Protein AF-0000000081438132 (afdb_homodimer)

Organism: NCBI:txid290746

Solvent-accessible surface area (backbone atoms only — not comparable to full-atom values): 30304 Å² total; per-residue (Å²): 130,84,80,76,72,75,78,73,73,72,75,65,71,69,59,65,66,59,30,49,50,18,50,51,43,27,51,49,12,50,48,44,31,40,52,32,46,49,62,35,36,68,54,31,53,71,97,54,74,48,61,52,33,47,63,65,74,76,46,72,78,36,83,68,32,45,56,58,23,51,53,52,38,52,54,40,43,52,53,23,47,50,46,36,65,19,24,73,56,24,61,62,48,42,24,55,52,31,40,42,50,14,52,47,33,40,50,30,24,50,37,35,55,27,41,36,54,46,52,53,34,92,82,61,68,57,48,78,68,70,92,79,46,69,67,62,36,51,53,50,33,58,44,43,57,72,17,73,79,38,68,88,61,18,75,75,32,75,39,54,78,34,51,39,22,60,67,39,31,52,38,50,47,19,38,50,49,39,52,72,52,46,39,77,90,48,49,66,57,34,53,50,47,45,51,49,45,52,54,27,52,51,21,33,50,29,38,26,66,37,52,60,49,17,43,51,49,11,46,52,51,37,52,50,46,49,24,49,52,47,31,47,52,50,28,45,67,70,74,38,38,85,72,31,44,55,51,73,44,92,63,36,67,55,54,54,64,69,44,68,55,50,70,45,72,92,73,55,70,50,43,78,38,67,50,77,89,50,71,75,81,70,66,72,75,122,130,84,80,77,72,76,78,74,71,74,74,62,70,68,60,62,64,60,30,48,50,18,50,50,42,26,51,48,12,50,48,44,31,40,52,32,46,47,61,35,34,67,54,31,52,71,96,54,75,47,62,51,33,47,63,64,74,76,44,72,78,37,84,69,32,45,55,57,24,51,52,51,38,52,53,41,43,51,53,23,48,49,47,35,64,19,24,72,57,24,62,60,48,42,26,55,53,31,39,43,50,13,51,46,33,40,50,30,23,52,36,34,54,26,40,35,53,44,55,53,35,91,81,61,69,57,49,80,68,70,93,79,46,71,67,62,37,50,54,50,32,58,44,42,58,72,17,74,80,39,71,88,60,18,72,77,32,76,39,54,76,35,51,39,23,60,67,39,31,51,36,49,48,19,38,51,48,39,52,72,52,45,38,77,88,49,48,66,57,32,53,50,47,46,51,49,45,52,52,27,52,52,22,33,50,28,38,25,65,38,53,60,48,18,43,51,48,11,46,51,50,38,50,49,48,49,24,48,51,46,32,47,52,50,27,46,68,70,73,38,39,87,72,29,45,55,51,73,44,92,64,36,66,54,52,55,64,69,44,68,56,50,71,45,73,94,73,55,70,50,43,77,37,65,50,79,88,49,72,74,81,68,64,75,75,122

Secondary structure (DSSP, 8-state):
---------------HHHHHHHHHHHHHHHHHHHHHHHHHTTTS--SSPPPPBHHHHHS---TTHHHHHHHHHHHHHHHHHHHHHHBTTHHHHHHHHHHHHHHHHHHHHHHHHHB----S-TT---PPPP-S-HHHHHHHHHHHHHTTT-TTTS-S------SS-HHHHHHHHHHHHHHHHS-GGGHHHHHHHHHHHHHHHHHHHHTTSS-HHHHHHHHHHHHHHHHHHHHHHHHHHTT-TTTSGGGGSTTHHHHHHHHTTSPPGGG----B---TTS-GGGSS--/---------------HHHHHHHHHHHHHHHHHHHHHHHHHTTTS--SSPPPPBHHHHHS---TTHHHHHHHHHHHHHHHHHHHHHHBTTHHHHHHHHHHHHHHHHHHHHHHHHHB----S-TT---PPPP-S-HHHHHHHHHHHHHTTT-TTTS-S------SS-HHHHHHHHHHHHHHHHS-GGGHHHHHHHHHHHHHHHHHHHHTTSS-HHHHHHHHHHHHHHHHHHHHHHHHHHTT-TTTSGGGGSTTHHHHHHHHTTSPPGGG----B---TTS-GGGSS--

Structure (mmCIF, N/CA/C/O backbone):
data_AF-0000000081438132-model_v1
#
loop_
_entity.id
_entity.type
_entity.pdbx_description
1 polymer 'Sphingomyelin synthase-like domain-containing protein'
#
loop_
_atom_site.group_PDB
_atom_site.id
_atom_site.type_symbol
_atom_site.label_atom_id
_atom_site.label_alt_id
_atom_site.label_comp_id
_atom_site.label_asym_id
_atom_site.label_entity_id
_atom_site.label_seq_id
_atom_site.pdbx_PDB_ins_code
_atom_site.Cartn_x
_atom_site.Cartn_y
_atom_site.Cartn_z
_atom_site.occupancy
_atom_site.B_iso_or_equiv
_atom_site.auth_seq_id
_atom_site.auth_comp_id
_atom_site.auth_asym_id
_atom_site.auth_atom_id
_atom_site.pdbx_PDB_model_num
ATOM 1 N N . MET A 1 1 ? -24.547 56 14.133 1 30.19 1 MET A N 1
ATOM 2 C CA . MET A 1 1 ? -24.703 54.562 14.383 1 30.19 1 MET A CA 1
ATOM 3 C C . MET A 1 1 ? -24.016 53.75 13.297 1 30.19 1 MET A C 1
ATOM 5 O O . MET A 1 1 ? -24.375 53.844 12.125 1 30.19 1 MET A O 1
ATOM 9 N N . PRO A 1 2 ? -22.734 53.438 13.422 1 38.28 2 PRO A N 1
ATOM 10 C CA . PRO A 1 2 ? -21.969 52.812 12.328 1 38.28 2 PRO A CA 1
ATOM 11 C C . PRO A 1 2 ? -22.578 51.5 11.883 1 38.28 2 PRO A C 1
ATOM 13 O O . PRO A 1 2 ? -23.078 50.719 12.703 1 38.28 2 PRO A O 1
ATOM 16 N N . GLU A 1 3 ? -23.172 51.344 10.656 1 36.22 3 GLU A N 1
ATOM 17 C CA . GLU A 1 3 ? -23.781 50.188 10.039 1 36.22 3 GLU A CA 1
ATOM 18 C C . GLU A 1 3 ? -22.875 48.969 10.133 1 36.22 3 GLU A C 1
ATOM 20 O O . GLU A 1 3 ? -21.719 49 9.703 1 36.22 3 GLU A O 1
ATOM 25 N N . ILE A 1 4 ? -22.969 48.094 11.188 1 37.28 4 ILE A N 1
ATOM 26 C CA . ILE A 1 4 ? -22.344 46.781 11.344 1 37.28 4 ILE A CA 1
ATOM 27 C C . ILE A 1 4 ? -22.422 46.031 10.031 1 37.28 4 ILE A C 1
ATOM 29 O O . ILE A 1 4 ? -23.516 45.75 9.516 1 37.28 4 ILE A O 1
ATOM 33 N N . LEU A 1 5 ? -21.469 46.125 9.109 1 37.5 5 LEU A N 1
ATOM 34 C CA . LEU A 1 5 ? -21.375 45.312 7.914 1 37.5 5 LEU A CA 1
ATOM 35 C C . LEU A 1 5 ? -21.688 43.844 8.242 1 37.5 5 LEU A C 1
ATOM 37 O O . LEU A 1 5 ? -21.125 43.281 9.18 1 37.5 5 LEU A O 1
ATOM 41 N N . PRO A 1 6 ? -22.875 43.312 7.938 1 38.25 6 PRO A N 1
ATOM 42 C CA . PRO A 1 6 ? -23.141 41.875 8.18 1 38.25 6 PRO A CA 1
ATOM 43 C C . PRO A 1 6 ? -21.953 41 7.812 1 38.25 6 PRO A C 1
ATOM 45 O O . PRO A 1 6 ? -21.297 41.219 6.801 1 38.25 6 PRO A O 1
ATOM 48 N N . LEU A 1 7 ? -21.125 40.594 8.719 1 37.69 7 LEU A N 1
ATOM 49 C CA . LEU A 1 7 ? -20.234 39.469 8.477 1 37.69 7 LEU A CA 1
ATOM 50 C C . LEU A 1 7 ? -20.906 38.438 7.582 1 37.69 7 LEU A C 1
ATOM 52 O O . LEU A 1 7 ? -21.859 37.781 8 1 37.69 7 LEU A O 1
ATOM 56 N N . VAL A 1 8 ? -21.141 38.656 6.305 1 35.72 8 VAL A N 1
ATOM 57 C CA . VAL A 1 8 ? -21.562 37.656 5.32 1 35.72 8 VAL A CA 1
ATOM 58 C C . VAL A 1 8 ? -20.875 36.344 5.59 1 35.72 8 VAL A C 1
ATOM 60 O O . VAL A 1 8 ? -19.656 36.219 5.457 1 35.72 8 VAL A O 1
ATOM 63 N N . THR A 1 9 ? -21.078 35.594 6.621 1 41 9 THR A N 1
ATOM 64 C CA . THR A 1 9 ? -20.812 34.156 6.656 1 41 9 THR A CA 1
ATOM 65 C C . THR A 1 9 ? -21.078 33.531 5.293 1 41 9 THR A C 1
ATOM 67 O O . THR A 1 9 ? -22.234 33.312 4.922 1 41 9 THR A O 1
ATOM 70 N N . SER A 1 10 ? -20.641 33.906 4.203 1 39.84 10 SER A N 1
ATOM 71 C CA . SER A 1 10 ? -20.797 33.219 2.926 1 39.84 10 SER A CA 1
ATOM 72 C C . SER A 1 10 ? -20.844 31.719 3.113 1 39.84 10 SER A C 1
ATOM 74 O O . SER A 1 10 ? -19.859 31.109 3.549 1 39.84 10 SER A O 1
ATOM 76 N N . LYS A 1 11 ? -21.844 31.062 3.717 1 47.03 11 LYS A N 1
ATOM 77 C CA . LYS A 1 11 ? -22.156 29.641 3.605 1 47.03 11 LYS A CA 1
ATOM 78 C C . LYS A 1 11 ? -21.703 29.094 2.256 1 47.03 11 LYS A C 1
ATOM 80 O O . LYS A 1 11 ? -22.359 29.312 1.237 1 47.03 11 LYS A O 1
ATOM 85 N N . ASN A 1 12 ? -20.516 29.016 1.808 1 56.31 12 ASN A N 1
ATOM 86 C CA . ASN A 1 12 ? -20.062 28.422 0.554 1 56.31 12 ASN A CA 1
ATOM 87 C C . ASN A 1 12 ? -20.859 27.172 0.203 1 56.31 12 ASN A C 1
ATOM 89 O O . ASN A 1 12 ? -20.875 26.203 0.972 1 56.31 12 ASN A O 1
ATOM 93 N N . GLU A 1 13 ? -21.938 27.297 -0.495 1 74.81 13 GLU A N 1
ATOM 94 C CA . GLU A 1 13 ? -22.812 26.25 -0.985 1 74.81 13 GLU A CA 1
ATOM 95 C C . GLU A 1 13 ? -22.016 25.062 -1.52 1 74.81 13 GLU A C 1
ATOM 97 O O . GLU A 1 13 ? -21.094 25.234 -2.305 1 74.81 13 GLU A O 1
ATOM 102 N N . VAL A 1 14 ? -22.125 23.938 -0.848 1 83.25 14 VAL A N 1
ATOM 103 C CA . VAL A 1 14 ? -21.5 22.672 -1.243 1 83.25 14 VAL A CA 1
ATOM 104 C C . VAL A 1 14 ? -21.891 22.328 -2.678 1 83.25 14 VAL A C 1
ATOM 106 O O . VAL A 1 14 ? -23.078 22.359 -3.025 1 83.25 14 VAL A O 1
ATOM 109 N N . SER A 1 15 ? -20.922 22.281 -3.537 1 86.12 15 SER A N 1
ATOM 110 C CA . SER A 1 15 ? -21.141 21.953 -4.941 1 86.12 15 SER A CA 1
ATOM 111 C C . SER A 1 15 ? -21.594 20.5 -5.105 1 86.12 15 SER A C 1
ATOM 113 O O . SER A 1 15 ? -20.812 19.578 -4.844 1 86.12 15 SER A O 1
ATOM 115 N N . LYS A 1 16 ? -22.734 20.312 -5.617 1 88.75 16 LYS A N 1
ATOM 116 C CA . LYS A 1 16 ? -23.234 18.969 -5.914 1 88.75 16 LYS A CA 1
ATOM 117 C C . LYS A 1 16 ? -22.531 18.375 -7.137 1 88.75 16 LYS A C 1
ATOM 119 O O . LYS A 1 16 ? -22.438 17.156 -7.277 1 88.75 16 LYS A O 1
ATOM 124 N N . LEU A 1 17 ? -21.984 19.25 -7.945 1 89.69 17 LEU A N 1
ATOM 125 C CA . LEU A 1 17 ? -21.266 18.797 -9.133 1 89.69 17 LEU A CA 1
ATOM 126 C C . LEU A 1 17 ? -20 18.047 -8.758 1 89.69 17 LEU A C 1
ATOM 128 O O . LEU A 1 17 ? -19.656 17.031 -9.375 1 89.69 17 LEU A O 1
ATOM 132 N N . THR A 1 18 ? -19.359 18.5 -7.758 1 91.94 18 THR A N 1
ATOM 133 C CA . THR A 1 18 ? -18.141 17.828 -7.301 1 91.94 18 THR A CA 1
ATOM 134 C C . THR A 1 18 ? -18.469 16.438 -6.754 1 91.94 18 THR A C 1
ATOM 136 O O . THR A 1 18 ? -17.703 15.492 -6.957 1 91.94 18 THR A O 1
ATOM 139 N N . THR A 1 19 ? -19.547 16.344 -6.129 1 92.38 19 THR A N 1
ATOM 140 C CA . THR A 1 19 ? -19.984 15.047 -5.633 1 92.38 19 THR A CA 1
ATOM 141 C C . THR A 1 19 ? -20.359 14.117 -6.785 1 92.38 19 THR A C 1
ATOM 143 O O . THR A 1 19 ? -20.062 12.922 -6.746 1 92.38 19 THR A O 1
ATOM 146 N N . MET A 1 20 ? -20.953 14.641 -7.801 1 93.69 20 MET A N 1
ATOM 147 C CA . MET A 1 20 ? -21.281 13.852 -8.977 1 93.69 20 MET A CA 1
ATOM 148 C C . MET A 1 20 ? -20.031 13.281 -9.633 1 93.69 20 MET A C 1
ATOM 150 O O . MET A 1 20 ? -20.047 12.148 -10.117 1 93.69 20 MET A O 1
ATOM 154 N N . TRP A 1 21 ? -19 14.062 -9.617 1 94.38 21 TRP A N 1
ATOM 155 C CA . TRP A 1 21 ? -17.734 13.562 -10.141 1 94.38 21 TRP A CA 1
ATOM 156 C C . TRP A 1 21 ? -17.25 12.367 -9.336 1 94.38 21 TRP A C 1
ATOM 158 O O . TRP A 1 21 ? -16.703 11.414 -9.898 1 94.38 21 TRP A O 1
ATOM 168 N N . ALA A 1 22 ? -17.391 12.422 -8.031 1 95.12 22 ALA A N 1
ATOM 169 C CA . ALA A 1 22 ? -17 11.289 -7.195 1 95.12 22 ALA A CA 1
ATOM 170 C C . ALA A 1 22 ? -17.844 10.055 -7.531 1 95.12 22 ALA A C 1
ATOM 172 O O . ALA A 1 22 ? -17.328 8.938 -7.547 1 95.12 22 ALA A O 1
ATOM 173 N N . PHE A 1 23 ? -19.094 10.305 -7.855 1 94.31 23 PHE A N 1
ATOM 174 C CA . PHE A 1 23 ? -19.969 9.219 -8.258 1 94.31 23 PHE A CA 1
ATOM 175 C C . PHE A 1 23 ? -19.516 8.609 -9.578 1 94.31 23 PHE A C 1
ATOM 177 O O . PHE A 1 23 ? -19.5 7.383 -9.727 1 94.31 23 PHE A O 1
ATOM 184 N N . VAL A 1 24 ? -19.141 9.398 -10.469 1 95.75 24 VAL A N 1
ATOM 185 C CA . VAL A 1 24 ? -18.641 8.93 -11.758 1 95.75 24 VAL A CA 1
ATOM 186 C C . VAL A 1 24 ? -17.344 8.141 -11.562 1 95.75 24 VAL A C 1
ATOM 188 O O . VAL A 1 24 ? -17.156 7.086 -12.18 1 95.75 24 VAL A O 1
ATOM 191 N N . LEU A 1 25 ? -16.531 8.602 -10.68 1 96.19 25 LEU A N 1
ATOM 192 C CA . LEU A 1 25 ? -15.25 7.938 -10.438 1 96.19 25 LEU A CA 1
ATOM 193 C C . LEU A 1 25 ? -15.469 6.562 -9.812 1 96.19 25 LEU A C 1
ATOM 195 O O . LEU A 1 25 ? -14.805 5.594 -10.188 1 96.19 25 LEU A O 1
ATOM 199 N N . VAL A 1 26 ? -16.328 6.508 -8.867 1 94.94 26 VAL A N 1
ATOM 200 C CA . VAL A 1 26 ? -16.562 5.211 -8.242 1 94.94 26 VAL A CA 1
ATOM 201 C C . VAL A 1 26 ? -17.219 4.266 -9.25 1 94.94 26 VAL A C 1
ATOM 203 O O . VAL A 1 26 ? -16.875 3.08 -9.305 1 94.94 26 VAL A O 1
ATOM 206 N N . ALA A 1 27 ? -18.172 4.77 -10.062 1 92.44 27 ALA A N 1
ATOM 207 C CA . ALA A 1 27 ? -18.781 3.965 -11.125 1 92.44 27 ALA A CA 1
ATOM 208 C C . ALA A 1 27 ? -17.734 3.484 -12.117 1 92.44 27 ALA A C 1
ATOM 210 O O . ALA A 1 27 ? -17.734 2.322 -12.531 1 92.44 27 ALA A O 1
ATOM 211 N N . ALA A 1 28 ? -16.844 4.332 -12.461 1 94.12 28 ALA A N 1
ATOM 212 C CA . ALA A 1 28 ? -15.75 3.975 -13.375 1 94.12 28 ALA A CA 1
ATOM 213 C C . ALA A 1 28 ? -14.844 2.918 -12.75 1 94.12 28 ALA A C 1
ATOM 215 O O . ALA A 1 28 ? -14.406 1.984 -13.43 1 94.12 28 ALA A O 1
ATOM 216 N N . GLY A 1 29 ? -14.516 3.133 -11.438 1 93.12 29 GLY A N 1
ATOM 217 C CA . GLY A 1 29 ? -13.727 2.131 -10.742 1 93.12 29 GLY A CA 1
ATOM 218 C C . GLY A 1 29 ? -14.391 0.768 -10.695 1 93.12 29 GLY A C 1
ATOM 219 O O . GLY A 1 29 ? -13.742 -0.252 -10.945 1 93.12 29 GLY A O 1
ATOM 220 N N . TRP A 1 30 ? -15.641 0.794 -10.422 1 88.06 30 TRP A N 1
ATOM 221 C CA . TRP A 1 30 ? -16.406 -0.447 -10.391 1 88.06 30 TRP A CA 1
ATOM 222 C C . TRP A 1 30 ? -16.469 -1.082 -11.773 1 88.06 30 TRP A C 1
ATOM 224 O O . TRP A 1 30 ? -16.344 -2.301 -11.914 1 88.06 30 TRP A O 1
ATOM 234 N N . PHE A 1 31 ? -16.703 -0.271 -12.75 1 87.62 31 PHE A N 1
ATOM 235 C CA . PHE A 1 31 ? -16.766 -0.756 -14.125 1 87.62 31 PHE A CA 1
ATOM 236 C C . PHE A 1 31 ? -15.422 -1.352 -14.539 1 87.62 31 PHE A C 1
ATOM 238 O O . PHE A 1 31 ? -15.375 -2.418 -15.156 1 87.62 31 PHE A O 1
ATOM 245 N N . ALA A 1 32 ? -14.398 -0.69 -14.234 1 91.25 32 ALA A N 1
ATOM 246 C CA . ALA A 1 32 ? -13.062 -1.192 -14.539 1 91.25 32 ALA A CA 1
ATOM 247 C C . ALA A 1 32 ? -12.82 -2.543 -13.867 1 91.25 32 ALA A C 1
ATOM 249 O O . ALA A 1 32 ? -12.219 -3.439 -14.469 1 91.25 32 ALA A O 1
ATOM 250 N N . ASN A 1 33 ? -13.266 -2.66 -12.68 1 89.88 33 ASN A N 1
ATOM 251 C CA . ASN A 1 33 ? -13.117 -3.92 -11.961 1 89.88 33 ASN A CA 1
ATOM 252 C C . ASN A 1 33 ? -13.883 -5.047 -12.633 1 89.88 33 ASN A C 1
ATOM 254 O O . ASN A 1 33 ? -13.367 -6.16 -12.781 1 89.88 33 ASN A O 1
ATOM 258 N N . GLU A 1 34 ? -15.062 -4.746 -13.078 1 84.69 34 GLU A N 1
ATOM 259 C CA . GLU A 1 34 ? -15.875 -5.754 -13.758 1 84.69 34 GLU A CA 1
ATOM 260 C C . GLU A 1 34 ? -15.266 -6.141 -15.102 1 84.69 34 GLU A C 1
ATOM 262 O O . GLU A 1 34 ? -15.258 -7.312 -15.477 1 84.69 34 GLU A O 1
ATOM 267 N N . LEU A 1 35 ? -14.812 -5.168 -15.781 1 85.94 35 LEU A N 1
ATOM 268 C CA . LEU A 1 35 ? -14.141 -5.418 -17.062 1 85.94 35 LEU A CA 1
ATOM 269 C C . LEU A 1 35 ? -12.906 -6.293 -16.859 1 85.94 35 LEU A C 1
ATOM 271 O O . LEU A 1 35 ? -12.68 -7.234 -17.625 1 85.94 35 LEU A O 1
ATOM 275 N N . ALA A 1 36 ? -12.18 -5.965 -15.852 1 89.5 36 ALA A N 1
ATOM 276 C CA . ALA A 1 36 ? -10.984 -6.75 -15.547 1 89.5 36 ALA A CA 1
ATOM 277 C C . ALA A 1 36 ? -11.344 -8.195 -15.211 1 89.5 36 ALA A C 1
ATOM 279 O O . ALA A 1 36 ? -10.719 -9.133 -15.703 1 89.5 36 ALA A O 1
ATOM 280 N N . LEU A 1 37 ? -12.312 -8.375 -14.43 1 86.5 37 LEU A N 1
ATOM 281 C CA . LEU A 1 37 ? -12.727 -9.711 -14.016 1 86.5 37 LEU A CA 1
ATOM 282 C C . LEU A 1 37 ? -13.188 -10.531 -15.211 1 86.5 37 LEU A C 1
ATOM 284 O O . LEU A 1 37 ? -12.867 -11.719 -15.32 1 86.5 37 LEU A O 1
ATOM 288 N N . ALA A 1 38 ? -13.93 -9.93 -16.047 1 82.69 38 ALA A N 1
ATOM 289 C CA . ALA A 1 38 ? -14.398 -10.609 -17.25 1 82.69 38 ALA A CA 1
ATOM 290 C C . ALA A 1 38 ? -13.234 -11 -18.156 1 82.69 38 ALA A C 1
ATOM 292 O O . ALA A 1 38 ? -13.227 -12.086 -18.75 1 82.69 38 ALA A O 1
ATOM 293 N N . TRP A 1 39 ? -12.312 -10.156 -18.219 1 84.56 39 TRP A N 1
ATOM 294 C CA . TRP A 1 39 ? -11.164 -10.367 -19.094 1 84.56 39 TRP A CA 1
ATOM 295 C C . TRP A 1 39 ? -10.266 -11.469 -18.547 1 84.56 39 TRP A C 1
ATOM 297 O O . TRP A 1 39 ? -9.781 -12.32 -19.281 1 84.56 39 TRP A O 1
ATOM 307 N N . ILE A 1 40 ? -10.102 -11.523 -17.25 1 87.25 40 ILE A N 1
ATOM 308 C CA . ILE A 1 40 ? -9.117 -12.438 -16.688 1 87.25 40 ILE A CA 1
ATOM 309 C C . ILE A 1 40 ? -9.742 -13.828 -16.516 1 87.25 40 ILE A C 1
ATOM 311 O O . ILE A 1 40 ? -9.031 -14.812 -16.312 1 87.25 40 ILE A O 1
ATOM 315 N N . HIS A 1 41 ? -11.008 -13.93 -16.547 1 83.19 41 HIS A N 1
ATOM 316 C CA . HIS A 1 41 ? -11.703 -15.195 -16.359 1 83.19 41 HIS A CA 1
ATOM 317 C C . HIS A 1 41 ? -11.102 -16.281 -17.25 1 83.19 41 HIS A C 1
ATOM 319 O O . HIS A 1 41 ? -10.945 -17.422 -16.812 1 83.19 41 HIS A O 1
ATOM 325 N N . ASP A 1 42 ? -10.703 -15.914 -18.422 1 83.31 42 ASP A N 1
ATOM 326 C CA . ASP A 1 42 ? -10.195 -16.891 -19.391 1 83.31 42 ASP A CA 1
ATOM 327 C C . ASP A 1 42 ? -8.688 -17.078 -19.25 1 83.31 42 ASP A C 1
ATOM 329 O O . ASP A 1 42 ? -8.102 -17.953 -19.875 1 83.31 42 ASP A O 1
ATOM 333 N N . ARG A 1 43 ? -8.133 -16.375 -18.375 1 86.88 43 ARG A N 1
ATOM 334 C CA . ARG A 1 43 ? -6.676 -16.406 -18.281 1 86.88 43 ARG A CA 1
ATOM 335 C C . ARG A 1 43 ? -6.227 -17.031 -16.969 1 86.88 43 ARG A C 1
ATOM 337 O O . ARG A 1 43 ? -5.051 -17.344 -16.797 1 86.88 43 ARG A O 1
ATOM 344 N N . VAL A 1 44 ? -7.117 -17.234 -16.109 1 88.56 44 VAL A N 1
ATOM 345 C CA . VAL A 1 44 ? -6.816 -17.828 -14.805 1 88.56 44 VAL A CA 1
ATOM 346 C C . VAL A 1 44 ? -6.383 -19.281 -15 1 88.56 44 VAL A C 1
ATOM 348 O O . VAL A 1 44 ? -7.031 -20.031 -15.727 1 88.56 44 VAL A O 1
ATOM 351 N N . PRO A 1 45 ? -5.191 -19.609 -14.453 1 87.62 45 PRO A N 1
ATOM 352 C CA . PRO A 1 45 ? -4.793 -21.016 -14.539 1 87.62 45 PRO A CA 1
ATOM 353 C C . PRO A 1 45 ? -5.801 -21.953 -13.875 1 87.62 45 PRO A C 1
ATOM 355 O O . PRO A 1 45 ? -6.164 -21.75 -12.719 1 87.62 45 PRO A O 1
ATOM 358 N N . ARG A 1 46 ? -6.086 -22.938 -14.828 1 81.12 46 ARG A N 1
ATOM 359 C CA . ARG A 1 46 ? -7.047 -23.922 -14.352 1 81.12 46 ARG A CA 1
ATOM 360 C C . ARG A 1 46 ? -6.402 -25.297 -14.211 1 81.12 46 ARG A C 1
ATOM 362 O O . ARG A 1 46 ? -5.414 -25.594 -14.891 1 81.12 46 ARG A O 1
ATOM 369 N N . GLN A 1 47 ? -6.824 -26.109 -13.281 1 77.75 47 GLN A N 1
ATOM 370 C CA . GLN A 1 47 ? -6.363 -27.484 -13.102 1 77.75 47 GLN A CA 1
ATOM 371 C C . GLN A 1 47 ? -4.965 -27.531 -12.492 1 77.75 47 GLN A C 1
ATOM 373 O O . GLN A 1 47 ? -4.141 -28.359 -12.867 1 77.75 47 GLN A O 1
ATOM 378 N N . VAL A 1 48 ? -4.586 -26.438 -12.008 1 84.38 48 VAL A N 1
ATOM 379 C CA . VAL A 1 48 ? -3.348 -26.406 -11.234 1 84.38 48 VAL A CA 1
ATOM 380 C C . VAL A 1 48 ? -3.668 -26.328 -9.742 1 84.38 48 VAL A C 1
ATOM 382 O O . VAL A 1 48 ? -4.734 -25.828 -9.359 1 84.38 48 VAL A O 1
ATOM 385 N N . GLU A 1 49 ? -2.824 -26.859 -9.039 1 88.94 49 GLU A N 1
ATOM 386 C CA . GLU A 1 49 ? -3.002 -26.812 -7.59 1 88.94 49 GLU A CA 1
ATOM 387 C C . GLU A 1 49 ? -2.91 -25.375 -7.078 1 88.94 49 GLU A C 1
ATOM 389 O O . GLU A 1 49 ? -2.217 -24.547 -7.664 1 88.94 49 GLU A O 1
ATOM 394 N N . PRO A 1 50 ? -3.658 -25.156 -5.996 1 91.81 50 PRO A N 1
ATOM 395 C CA . PRO A 1 50 ? -3.502 -23.828 -5.379 1 91.81 50 PRO A CA 1
ATOM 396 C C . PRO A 1 50 ? -2.061 -23.547 -4.969 1 91.81 50 PRO A C 1
ATOM 398 O O . PRO A 1 50 ? -1.301 -24.469 -4.664 1 91.81 50 PRO A O 1
ATOM 401 N N . LEU A 1 51 ? -1.727 -22.312 -5.004 1 93.69 51 LEU A N 1
ATOM 402 C CA . LEU A 1 51 ? -0.385 -21.906 -4.605 1 93.69 51 LEU A CA 1
ATOM 403 C C . LEU A 1 51 ? -0.161 -22.141 -3.117 1 93.69 51 LEU A C 1
ATOM 405 O O . LEU A 1 51 ? -1.109 -22.109 -2.33 1 93.69 51 LEU A O 1
ATOM 409 N N . PRO A 1 52 ? 1.097 -22.422 -2.805 1 94.12 52 PRO A N 1
ATOM 410 C CA . PRO A 1 52 ? 1.388 -22.578 -1.377 1 94.12 52 PRO A CA 1
ATOM 411 C C . PRO A 1 52 ? 1.093 -21.312 -0.575 1 94.12 52 PRO A C 1
ATOM 413 O O . PRO A 1 52 ? 1.609 -20.234 -0.896 1 94.12 52 PRO A O 1
ATOM 416 N N . ASP A 1 53 ? 0.259 -21.469 0.411 1 95.81 53 ASP A N 1
ATOM 417 C CA . ASP A 1 53 ? -0.185 -20.391 1.292 1 95.81 53 ASP A CA 1
ATOM 418 C C . ASP A 1 53 ? 0.005 -20.766 2.76 1 95.81 53 ASP A C 1
ATOM 420 O O . ASP A 1 53 ? -0.302 -21.891 3.16 1 95.81 53 ASP A O 1
ATOM 424 N N . LEU A 1 54 ? 0.502 -19.812 3.502 1 96.31 54 LEU A N 1
ATOM 425 C CA . LEU A 1 54 ? 0.812 -20.094 4.902 1 96.31 54 LEU A CA 1
ATOM 426 C C . LEU A 1 54 ? -0.448 -20.469 5.668 1 96.31 54 LEU A C 1
ATOM 428 O O .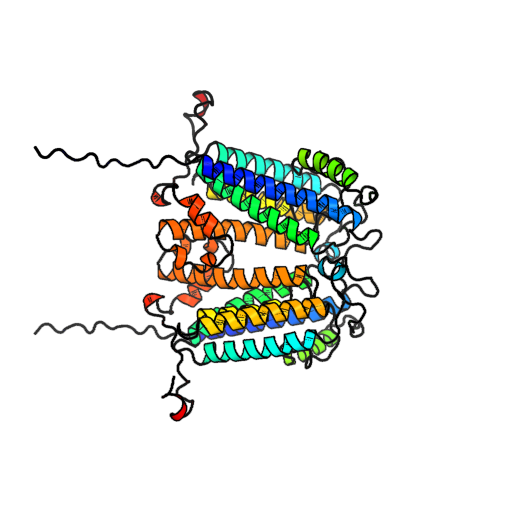 LEU A 1 54 ? -0.448 -21.453 6.422 1 96.31 54 LEU A O 1
ATOM 432 N N . TRP A 1 55 ? -1.524 -19.734 5.496 1 96.81 55 TRP A N 1
ATOM 433 C CA . TRP A 1 55 ? -2.785 -20.016 6.18 1 96.81 55 TRP A CA 1
ATOM 434 C C . TRP A 1 55 ? -3.328 -21.391 5.801 1 96.81 55 TRP A C 1
ATOM 436 O O . TRP A 1 55 ? -3.801 -22.125 6.66 1 96.81 55 TRP A O 1
ATOM 446 N N . PHE A 1 56 ? -3.166 -21.688 4.527 1 95.06 56 PHE A N 1
ATOM 447 C CA . PHE A 1 56 ? -3.676 -22.969 4.031 1 95.06 56 PHE A CA 1
ATOM 448 C C . PHE A 1 56 ? -2.9 -24.125 4.633 1 95.06 56 PHE A C 1
ATOM 450 O O . PHE A 1 56 ? -3.432 -25.234 4.766 1 95.06 56 PHE A O 1
ATOM 457 N N . SER A 1 57 ? -1.669 -23.922 4.977 1 94.56 57 SER A N 1
ATOM 458 C CA . SER A 1 57 ? -0.829 -24.969 5.539 1 94.56 57 SER A CA 1
ATOM 459 C C . SER A 1 57 ? -1.163 -25.219 7.004 1 94.56 57 SER A C 1
ATOM 461 O O . SER A 1 57 ? -0.84 -26.281 7.551 1 94.56 57 SER A O 1
ATOM 463 N N . ILE A 1 58 ? -1.813 -24.312 7.652 1 96.62 58 ILE A N 1
ATOM 464 C CA . ILE A 1 58 ? -2.049 -24.391 9.086 1 96.62 58 ILE A CA 1
ATOM 465 C C . ILE A 1 58 ? -3.508 -24.766 9.352 1 96.62 58 ILE A C 1
ATOM 467 O O . ILE A 1 58 ? -3.805 -25.547 10.258 1 96.62 58 ILE A O 1
ATOM 471 N N . PHE A 1 59 ? -4.465 -24.25 8.531 1 96.81 59 PHE A N 1
ATOM 472 C CA . PHE A 1 59 ? -5.887 -24.391 8.812 1 96.81 59 PHE A CA 1
ATOM 473 C C . PHE A 1 59 ? -6.598 -25.125 7.684 1 96.81 59 PHE A C 1
ATOM 475 O O . PHE A 1 59 ? -6.262 -24.938 6.512 1 96.81 59 PHE A O 1
ATOM 482 N N . PRO A 1 60 ? -7.613 -25.859 8.008 1 95.75 60 PRO A N 1
ATOM 483 C CA . PRO A 1 60 ? -8.406 -26.547 6.992 1 95.75 60 PRO A CA 1
ATOM 484 C C . PRO A 1 60 ? -9.406 -25.625 6.297 1 95.75 60 PRO A C 1
ATOM 486 O O . PRO A 1 60 ? -9.68 -24.531 6.777 1 95.75 60 PRO A O 1
ATOM 489 N N . GLU A 1 61 ? -9.844 -26.047 5.184 1 95.88 61 GLU A N 1
ATOM 490 C CA . GLU A 1 61 ? -10.891 -25.328 4.469 1 95.88 61 GLU A CA 1
ATOM 491 C C . GLU A 1 61 ? -12.258 -25.578 5.102 1 95.88 61 GLU A C 1
ATOM 493 O O . GLU A 1 61 ? -12.609 -26.719 5.41 1 95.88 61 GLU A O 1
ATOM 498 N N . VAL A 1 62 ? -12.969 -24.594 5.383 1 95.19 62 VAL A N 1
ATOM 499 C CA . VAL A 1 62 ? -14.336 -24.656 5.906 1 95.19 62 VAL A CA 1
ATOM 500 C C . VAL A 1 62 ? -15.312 -24.109 4.871 1 95.19 62 VAL A C 1
ATOM 502 O O . VAL A 1 62 ? -15.453 -22.891 4.727 1 95.19 62 VAL A O 1
ATOM 505 N N . ARG A 1 63 ? -16.016 -25.078 4.391 1 88 63 ARG A N 1
ATOM 506 C CA . ARG A 1 63 ? -16.969 -24.688 3.35 1 88 63 ARG A CA 1
ATOM 507 C C . ARG A 1 63 ? -18.109 -23.859 3.93 1 88 63 ARG A C 1
ATOM 509 O O . ARG A 1 63 ? -18.578 -24.141 5.031 1 88 63 ARG A O 1
ATOM 516 N N . GLY A 1 64 ? -18.594 -22.875 3.342 1 88.88 64 GLY A N 1
ATOM 517 C CA . GLY A 1 64 ? -19.734 -22.062 3.77 1 88.88 64 GLY A CA 1
ATOM 518 C C . GLY A 1 64 ? -19.344 -20.891 4.637 1 88.88 64 GLY A C 1
ATOM 519 O O . GLY A 1 64 ? -20.172 -20.031 4.941 1 88.88 64 GLY A O 1
ATOM 520 N N . ALA A 1 65 ? -18.078 -20.891 5.098 1 94.06 65 ALA A N 1
ATOM 521 C CA . ALA A 1 65 ? -17.609 -19.797 5.938 1 94.06 65 ALA A CA 1
ATOM 522 C C . ALA A 1 65 ? -17.766 -18.453 5.219 1 94.06 65 ALA A C 1
ATOM 524 O O . ALA A 1 65 ? -17.922 -17.406 5.859 1 94.06 65 ALA A O 1
ATOM 525 N N . ILE A 1 66 ? -17.812 -18.5 3.924 1 91.19 66 ILE A N 1
ATOM 526 C CA . ILE A 1 66 ? -17.891 -17.281 3.127 1 91.19 66 ILE A CA 1
ATOM 527 C C . ILE A 1 66 ? -19.25 -16.594 3.35 1 91.19 66 ILE A C 1
ATOM 529 O O . ILE A 1 66 ? -19.359 -15.375 3.244 1 91.19 66 ILE A O 1
ATOM 533 N N . HIS A 1 67 ? -20.266 -17.359 3.721 1 90.75 67 HIS A N 1
ATOM 534 C CA . HIS A 1 67 ? -21.578 -16.781 3.969 1 90.75 67 HIS A CA 1
ATOM 535 C C . HIS A 1 67 ? -21.547 -15.836 5.168 1 90.75 67 HIS A C 1
ATOM 537 O O . HIS A 1 67 ? -22.234 -14.812 5.172 1 90.75 67 HIS A O 1
ATOM 543 N N . VAL A 1 68 ? -20.828 -16.156 6.16 1 94.75 68 VAL A N 1
ATOM 544 C CA . VAL A 1 68 ? -20.672 -15.305 7.328 1 94.75 68 VAL A CA 1
ATOM 545 C C . VAL A 1 68 ? -20.047 -13.969 6.914 1 94.75 68 VAL A C 1
ATOM 547 O O . VAL A 1 68 ? -20.516 -12.906 7.328 1 94.75 68 VAL A O 1
ATOM 550 N N . THR A 1 69 ? -19.031 -14.031 6.055 1 94.5 69 THR A N 1
ATOM 551 C CA . THR A 1 69 ? -18.375 -12.828 5.547 1 94.5 69 THR A CA 1
ATOM 552 C C . THR A 1 69 ? -19.375 -11.945 4.809 1 94.5 69 THR A C 1
ATOM 554 O O . THR A 1 69 ? -19.438 -10.734 5.035 1 94.5 69 THR A O 1
ATOM 557 N N . GLU A 1 70 ? -20.188 -12.516 4.008 1 91 70 GLU A N 1
ATOM 558 C CA . GLU A 1 70 ? -21.125 -11.758 3.189 1 91 70 GLU A CA 1
ATOM 559 C C . GLU A 1 70 ? -22.188 -11.078 4.051 1 91 70 GLU A C 1
ATOM 561 O O . GLU A 1 70 ? -22.531 -9.922 3.805 1 91 70 GLU A O 1
ATOM 566 N N . TYR A 1 71 ? -22.656 -11.797 5.055 1 93.88 71 TYR A N 1
ATOM 567 C CA . TYR A 1 71 ? -23.641 -11.203 5.953 1 93.88 71 TYR A CA 1
ATOM 568 C C . TYR A 1 71 ? -23.031 -10.039 6.734 1 93.88 71 TYR A C 1
ATOM 570 O O . TYR A 1 71 ? -23.656 -8.984 6.867 1 93.88 71 TYR A O 1
ATOM 578 N N . ILE A 1 72 ? -21.844 -10.234 7.223 1 97.25 72 ILE A N 1
ATOM 579 C CA . ILE A 1 72 ? -21.172 -9.172 7.969 1 97.25 72 ILE A CA 1
ATOM 580 C C . ILE A 1 72 ? -20.922 -7.98 7.051 1 97.25 72 ILE A C 1
ATOM 582 O O . ILE A 1 72 ? -21.141 -6.832 7.438 1 97.25 72 ILE A O 1
ATOM 586 N N . MET A 1 73 ? -20.438 -8.273 5.867 1 96.12 73 MET A N 1
ATOM 587 C CA . MET A 1 73 ? -20.125 -7.219 4.902 1 96.12 73 MET A CA 1
ATOM 588 C C . MET A 1 73 ? -21.375 -6.41 4.566 1 96.12 73 MET A C 1
ATOM 590 O O . MET A 1 73 ? -21.344 -5.176 4.562 1 96.12 73 MET A O 1
ATOM 594 N N . LEU A 1 74 ? -22.516 -7.125 4.301 1 93.56 74 LEU A N 1
ATOM 595 C CA . LEU A 1 74 ? -23.766 -6.434 3.994 1 93.56 74 LEU A CA 1
ATOM 596 C C . LEU A 1 74 ? -24.203 -5.555 5.164 1 93.56 74 LEU A C 1
ATOM 598 O O . LEU A 1 74 ? -24.594 -4.402 4.965 1 93.56 74 LEU A O 1
ATOM 602 N N . PHE A 1 75 ? -24.109 -6.121 6.32 1 96.69 75 PHE A N 1
ATOM 603 C CA . PHE A 1 75 ? -24.469 -5.387 7.531 1 96.69 75 PHE A CA 1
ATOM 604 C C . PHE A 1 75 ? -23.625 -4.125 7.668 1 96.69 75 PHE A C 1
ATOM 606 O O . PHE A 1 75 ? -24.172 -3.039 7.902 1 96.69 75 PHE A O 1
ATOM 613 N N . LEU A 1 76 ? -22.328 -4.215 7.488 1 97.81 76 LEU A N 1
ATOM 614 C CA . LEU A 1 76 ? -21.422 -3.094 7.664 1 97.81 76 LEU A CA 1
ATOM 615 C C . LEU A 1 76 ? -21.609 -2.057 6.562 1 97.81 76 LEU A C 1
ATOM 617 O O . LEU A 1 76 ? -21.578 -0.852 6.824 1 97.81 76 LEU A O 1
ATOM 621 N N . VAL A 1 77 ? -21.797 -2.518 5.316 1 96.69 77 VAL A N 1
ATOM 622 C CA . VAL A 1 77 ? -21.984 -1.605 4.191 1 96.69 77 VAL A CA 1
ATOM 623 C C . VAL A 1 77 ? -23.266 -0.803 4.375 1 96.69 77 VAL A C 1
ATOM 625 O O . VAL A 1 77 ? -23.281 0.412 4.164 1 96.69 77 VAL A O 1
ATOM 628 N N . VAL A 1 78 ? -24.328 -1.479 4.797 1 95.56 78 VAL A N 1
ATOM 629 C CA . VAL A 1 78 ? -25.594 -0.802 5.016 1 95.56 78 VAL A CA 1
ATOM 630 C C . VAL A 1 78 ? -25.438 0.261 6.098 1 95.56 78 VAL A C 1
ATOM 632 O O . VAL A 1 78 ? -25.891 1.398 5.934 1 95.56 78 VAL A O 1
ATOM 635 N N . ASN A 1 79 ? -24.828 -0.085 7.172 1 96.75 79 ASN A N 1
ATOM 636 C CA . ASN A 1 79 ? -24.609 0.873 8.25 1 96.75 79 ASN A CA 1
ATOM 637 C C . ASN A 1 79 ? -23.766 2.053 7.789 1 96.75 79 ASN A C 1
ATOM 639 O O . ASN A 1 79 ? -24.031 3.199 8.156 1 96.75 79 ASN A O 1
ATOM 643 N N . ALA A 1 80 ? -22.719 1.796 7.02 1 97.31 80 ALA A N 1
ATOM 644 C CA . ALA A 1 80 ? -21.891 2.869 6.484 1 97.31 80 ALA A CA 1
ATOM 645 C C . ALA A 1 80 ? -22.703 3.799 5.586 1 97.31 80 ALA A C 1
ATOM 647 O O . ALA A 1 80 ? -22.547 5.02 5.66 1 97.31 80 ALA A O 1
ATOM 648 N N . LEU A 1 81 ? -23.547 3.217 4.805 1 95.94 81 LEU A N 1
ATOM 649 C CA . LEU A 1 81 ? -24.375 4.012 3.904 1 95.94 81 LEU A CA 1
ATOM 650 C C . LEU A 1 81 ? -25.359 4.879 4.688 1 95.94 81 LEU A C 1
ATOM 652 O O . LEU A 1 81 ? -25.609 6.027 4.324 1 95.94 81 LEU A O 1
ATOM 656 N N . ILE A 1 82 ? -25.922 4.332 5.703 1 95.81 82 ILE A N 1
ATOM 657 C CA . ILE A 1 82 ? -26.812 5.098 6.559 1 95.81 82 ILE A CA 1
ATOM 658 C C . ILE A 1 82 ? -26.078 6.312 7.121 1 95.81 82 ILE A C 1
ATOM 660 O O . ILE A 1 82 ? -26.594 7.43 7.094 1 95.81 82 ILE A O 1
ATOM 664 N N . VAL A 1 83 ? -24.875 6.117 7.582 1 96.75 83 VAL A N 1
ATOM 665 C CA . VAL A 1 83 ? -24.078 7.203 8.148 1 96.75 83 VAL A CA 1
ATOM 666 C C . VAL A 1 83 ? -23.812 8.258 7.082 1 96.75 83 VAL A C 1
ATOM 668 O O . VAL A 1 83 ? -23.938 9.461 7.332 1 96.75 83 VAL A O 1
ATOM 671 N N . VAL A 1 84 ? -23.453 7.828 5.891 1 96.62 84 VAL A N 1
ATOM 672 C CA . VAL A 1 84 ? -23.125 8.742 4.801 1 96.62 84 VAL A CA 1
ATOM 673 C C . VAL A 1 84 ? -24.359 9.555 4.418 1 96.62 84 VAL A C 1
ATOM 675 O O . VAL A 1 84 ? -24.297 10.781 4.301 1 96.62 84 VAL A O 1
ATOM 678 N N . ILE A 1 85 ? -25.516 8.906 4.309 1 94.62 85 ILE A N 1
ATOM 679 C CA . ILE A 1 85 ? -26.75 9.531 3.816 1 94.62 85 ILE A CA 1
ATOM 680 C C . ILE A 1 85 ? -27.328 10.453 4.891 1 94.62 85 ILE A C 1
ATOM 682 O O . ILE A 1 85 ? -27.844 11.523 4.586 1 94.62 85 ILE A O 1
ATOM 686 N N . CYS A 1 86 ? -27.188 10.133 6.105 1 95.12 86 CYS A N 1
ATOM 687 C CA . CYS A 1 86 ? -27.828 10.867 7.191 1 95.12 86 CYS A CA 1
ATOM 688 C C . CYS A 1 86 ? -26.875 11.914 7.77 1 95.12 86 CYS A C 1
ATOM 690 O O . CYS A 1 86 ? -27.266 12.695 8.641 1 95.12 86 CYS A O 1
ATOM 692 N N . HIS A 1 87 ? -25.703 11.961 7.348 1 95.19 87 HIS A N 1
ATOM 693 C CA . HIS A 1 87 ? -24.75 12.938 7.879 1 95.19 87 HIS A CA 1
ATOM 694 C C . HIS A 1 87 ? -25.172 14.359 7.523 1 95.19 87 HIS A C 1
ATOM 696 O O . HIS A 1 87 ? -25.656 14.609 6.418 1 95.19 87 HIS A O 1
ATOM 702 N N . GLN A 1 88 ? -24.969 15.336 8.328 1 93.56 88 GLN A N 1
ATOM 703 C CA . GLN A 1 88 ? -25.328 16.734 8.086 1 93.56 88 GLN A CA 1
ATOM 704 C C . GLN A 1 88 ? -24.625 17.281 6.848 1 93.56 88 GLN A C 1
ATOM 706 O O . GLN A 1 88 ? -25.188 18.094 6.121 1 93.56 88 GLN A O 1
ATOM 711 N N . HIS A 1 89 ? -23.438 16.797 6.633 1 94.5 89 HIS A N 1
ATOM 712 C CA . HIS A 1 89 ? -22.656 17.141 5.445 1 94.5 89 HIS A CA 1
ATOM 713 C C . HIS A 1 89 ? -22.578 15.977 4.469 1 94.5 89 HIS A C 1
ATOM 715 O O . HIS A 1 89 ? -21.5 15.641 3.984 1 94.5 89 HIS A O 1
ATOM 721 N N . ARG A 1 90 ? -23.656 15.414 4.133 1 94.5 90 ARG A N 1
ATOM 722 C CA . ARG A 1 90 ? -23.734 14.141 3.412 1 94.5 90 ARG A CA 1
ATOM 723 C C . ARG A 1 90 ? -23.047 14.25 2.051 1 94.5 90 ARG A C 1
ATOM 725 O O . ARG A 1 90 ? -22.391 13.305 1.603 1 94.5 90 ARG A O 1
ATOM 732 N N . TRP A 1 91 ? -23.109 15.328 1.366 1 94.69 91 TRP A N 1
ATOM 733 C CA . TRP A 1 91 ? -22.531 15.445 0.033 1 94.69 91 TRP A CA 1
ATOM 734 C C . TRP A 1 91 ? -21 15.438 0.098 1 94.69 91 TRP A C 1
ATOM 736 O O . TRP A 1 91 ? -20.344 14.867 -0.771 1 94.69 91 TRP A O 1
ATOM 746 N N . ILE A 1 92 ? -20.438 16.031 1.128 1 96.75 92 ILE A N 1
ATOM 747 C CA . ILE A 1 92 ? -18.984 16.047 1.322 1 96.75 92 ILE A CA 1
ATOM 748 C C . ILE A 1 92 ? -18.5 14.656 1.735 1 96.75 92 ILE A C 1
ATOM 750 O O . ILE A 1 92 ? -17.516 14.156 1.204 1 96.75 92 ILE A O 1
ATOM 754 N N . VAL A 1 93 ? -19.266 14.062 2.639 1 97.25 93 VAL A N 1
ATOM 755 C CA . VAL A 1 93 ? -18.891 12.727 3.105 1 97.25 93 VAL A CA 1
ATOM 756 C C . VAL A 1 93 ? -18.953 11.742 1.943 1 97.25 93 VAL A C 1
ATOM 758 O O . VAL A 1 93 ? -18.062 10.906 1.776 1 97.25 93 VAL A O 1
ATOM 761 N N . MET A 1 94 ? -19.969 11.875 1.127 1 96.62 94 MET A N 1
ATOM 762 C CA . MET A 1 94 ? -20.125 11 -0.029 1 96.62 94 MET A CA 1
ATOM 763 C C . MET A 1 94 ? -18.953 11.141 -0.986 1 96.62 94 MET A C 1
ATOM 765 O O . MET A 1 94 ? -18.406 10.133 -1.45 1 96.62 94 MET A O 1
ATOM 769 N N . ARG A 1 95 ? -18.594 12.32 -1.274 1 96.81 95 ARG A N 1
ATOM 770 C CA . ARG A 1 95 ? -17.516 12.5 -2.227 1 96.81 95 ARG A CA 1
ATOM 771 C C . ARG A 1 95 ? -16.203 11.938 -1.677 1 96.81 95 ARG A C 1
ATOM 773 O O . ARG A 1 95 ? -15.438 11.305 -2.406 1 96.81 95 ARG A O 1
ATOM 780 N N . ARG A 1 96 ? -15.953 12.117 -0.343 1 98.25 96 ARG A N 1
ATOM 781 C CA . ARG A 1 96 ? -14.75 11.586 0.282 1 98.25 96 ARG A CA 1
ATOM 782 C C . ARG A 1 96 ? -14.719 10.062 0.206 1 98.25 96 ARG A C 1
ATOM 784 O O . ARG A 1 96 ? -13.734 9.477 -0.247 1 98.25 96 ARG A O 1
ATOM 791 N N . VAL A 1 97 ? -15.789 9.469 0.571 1 98.44 97 VAL A N 1
ATOM 792 C CA . VAL A 1 97 ? -15.867 8.016 0.691 1 98.44 97 VAL A CA 1
ATOM 793 C C . VAL A 1 97 ? -15.898 7.383 -0.698 1 98.44 97 VAL A C 1
ATOM 795 O O . VAL A 1 97 ? -15.219 6.383 -0.947 1 98.44 97 VAL A O 1
ATOM 798 N N . PHE A 1 98 ? -16.609 7.977 -1.605 1 97.75 98 PHE A N 1
ATOM 799 C CA . PHE A 1 98 ? -16.703 7.438 -2.957 1 97.75 98 PHE A CA 1
ATOM 800 C C . PHE A 1 98 ? -15.367 7.543 -3.676 1 97.75 98 PHE A C 1
ATOM 802 O O . PHE A 1 98 ? -15 6.652 -4.449 1 97.75 98 PHE A O 1
ATOM 809 N N . PHE A 1 99 ? -14.695 8.586 -3.473 1 98.44 99 PHE A N 1
ATOM 810 C CA . PHE A 1 99 ? -13.383 8.711 -4.094 1 98.44 99 PHE A CA 1
ATOM 811 C C . PHE A 1 99 ? -12.43 7.645 -3.564 1 98.44 99 PHE A C 1
ATOM 813 O O . PHE A 1 99 ? -11.672 7.043 -4.332 1 98.44 99 PHE A O 1
ATOM 820 N N . CYS A 1 100 ? -12.461 7.414 -2.236 1 98.62 100 CYS A N 1
ATOM 821 C CA . CYS A 1 100 ? -11.641 6.352 -1.661 1 98.62 100 CYS A CA 1
ATOM 822 C C . CYS A 1 100 ? -12.008 5 -2.262 1 98.62 100 CYS A C 1
ATOM 824 O O . CYS A 1 100 ? -11.125 4.203 -2.59 1 98.62 100 CYS A O 1
ATOM 826 N N . ALA A 1 101 ? -13.266 4.77 -2.418 1 98.06 101 ALA A N 1
ATOM 827 C CA . ALA A 1 101 ? -13.727 3.529 -3.041 1 98.06 101 ALA A CA 1
ATOM 828 C C . ALA A 1 101 ? -13.242 3.43 -4.484 1 98.06 101 ALA A C 1
ATOM 830 O O . ALA A 1 101 ? -12.781 2.373 -4.922 1 98.06 101 ALA A O 1
ATOM 831 N N . ALA A 1 102 ? -13.367 4.535 -5.16 1 98 102 ALA A N 1
ATOM 832 C CA . ALA A 1 102 ? -12.938 4.578 -6.555 1 98 102 ALA A CA 1
ATOM 833 C C . ALA A 1 102 ? -11.461 4.227 -6.684 1 98 102 ALA A C 1
ATOM 835 O O . ALA A 1 102 ? -11.078 3.424 -7.539 1 98 102 ALA A O 1
ATOM 836 N N . LEU A 1 103 ? -10.672 4.793 -5.867 1 98.19 103 LEU A N 1
ATOM 837 C CA . LEU A 1 103 ? -9.234 4.535 -5.902 1 98.19 103 LEU A CA 1
ATOM 838 C C . LEU A 1 103 ? -8.938 3.078 -5.566 1 98.19 103 LEU A C 1
ATOM 840 O O . LEU A 1 103 ? -8.109 2.445 -6.223 1 98.19 103 LEU A O 1
ATOM 844 N N . ALA A 1 104 ? -9.602 2.568 -4.551 1 97.69 104 ALA A N 1
ATOM 845 C CA . ALA A 1 104 ? -9.375 1.192 -4.117 1 97.69 104 ALA A CA 1
ATOM 846 C C . ALA A 1 104 ? -9.727 0.204 -5.227 1 97.69 104 ALA A C 1
ATOM 848 O O . ALA A 1 104 ? -8.945 -0.701 -5.527 1 97.69 104 ALA A O 1
ATOM 849 N N . TYR A 1 105 ? -10.812 0.415 -5.875 1 95.62 105 TYR A N 1
ATOM 850 C CA . TYR A 1 105 ? -11.266 -0.538 -6.883 1 95.62 105 TYR A CA 1
ATOM 851 C C . TYR A 1 105 ? -10.508 -0.347 -8.188 1 95.62 105 TYR A C 1
ATOM 853 O O . TYR A 1 105 ? -10.281 -1.308 -8.93 1 95.62 105 TYR A O 1
ATOM 861 N N . ALA A 1 106 ? -10.125 0.869 -8.484 1 96.44 106 ALA A N 1
ATOM 862 C CA . ALA A 1 106 ? -9.242 1.075 -9.633 1 96.44 106 ALA A CA 1
ATOM 863 C C . ALA A 1 106 ? -7.91 0.356 -9.43 1 96.44 106 ALA A C 1
ATOM 865 O O . ALA A 1 106 ? -7.395 -0.277 -10.359 1 96.44 106 ALA A O 1
ATOM 866 N N . PHE A 1 107 ? -7.43 0.517 -8.234 1 97.31 107 PHE A N 1
ATOM 867 C CA . PHE A 1 107 ? -6.18 -0.17 -7.922 1 97.31 107 PHE A CA 1
ATOM 868 C C . PHE A 1 107 ? -6.352 -1.681 -8.031 1 97.31 107 PHE A C 1
ATOM 870 O O . PHE A 1 107 ? -5.484 -2.371 -8.57 1 97.31 107 PHE A O 1
ATOM 877 N N . ARG A 1 108 ? -7.402 -2.201 -7.508 1 96.62 108 ARG A N 1
ATOM 878 C CA . ARG A 1 108 ? -7.711 -3.623 -7.609 1 96.62 108 ARG A CA 1
ATOM 879 C C . ARG A 1 108 ? -7.781 -4.066 -9.07 1 96.62 108 ARG A C 1
ATOM 881 O O . ARG A 1 108 ? -7.215 -5.098 -9.438 1 96.62 108 ARG A O 1
ATOM 888 N N . ALA A 1 109 ? -8.477 -3.309 -9.867 1 95.19 109 ALA A N 1
ATOM 889 C CA . ALA A 1 109 ? -8.609 -3.629 -11.289 1 95.19 109 ALA A CA 1
ATOM 890 C C . ALA A 1 109 ? -7.242 -3.719 -11.961 1 95.19 109 ALA A C 1
ATOM 892 O O . ALA A 1 109 ? -7 -4.617 -12.766 1 95.19 109 ALA A O 1
ATOM 893 N N . ILE A 1 110 ? -6.398 -2.859 -11.602 1 96.75 110 ILE A N 1
ATOM 894 C CA . ILE A 1 110 ? -5.047 -2.877 -12.156 1 96.75 110 ILE A CA 1
ATOM 895 C C . ILE A 1 110 ? -4.328 -4.148 -11.711 1 96.75 110 ILE A C 1
ATOM 897 O O . ILE A 1 110 ? -3.746 -4.859 -12.531 1 96.75 110 ILE A O 1
ATOM 901 N N . CYS A 1 111 ? -4.391 -4.504 -10.484 1 96.19 111 CYS A N 1
ATOM 902 C CA . CYS A 1 111 ? -3.676 -5.648 -9.938 1 96.19 111 CYS A CA 1
ATOM 903 C C . CYS A 1 111 ? -4.16 -6.949 -10.562 1 96.19 111 CYS A C 1
ATOM 905 O O . CYS A 1 111 ? -3.354 -7.785 -10.969 1 96.19 111 CYS A O 1
ATOM 907 N N . ILE A 1 112 ? -5.461 -7.082 -10.664 1 93.81 112 ILE A N 1
ATOM 908 C CA . ILE A 1 112 ? -6.004 -8.344 -11.164 1 93.81 112 ILE A CA 1
ATOM 909 C C . ILE A 1 112 ? -5.66 -8.5 -12.641 1 93.81 112 ILE A C 1
ATOM 911 O O . ILE A 1 112 ? -5.496 -9.617 -13.133 1 93.81 112 ILE A O 1
ATOM 915 N N . THR A 1 113 ? -5.516 -7.383 -13.352 1 94.44 113 THR A N 1
ATOM 916 C CA . THR A 1 113 ? -5.164 -7.422 -14.766 1 94.44 113 THR A CA 1
ATOM 917 C C . THR A 1 113 ? -3.688 -7.762 -14.953 1 94.44 113 THR A C 1
ATOM 919 O O . THR A 1 113 ? -3.309 -8.414 -15.922 1 94.44 113 THR A O 1
ATOM 922 N N . LEU A 1 114 ? -2.908 -7.461 -13.984 1 96.06 114 LEU A N 1
ATOM 923 C CA . LEU A 1 114 ? -1.462 -7.602 -14.117 1 96.06 114 LEU A CA 1
ATOM 924 C C . LEU A 1 114 ? -1.037 -9.055 -13.945 1 96.06 114 LEU A C 1
ATOM 926 O O . LEU A 1 114 ? -0.146 -9.539 -14.648 1 96.06 114 LEU A O 1
ATOM 930 N N . LEU A 1 115 ? -1.66 -9.742 -13.031 1 95.62 115 LEU A N 1
ATOM 931 C CA . LEU A 1 115 ? -1.245 -11.102 -12.727 1 95.62 115 LEU A CA 1
ATOM 932 C C . LEU A 1 115 ? -2.449 -11.977 -12.375 1 95.62 115 LEU A C 1
ATOM 934 O O . LEU A 1 115 ? -3.305 -11.57 -11.586 1 95.62 115 LEU A O 1
ATOM 938 N N . GLN A 1 116 ? -2.512 -13.109 -12.961 1 93.56 116 GLN A N 1
ATOM 939 C CA . GLN A 1 116 ? -3.568 -14.07 -12.656 1 93.56 116 GLN A CA 1
ATOM 940 C C . GLN A 1 116 ? -3.018 -15.281 -11.906 1 93.56 116 GLN A C 1
ATOM 942 O O . GLN A 1 116 ? -2.092 -15.945 -12.383 1 93.56 116 GLN A O 1
ATOM 947 N N . VAL A 1 117 ? -3.572 -15.539 -10.789 1 92.75 117 VAL A N 1
ATOM 948 C CA . VAL A 1 117 ? -3.158 -16.656 -9.953 1 92.75 117 VAL A CA 1
ATOM 949 C C . VAL A 1 117 ? -4.25 -17.719 -9.938 1 92.75 117 VAL A C 1
ATOM 951 O O . VAL A 1 117 ? -5.426 -17.422 -10.164 1 92.75 117 VAL A O 1
ATOM 954 N N . PRO A 1 118 ? -3.809 -19 -9.703 1 92.38 118 PRO A N 1
ATOM 955 C CA . PRO A 1 118 ? -4.828 -20.031 -9.609 1 92.38 118 PRO A CA 1
ATOM 956 C C . PRO A 1 118 ? -5.789 -19.812 -8.445 1 92.38 118 PRO A C 1
ATOM 958 O O . PRO A 1 118 ? -5.449 -19.141 -7.477 1 92.38 118 PRO A O 1
ATOM 961 N N . VAL A 1 119 ? -6.918 -20.391 -8.562 1 90.25 119 VAL A N 1
ATOM 962 C CA . VAL A 1 119 ? -7.926 -20.25 -7.516 1 90.25 119 VAL A CA 1
ATOM 963 C C . VAL A 1 119 ? -7.441 -20.938 -6.238 1 90.25 119 VAL A C 1
ATOM 965 O O . VAL A 1 119 ? -6.781 -21.969 -6.301 1 90.25 119 VAL A O 1
ATOM 968 N N . PRO A 1 120 ? -7.781 -20.391 -5.137 1 92.06 120 PRO A N 1
ATOM 969 C CA . PRO A 1 120 ? -7.246 -20.875 -3.859 1 92.06 120 PRO A CA 1
ATOM 970 C C . PRO A 1 120 ? -7.906 -22.172 -3.398 1 92.06 120 PRO A C 1
ATOM 972 O O . PRO A 1 120 ? -7.398 -22.844 -2.492 1 92.06 120 PRO A O 1
ATOM 975 N N . SER A 1 121 ? -9.008 -22.484 -3.984 1 88.5 121 SER A N 1
ATOM 976 C CA . SER A 1 121 ? -9.68 -23.719 -3.602 1 88.5 121 SER A CA 1
ATOM 977 C C . SER A 1 121 ? -9.938 -24.609 -4.812 1 88.5 121 SER A C 1
ATOM 979 O O . SER A 1 121 ? -10.352 -24.125 -5.867 1 88.5 121 SER A O 1
ATOM 981 N N . LYS A 1 122 ? -9.789 -25.875 -4.566 1 81.38 122 LYS A N 1
ATOM 982 C CA . LYS A 1 122 ? -10.109 -26.844 -5.602 1 81.38 122 LYS A CA 1
ATOM 983 C C . LYS A 1 122 ? -11.617 -26.984 -5.789 1 81.38 122 LYS A C 1
ATOM 985 O O . LYS A 1 122 ? -12.078 -27.5 -6.809 1 81.38 122 LYS A O 1
ATOM 990 N N . ASN A 1 123 ? -12.297 -26.516 -4.805 1 77.69 123 ASN A N 1
ATOM 991 C CA . ASN A 1 123 ? -13.75 -26.656 -4.82 1 77.69 123 ASN A CA 1
ATOM 992 C C . ASN A 1 123 ? -14.43 -25.438 -5.449 1 77.69 123 ASN A C 1
ATOM 994 O O . ASN A 1 123 ? -15.656 -25.375 -5.52 1 77.69 123 ASN A O 1
ATOM 998 N N . THR A 1 124 ? -13.562 -24.547 -5.879 1 73.06 124 THR A N 1
ATOM 999 C CA . THR A 1 124 ? -14.141 -23.344 -6.48 1 73.06 124 THR A CA 1
ATOM 1000 C C . THR A 1 124 ? -14.719 -23.656 -7.855 1 73.06 124 THR A C 1
ATOM 1002 O O . THR A 1 124 ? -14.055 -24.266 -8.695 1 73.06 124 THR A O 1
ATOM 1005 N N . TYR A 1 125 ? -16.016 -23.344 -7.973 1 68.25 125 TYR A N 1
ATOM 1006 C CA . TYR A 1 125 ? -16.641 -23.531 -9.281 1 68.25 125 TYR A CA 1
ATOM 1007 C C . TYR A 1 125 ? -16.297 -22.359 -10.203 1 68.25 125 TYR A C 1
ATOM 1009 O O . TYR A 1 125 ? -16.422 -21.203 -9.82 1 68.25 125 TYR A O 1
ATOM 1017 N N . CYS A 1 126 ? -15.758 -22.641 -11.328 1 70.38 126 CYS A N 1
ATOM 1018 C CA . CYS A 1 126 ? -15.484 -21.656 -12.367 1 70.38 126 CYS A CA 1
ATOM 1019 C C . CYS A 1 126 ? -16.297 -21.953 -13.625 1 70.38 126 CYS A C 1
ATOM 1021 O O . CYS A 1 126 ? -16.312 -23.078 -14.109 1 70.38 126 CYS A O 1
ATOM 1023 N N . ALA A 1 127 ? -17.047 -20.891 -14.078 1 70.81 127 ALA A N 1
ATOM 1024 C CA . ALA A 1 127 ? -17.781 -21.047 -15.328 1 70.81 127 ALA A CA 1
ATOM 1025 C C . ALA A 1 127 ? -16.844 -21.375 -16.484 1 70.81 127 ALA A C 1
ATOM 1027 O O . ALA A 1 127 ? -15.68 -20.984 -16.469 1 70.81 127 ALA A O 1
ATOM 1028 N N . PRO A 1 128 ? -17.438 -22.109 -17.391 1 72.5 128 PRO A N 1
ATOM 1029 C CA . PRO A 1 128 ? -16.578 -22.469 -18.531 1 72.5 128 PRO A CA 1
ATOM 1030 C C . PRO A 1 128 ? -15.984 -21.234 -19.219 1 72.5 128 PRO A C 1
ATOM 1032 O O . PRO A 1 128 ? -16.594 -20.172 -19.234 1 72.5 128 PRO A O 1
ATOM 1035 N N . LYS A 1 129 ? -14.773 -21.375 -19.734 1 70.31 129 LYS A N 1
ATOM 1036 C CA . LYS A 1 129 ? -14.086 -20.297 -20.438 1 70.31 129 LYS A CA 1
ATOM 1037 C C . LYS A 1 129 ? -1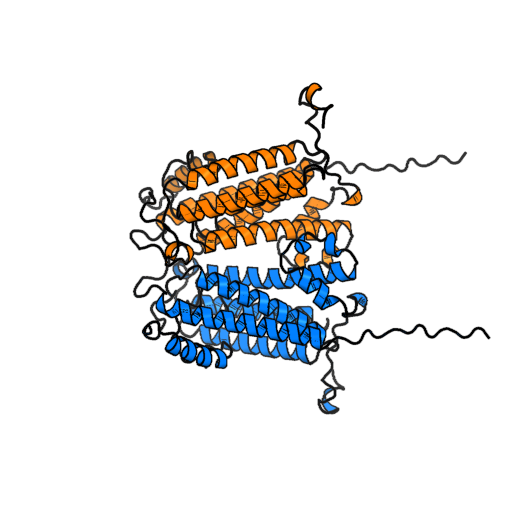4.812 -19.938 -21.734 1 70.31 129 LYS A C 1
ATOM 1039 O O . LYS A 1 129 ? -15.43 -20.797 -22.359 1 70.31 129 LYS A O 1
ATOM 1044 N N . GLY A 1 130 ? -15.062 -18.672 -21.906 1 63.66 130 GLY A N 1
ATOM 1045 C CA . GLY A 1 130 ? -15.703 -18.219 -23.125 1 63.66 130 GLY A CA 1
ATOM 1046 C C . GLY A 1 130 ? -14.789 -18.281 -24.328 1 63.66 130 GLY A C 1
ATOM 1047 O O . GLY A 1 130 ? -13.648 -18.734 -24.234 1 63.66 130 GLY A O 1
ATOM 1048 N N . ASP A 1 131 ? -15.508 -18.047 -25.484 1 61.28 131 ASP A N 1
ATOM 1049 C CA . ASP A 1 131 ? -14.773 -18.047 -26.75 1 61.28 131 ASP A CA 1
ATOM 1050 C C . ASP A 1 131 ? -13.875 -16.812 -26.859 1 61.28 131 ASP A C 1
ATOM 1052 O O . ASP A 1 131 ? -13.305 -16.562 -27.922 1 61.28 131 ASP A O 1
ATOM 1056 N N . GLY A 1 132 ? -13.68 -16.094 -25.797 1 59.78 132 GLY A N 1
ATOM 1057 C CA . GLY A 1 132 ? -12.805 -14.938 -25.797 1 59.78 132 GLY A CA 1
ATOM 1058 C C . GLY A 1 132 ? -13.398 -13.742 -26.516 1 59.78 132 GLY A C 1
ATOM 1059 O O . GLY A 1 132 ? -12.727 -12.734 -26.703 1 59.78 132 GLY A O 1
ATOM 1060 N N . SER A 1 133 ? -14.828 -13.844 -26.859 1 60.66 133 SER A N 1
ATOM 1061 C CA . SER A 1 133 ? -15.445 -12.781 -27.656 1 60.66 133 SER A CA 1
ATOM 1062 C C . SER A 1 133 ? -15.914 -11.633 -26.766 1 60.66 133 SER A C 1
ATOM 1064 O O . SER A 1 133 ? -16.234 -11.836 -25.594 1 60.66 133 SER A O 1
ATOM 1066 N N . LEU A 1 134 ? -15.859 -10.422 -27.328 1 63.66 134 LEU A N 1
ATOM 1067 C CA . LEU A 1 134 ? -16.281 -9.195 -26.672 1 63.66 134 LEU A CA 1
ATOM 1068 C C . LEU A 1 134 ? -17.734 -9.305 -26.203 1 63.66 134 LEU A C 1
ATOM 1070 O O . LEU A 1 134 ? -18.109 -8.781 -25.156 1 63.66 134 LEU A O 1
ATOM 1074 N N . ALA A 1 135 ? -18.562 -9.953 -27 1 58.62 135 ALA A N 1
ATOM 1075 C CA . ALA A 1 135 ? -19.984 -10.078 -26.656 1 58.62 135 ALA A CA 1
ATOM 1076 C C . ALA A 1 135 ? -20.172 -10.906 -25.391 1 58.62 135 ALA A C 1
ATOM 1078 O O . ALA A 1 135 ? -20.969 -10.531 -24.516 1 58.62 135 ALA A O 1
ATOM 1079 N N . THR A 1 136 ? -19.547 -11.945 -25.312 1 60.47 136 THR A N 1
ATOM 1080 C CA . THR A 1 136 ? -19.656 -12.805 -24.125 1 60.47 136 THR A CA 1
ATOM 1081 C C . THR A 1 136 ? -19.125 -12.086 -22.891 1 60.47 136 THR A C 1
ATOM 1083 O O . THR A 1 136 ? -19.688 -12.203 -21.812 1 60.47 136 THR A O 1
ATOM 1086 N N . THR A 1 137 ? -18.125 -11.359 -23.141 1 60.5 137 THR A N 1
ATOM 1087 C CA . THR A 1 137 ? -17.547 -10.586 -22.047 1 60.5 137 THR A CA 1
ATOM 1088 C C . THR A 1 137 ? -18.516 -9.516 -21.578 1 60.5 137 THR A C 1
ATOM 1090 O O . THR A 1 137 ? -18.672 -9.305 -20.359 1 60.5 137 THR A O 1
ATOM 1093 N N . ALA A 1 138 ? -19.125 -8.875 -22.484 1 61.94 138 ALA A N 1
ATOM 1094 C CA . ALA A 1 138 ? -20.078 -7.82 -22.156 1 61.94 138 ALA A CA 1
ATOM 1095 C C . ALA A 1 138 ? -21.25 -8.375 -21.375 1 61.94 138 ALA A C 1
ATOM 1097 O O . ALA A 1 138 ? -21.719 -7.742 -20.422 1 61.94 138 ALA A O 1
ATOM 1098 N N . GLU A 1 139 ? -21.75 -9.461 -21.75 1 60.59 139 GLU A N 1
ATOM 1099 C CA . GLU A 1 139 ? -22.859 -10.094 -21.031 1 60.59 139 GLU A CA 1
ATOM 1100 C C . GLU A 1 139 ? -22.469 -10.422 -19.594 1 60.59 139 GLU A C 1
ATOM 1102 O O . GLU A 1 139 ? -23.25 -10.211 -18.656 1 60.59 139 GLU A O 1
ATOM 1107 N N . ARG A 1 140 ? -21.344 -10.844 -19.406 1 61.38 140 ARG A N 1
ATOM 1108 C CA . ARG A 1 140 ? -20.828 -11.18 -18.078 1 61.38 140 ARG A CA 1
ATOM 1109 C C . ARG A 1 140 ? -20.719 -9.938 -17.203 1 61.38 140 ARG A C 1
ATOM 1111 O O . ARG A 1 140 ? -21.031 -9.977 -16.016 1 61.38 140 ARG A O 1
ATOM 1118 N N . ILE A 1 141 ? -20.297 -8.93 -17.875 1 59.19 141 ILE A N 1
ATOM 1119 C CA . ILE A 1 141 ? -20.141 -7.66 -17.188 1 59.19 141 ILE A CA 1
ATOM 1120 C C . ILE A 1 141 ? -21.484 -7.195 -16.641 1 59.19 141 ILE A C 1
ATOM 1122 O O . ILE A 1 141 ? -21.594 -6.785 -15.484 1 59.19 141 ILE A O 1
ATOM 1126 N N . VAL A 1 142 ? -22.438 -7.211 -17.453 1 55.56 142 VAL A N 1
ATOM 1127 C CA . VAL A 1 142 ? -23.75 -6.715 -17.078 1 55.56 142 VAL A CA 1
ATOM 1128 C C . VAL A 1 142 ? -24.312 -7.559 -15.938 1 55.56 142 VAL A C 1
ATOM 1130 O O . VAL A 1 142 ? -24.875 -7.02 -14.969 1 55.56 142 VAL A O 1
ATOM 1133 N N . ARG A 1 143 ? -24.094 -8.758 -15.953 1 54.91 143 ARG A N 1
ATOM 1134 C CA . ARG A 1 143 ? -24.641 -9.641 -14.93 1 54.91 143 ARG A CA 1
ATOM 1135 C C . ARG A 1 143 ? -23.922 -9.453 -13.602 1 54.91 143 ARG A C 1
ATOM 1137 O O . ARG A 1 143 ? -24.562 -9.43 -12.547 1 54.91 143 ARG A O 1
ATOM 1144 N N . THR A 1 144 ? -22.656 -9.344 -13.672 1 53.38 144 THR A N 1
ATOM 1145 C CA . THR A 1 144 ? -21.859 -9.164 -12.469 1 53.38 144 THR A CA 1
ATOM 1146 C C . THR A 1 144 ? -22.125 -7.805 -11.828 1 53.38 144 THR A C 1
ATOM 1148 O O . THR A 1 144 ? -22.188 -7.684 -10.609 1 53.38 144 THR A O 1
ATOM 1151 N N . PHE A 1 145 ? -22.297 -6.848 -12.68 1 52.25 145 PHE A N 1
ATOM 1152 C CA . PHE A 1 145 ? -22.578 -5.5 -12.195 1 52.25 145 PHE A CA 1
ATOM 1153 C C . PHE A 1 145 ? -23.828 -5.48 -11.344 1 52.25 145 PHE A C 1
ATOM 1155 O O . PHE A 1 145 ? -23.859 -4.848 -10.281 1 52.25 145 PHE A O 1
ATOM 1162 N N . TRP A 1 146 ? -24.719 -6.137 -11.742 1 47.12 146 TRP A N 1
ATOM 1163 C CA . TRP A 1 146 ? -26.016 -6.105 -11.062 1 47.12 146 TRP A CA 1
ATOM 1164 C C . TRP A 1 146 ? -25.953 -6.875 -9.75 1 47.12 146 TRP A C 1
ATOM 1166 O O . TRP A 1 146 ? -26.75 -6.629 -8.836 1 47.12 146 TRP A O 1
ATOM 1176 N N . SER A 1 147 ? -24.953 -7.625 -9.609 1 47.78 147 SER A N 1
ATOM 1177 C CA . SER A 1 147 ? -24.875 -8.43 -8.391 1 47.78 147 SER A CA 1
ATOM 1178 C C . SER A 1 147 ? -24.25 -7.641 -7.25 1 47.78 147 SER A C 1
ATOM 1180 O O . SER A 1 147 ? -24.297 -8.062 -6.094 1 47.78 147 SER A O 1
ATOM 1182 N N . ALA A 1 148 ? -24.094 -6.422 -7.391 1 48.5 148 ALA A N 1
ATOM 1183 C CA . ALA A 1 148 ? -23.547 -5.492 -6.398 1 48.5 148 ALA A CA 1
ATOM 1184 C C . ALA A 1 148 ? -22.453 -6.156 -5.566 1 48.5 148 ALA A C 1
ATOM 1186 O O . ALA A 1 148 ? -22.359 -5.922 -4.359 1 48.5 148 ALA A O 1
ATOM 1187 N N . GLY A 1 149 ? -21.688 -7.059 -6.145 1 49.28 149 GLY A N 1
ATOM 1188 C CA . GLY A 1 149 ? -20.578 -7.688 -5.441 1 49.28 149 GLY A CA 1
ATOM 1189 C C . GLY A 1 149 ? -21.016 -8.844 -4.555 1 49.28 149 GLY A C 1
ATOM 1190 O O . GLY A 1 149 ? -20.188 -9.453 -3.879 1 49.28 149 GLY A O 1
ATOM 1191 N N . ILE A 1 150 ? -22.391 -8.969 -4.363 1 46.72 150 ILE A N 1
ATOM 1192 C CA . ILE A 1 150 ? -22.891 -10.07 -3.545 1 46.72 150 ILE A CA 1
ATOM 1193 C C . ILE A 1 150 ? -22.734 -11.391 -4.301 1 46.72 150 ILE A C 1
ATOM 1195 O O . ILE A 1 150 ? -23.281 -11.555 -5.391 1 46.72 150 ILE A O 1
ATOM 1199 N N . GLU A 1 151 ? -21.812 -12.172 -3.875 1 52.03 151 GLU A N 1
ATOM 1200 C CA . GLU A 1 151 ? -21.484 -13.445 -4.512 1 52.03 151 GLU A CA 1
ATOM 1201 C C . GLU A 1 151 ? -22.75 -14.266 -4.785 1 52.03 151 GLU A C 1
ATOM 1203 O O . GLU A 1 151 ? -22.844 -14.945 -5.809 1 52.03 151 GLU A O 1
ATOM 1208 N N . GLN A 1 152 ? -23.766 -14.148 -3.863 1 48.03 152 GLN A N 1
ATOM 1209 C CA . GLN A 1 152 ? -24.953 -14.984 -4.004 1 48.03 152 GLN A CA 1
ATOM 1210 C C . GLN A 1 152 ? -25.797 -14.562 -5.211 1 48.03 152 GLN A C 1
ATOM 1212 O O . GLN A 1 152 ? -26.531 -15.367 -5.773 1 48.03 152 GLN A O 1
ATOM 1217 N N . LEU A 1 153 ? -25.766 -13.281 -5.496 1 46.41 153 LEU A N 1
ATOM 1218 C CA . LEU A 1 153 ? -26.594 -12.797 -6.59 1 46.41 153 LEU A CA 1
ATOM 1219 C C . LEU A 1 153 ? -25.828 -12.82 -7.91 1 46.41 153 LEU A C 1
ATOM 1221 O O . LEU A 1 153 ? -26.406 -12.562 -8.969 1 46.41 153 LEU A O 1
ATOM 1225 N N . ARG A 1 154 ? -24.578 -12.641 -7.816 1 50.84 154 ARG A N 1
ATOM 1226 C CA . ARG A 1 154 ? -23.781 -12.711 -9.031 1 50.84 154 ARG A CA 1
ATOM 1227 C C . ARG A 1 154 ? -24.031 -14.023 -9.773 1 50.84 154 ARG A C 1
ATOM 1229 O O . ARG A 1 154 ? -24.078 -15.094 -9.148 1 50.84 154 ARG A O 1
ATOM 1236 N N . PRO A 1 155 ? -24.609 -13.961 -10.969 1 46.31 155 PRO A N 1
ATOM 1237 C CA . PRO A 1 155 ? -24.484 -15.258 -11.633 1 46.31 155 PRO A CA 1
ATOM 1238 C C . PRO A 1 155 ? -23.141 -15.93 -11.352 1 46.31 155 PRO A C 1
ATOM 1240 O O . PRO A 1 155 ? -22.125 -15.25 -11.219 1 46.31 155 PRO A O 1
ATOM 1243 N N . ARG A 1 156 ? -23 -17.016 -10.82 1 49.03 156 ARG A N 1
ATOM 1244 C CA . ARG A 1 156 ? -22.016 -17.875 -10.156 1 49.03 156 ARG A CA 1
ATOM 1245 C C . ARG A 1 156 ? -20.609 -17.609 -10.688 1 49.03 156 ARG A C 1
ATOM 1247 O O . ARG A 1 156 ? -19.641 -17.578 -9.922 1 49.03 156 ARG A O 1
ATOM 1254 N N . GLU A 1 157 ? -19.75 -17.953 -12.094 1 54.94 157 GLU A N 1
ATOM 1255 C CA . GLU A 1 157 ? -18.516 -18.719 -11.938 1 54.94 157 GLU A CA 1
ATOM 1256 C C . GLU A 1 157 ? -17.328 -17.969 -12.5 1 54.94 157 GLU A C 1
ATOM 1258 O O . GLU A 1 157 ? -16.688 -18.422 -13.445 1 54.94 157 GLU A O 1
ATOM 1263 N N . LEU A 1 158 ? -17.312 -16.422 -12.195 1 63.16 158 LEU A N 1
ATOM 1264 C CA . LEU A 1 158 ? -16.016 -15.93 -12.664 1 63.16 158 LEU A CA 1
ATOM 1265 C C . LEU A 1 158 ? -14.914 -16.281 -11.68 1 63.16 158 LEU A C 1
ATOM 1267 O O . LEU A 1 158 ? -15.109 -16.234 -10.461 1 63.16 158 LEU A O 1
ATOM 1271 N N . CYS A 1 159 ? -13.922 -16.703 -12.273 1 72.44 159 CYS A N 1
ATOM 1272 C CA . CYS A 1 159 ? -12.742 -17.109 -11.516 1 72.44 159 CYS A CA 1
ATOM 1273 C C . CYS A 1 159 ? -11.633 -16.062 -11.641 1 72.44 159 CYS A C 1
ATOM 1275 O O . CYS A 1 159 ? -11.578 -15.328 -12.625 1 72.44 159 CYS A O 1
ATOM 1277 N N . GLY A 1 160 ? -10.984 -15.727 -10.609 1 77.12 160 GLY A N 1
ATOM 1278 C CA . GLY A 1 160 ? -9.797 -14.891 -10.711 1 77.12 160 GLY A CA 1
ATOM 1279 C C . GLY A 1 160 ? -9.906 -13.609 -9.906 1 77.12 160 GLY A C 1
ATOM 1280 O O . GLY A 1 160 ? -9.078 -12.703 -10.055 1 77.12 160 GLY A O 1
ATOM 1281 N N . ASP A 1 161 ? -10.898 -13.477 -9.109 1 73.94 161 ASP A N 1
ATOM 1282 C CA . ASP A 1 161 ? -11.102 -12.305 -8.266 1 73.94 161 ASP A CA 1
ATOM 1283 C C . ASP A 1 161 ? -10.172 -12.336 -7.055 1 73.94 161 ASP A C 1
ATOM 1285 O O . ASP A 1 161 ? -10.633 -12.453 -5.914 1 73.94 161 ASP A O 1
ATOM 1289 N N . LEU A 1 162 ? -8.844 -12.133 -7.32 1 82.38 162 LEU A N 1
ATOM 1290 C CA . LEU A 1 162 ? -7.941 -12.453 -6.223 1 82.38 162 LEU A CA 1
ATOM 1291 C C . LEU A 1 162 ? -7.094 -11.234 -5.848 1 82.38 162 LEU A C 1
ATOM 1293 O O . LEU A 1 162 ? -7.547 -10.367 -5.098 1 82.38 162 LEU A O 1
ATOM 1297 N N . ILE A 1 163 ? -5.949 -10.969 -6.309 1 85 163 ILE A N 1
ATOM 1298 C CA . ILE A 1 163 ? -5.051 -9.922 -5.816 1 85 163 ILE A CA 1
ATOM 1299 C C . ILE A 1 163 ? -5.441 -8.578 -6.426 1 85 163 ILE A C 1
ATOM 1301 O O . ILE A 1 163 ? -5.16 -8.32 -7.598 1 85 163 ILE A O 1
ATOM 1305 N N . VAL A 1 164 ? -6.16 -7.777 -5.586 1 93.38 164 VAL A N 1
ATOM 1306 C CA . VAL A 1 164 ? -6.41 -7.652 -4.156 1 93.38 164 VAL A CA 1
ATOM 1307 C C . VAL A 1 164 ? -7.852 -8.047 -3.842 1 93.38 164 VAL A C 1
ATOM 1309 O O . VAL A 1 164 ? -8.734 -7.914 -4.691 1 93.38 164 VAL A O 1
ATOM 1312 N N . SER A 1 165 ? -8.117 -8.445 -2.646 1 94.25 165 SER A N 1
ATOM 1313 C CA . SER A 1 165 ? -9.43 -8.93 -2.229 1 94.25 165 SER A CA 1
ATOM 1314 C C . SER A 1 165 ? -10.461 -7.805 -2.223 1 94.25 165 SER A C 1
ATOM 1316 O O . SER A 1 165 ? -10.359 -6.863 -1.432 1 94.25 165 SER A O 1
ATOM 1318 N N . GLY A 1 166 ? -11.461 -7.949 -3.004 1 93.19 166 GLY A N 1
ATOM 1319 C CA . GLY A 1 166 ? -12.547 -6.98 -3.023 1 93.19 166 GLY A CA 1
ATOM 1320 C C . GLY A 1 166 ? -13.375 -6.984 -1.752 1 93.19 166 GLY A C 1
ATOM 1321 O O . GLY A 1 166 ? -13.836 -5.93 -1.301 1 93.19 166 GLY A O 1
ATOM 1322 N N . HIS A 1 167 ? -13.617 -8.18 -1.192 1 93.31 167 HIS A N 1
ATOM 1323 C CA . HIS A 1 167 ? -14.328 -8.281 0.078 1 93.31 167 HIS A CA 1
ATOM 1324 C C . HIS A 1 167 ? -13.625 -7.473 1.167 1 93.31 167 HIS A C 1
ATOM 1326 O O . HIS A 1 167 ? -14.273 -6.738 1.917 1 93.31 167 HIS A O 1
ATOM 1332 N N . THR A 1 168 ? -12.32 -7.598 1.196 1 96.69 168 THR A N 1
ATOM 1333 C CA . THR A 1 168 ? -11.555 -6.887 2.213 1 96.69 168 THR A CA 1
ATOM 1334 C C . THR A 1 168 ? -11.648 -5.375 2.008 1 96.69 168 THR A C 1
ATOM 1336 O O . THR A 1 168 ? -11.828 -4.625 2.967 1 96.69 168 THR A O 1
ATOM 1339 N N . LEU A 1 169 ? -11.508 -4.961 0.742 1 97.06 169 LEU A N 1
ATOM 1340 C CA . LEU A 1 169 ? -11.641 -3.539 0.438 1 97.06 169 LEU A CA 1
ATOM 1341 C C . LEU A 1 169 ? -12.969 -2.992 0.948 1 97.06 169 LEU A C 1
ATOM 1343 O O . LEU A 1 169 ? -13.008 -1.962 1.624 1 97.06 169 LEU A O 1
ATOM 1347 N N . THR A 1 170 ? -14.023 -3.717 0.661 1 96.12 170 THR A N 1
ATOM 1348 C CA . THR A 1 170 ? -15.367 -3.26 1.004 1 96.12 170 THR A CA 1
ATOM 1349 C C . THR A 1 170 ? -15.57 -3.271 2.516 1 96.12 170 THR A C 1
ATOM 1351 O O . THR A 1 170 ? -16.078 -2.307 3.086 1 96.12 170 THR A O 1
ATOM 1354 N N . LEU A 1 171 ? -15.164 -4.32 3.162 1 97.56 171 LEU A N 1
ATOM 1355 C CA . LEU A 1 171 ? -15.312 -4.477 4.605 1 97.56 171 LEU A CA 1
ATOM 1356 C C . LEU A 1 171 ? -14.664 -3.312 5.348 1 97.56 171 LEU A C 1
ATOM 1358 O O . LEU A 1 171 ? -15.32 -2.639 6.145 1 97.56 171 LEU A O 1
ATOM 1362 N N . PHE A 1 172 ? -13.469 -3.033 5 1 98.38 172 PHE A N 1
ATOM 1363 C CA . PHE A 1 172 ? -12.727 -2.064 5.801 1 98.38 172 PHE A CA 1
ATOM 1364 C C . PHE A 1 172 ? -13.031 -0.642 5.352 1 98.38 172 PHE A C 1
ATOM 1366 O O . PHE A 1 172 ? -12.961 0.297 6.145 1 98.38 172 PHE A O 1
ATOM 1373 N N . LEU A 1 173 ? -13.406 -0.454 4.098 1 98.5 173 LEU A N 1
ATOM 1374 C CA . LEU A 1 173 ? -13.906 0.863 3.719 1 98.5 173 LEU A CA 1
ATOM 1375 C C . LEU A 1 173 ? -15.156 1.222 4.516 1 98.5 173 LEU A C 1
ATOM 1377 O O . LEU A 1 173 ? -15.297 2.359 4.973 1 98.5 173 LEU A O 1
ATOM 1381 N N . ALA A 1 174 ? -16.031 0.239 4.691 1 98.31 174 ALA A N 1
ATOM 1382 C CA . ALA A 1 174 ? -17.266 0.454 5.441 1 98.31 174 ALA A CA 1
ATOM 1383 C C . ALA A 1 174 ? -16.969 0.781 6.902 1 98.31 174 ALA A C 1
ATOM 1385 O O . ALA A 1 174 ? -17.531 1.729 7.457 1 98.31 174 ALA A O 1
ATOM 1386 N N . VAL A 1 175 ? -16.078 0.07 7.477 1 98.5 175 VAL A N 1
ATOM 1387 C CA . VAL A 1 175 ? -15.75 0.261 8.891 1 98.5 175 VAL A CA 1
ATOM 1388 C C . VAL A 1 175 ? -15.094 1.623 9.086 1 98.5 175 VAL A C 1
ATOM 1390 O O . VAL A 1 175 ? -15.414 2.348 10.031 1 98.5 175 VAL A O 1
ATOM 1393 N N . LEU A 1 176 ? -14.148 1.963 8.219 1 98.62 176 LEU A N 1
ATOM 1394 C CA . LEU A 1 176 ? -13.453 3.24 8.336 1 98.62 176 LEU A CA 1
ATOM 1395 C C . LEU A 1 176 ? -14.422 4.402 8.148 1 98.62 176 LEU A C 1
ATOM 1397 O O . LEU A 1 176 ? -14.32 5.422 8.836 1 98.62 176 LEU A O 1
ATOM 1401 N N . THR A 1 177 ? -15.32 4.238 7.199 1 98.62 177 THR A N 1
ATOM 1402 C CA . THR A 1 177 ? -16.344 5.254 6.98 1 98.62 177 THR A CA 1
ATOM 1403 C C . THR A 1 177 ? -17.188 5.449 8.234 1 98.62 177 THR A C 1
ATOM 1405 O O . THR A 1 177 ? -17.422 6.582 8.672 1 98.62 177 THR A O 1
ATOM 1408 N N . PHE A 1 178 ? -17.594 4.355 8.805 1 98.38 178 PHE A N 1
ATOM 1409 C CA . PHE A 1 178 ? -18.406 4.402 10.016 1 98.38 178 PHE A CA 1
ATOM 1410 C C . PHE A 1 178 ? -17.656 5.086 11.148 1 98.38 178 PHE A C 1
ATOM 1412 O O . PHE A 1 178 ? -18.172 6.004 11.781 1 98.38 178 PHE A O 1
ATOM 1419 N N . ARG A 1 179 ? -16.453 4.73 11.328 1 97.56 179 ARG A N 1
ATOM 1420 C CA . ARG A 1 179 ? -15.672 5.242 12.445 1 97.56 179 ARG A CA 1
ATOM 1421 C C . ARG A 1 179 ? -15.32 6.715 12.234 1 97.56 179 ARG A C 1
ATOM 1423 O O . ARG A 1 179 ? -15.258 7.484 13.195 1 97.56 179 ARG A O 1
ATOM 1430 N N . GLN A 1 180 ? -15.133 7.133 11.047 1 97.44 180 GLN A N 1
ATOM 1431 C CA . GLN A 1 180 ? -14.688 8.484 10.727 1 97.44 180 GLN A CA 1
ATOM 1432 C C . GLN A 1 180 ? -15.836 9.484 10.828 1 97.44 180 GLN A C 1
ATOM 1434 O O . GLN A 1 180 ? -15.633 10.633 11.219 1 97.44 180 GLN A O 1
ATOM 1439 N N . TYR A 1 181 ? -17.125 9.039 10.539 1 97.44 181 TYR A N 1
ATOM 1440 C CA . TYR A 1 181 ? -18.156 10.039 10.289 1 97.44 181 TYR A CA 1
ATOM 1441 C C . TYR A 1 181 ? -19.328 9.867 11.242 1 97.44 181 TYR A C 1
ATOM 1443 O O . TYR A 1 181 ? -20.359 10.539 11.109 1 97.44 181 TYR A O 1
ATOM 1451 N N . THR A 1 182 ? -19.172 8.977 12.188 1 96.62 182 THR A N 1
ATOM 1452 C CA . THR A 1 182 ? -20.203 8.852 13.211 1 96.62 182 THR A CA 1
ATOM 1453 C C . THR A 1 182 ? -19.891 9.734 14.414 1 96.62 182 THR A C 1
ATOM 1455 O O . THR A 1 182 ? -18.719 10.062 14.648 1 96.62 182 THR A O 1
ATOM 1458 N N . PRO A 1 183 ? -20.938 10.133 15.156 1 95.06 183 PRO A N 1
ATOM 1459 C CA . PRO A 1 183 ? -20.703 10.922 16.359 1 95.06 183 PRO A CA 1
ATOM 1460 C C . PRO A 1 183 ? -19.859 10.172 17.406 1 95.06 183 PRO A C 1
ATOM 1462 O O . PRO A 1 183 ? -19.797 8.945 17.375 1 95.06 183 PRO A O 1
ATOM 1465 N N . ARG A 1 184 ? -19.281 10.891 18.297 1 92.94 184 ARG A N 1
ATOM 1466 C CA . ARG A 1 184 ? -18.359 10.359 19.297 1 92.94 184 ARG A CA 1
ATOM 1467 C C . ARG A 1 184 ? -19.047 9.312 20.172 1 92.94 184 ARG A C 1
ATOM 1469 O O . ARG A 1 184 ? -18.406 8.359 20.609 1 92.94 184 ARG A O 1
ATOM 1476 N N . ARG A 1 185 ? -20.281 9.367 20.391 1 92.94 185 ARG A N 1
ATOM 1477 C CA . ARG A 1 185 ? -21.031 8.445 21.234 1 92.94 185 ARG A CA 1
ATOM 1478 C C . ARG A 1 185 ? -21.047 7.043 20.656 1 92.94 185 ARG A C 1
ATOM 1480 O O . ARG A 1 185 ? -21.234 6.062 21.375 1 92.94 185 ARG A O 1
ATOM 1487 N N . LEU A 1 186 ? -20.828 6.965 19.391 1 94.69 186 LEU A N 1
ATOM 1488 C CA . LEU A 1 186 ? -20.906 5.672 18.719 1 94.69 186 LEU A CA 1
ATOM 1489 C C . LEU A 1 186 ? -19.5 5.125 18.453 1 94.69 186 LEU A C 1
ATOM 1491 O O . LEU A 1 186 ? -19.344 4.184 17.672 1 94.69 186 LEU A O 1
ATOM 1495 N N . THR A 1 187 ? -18.516 5.648 19.094 1 92.81 187 THR A N 1
ATOM 1496 C CA . THR A 1 187 ? -17.125 5.258 18.891 1 92.81 187 THR A CA 1
ATOM 1497 C C . THR A 1 187 ? -16.938 3.781 19.219 1 92.81 187 THR A C 1
ATOM 1499 O O . THR A 1 187 ? -16.266 3.062 18.469 1 92.81 187 THR A O 1
ATOM 1502 N N . TYR A 1 188 ? -17.547 3.314 20.312 1 95.62 188 TYR A N 1
ATOM 1503 C CA . TYR A 1 188 ? -17.375 1.927 20.734 1 95.62 188 TYR A CA 1
ATOM 1504 C C . TYR A 1 188 ? -18.016 0.973 19.734 1 95.62 188 TYR A C 1
ATOM 1506 O O . TYR A 1 188 ? -17.5 -0.125 19.5 1 95.62 188 TYR A O 1
ATOM 1514 N N . LEU A 1 189 ? -19.125 1.426 19.172 1 96.69 189 LEU A N 1
ATOM 1515 C CA . LEU A 1 189 ? -19.75 0.617 18.141 1 96.69 189 LEU A CA 1
ATOM 1516 C C . LEU A 1 189 ? -18.828 0.473 16.938 1 96.69 189 LEU A C 1
ATOM 1518 O O . LEU A 1 189 ? -18.781 -0.589 16.312 1 96.69 189 LEU A O 1
ATOM 1522 N N . GLY A 1 190 ? -18.109 1.493 16.672 1 97.25 190 GLY A N 1
ATOM 1523 C CA . GLY A 1 190 ? -17.109 1.427 15.602 1 97.25 190 GLY A CA 1
ATOM 1524 C C . GLY A 1 190 ? -16.062 0.353 15.828 1 97.25 190 GLY A C 1
ATOM 1525 O O . GLY A 1 190 ? -15.68 -0.35 14.891 1 97.25 190 GLY A O 1
ATOM 1526 N N . TYR A 1 191 ? -15.664 0.205 17.062 1 96.62 191 TYR A N 1
ATOM 1527 C CA . TYR A 1 191 ? -14.672 -0.816 17.391 1 96.62 191 TYR A CA 1
ATOM 1528 C C . TYR A 1 191 ? -15.281 -2.211 17.297 1 96.62 191 TYR A C 1
ATOM 1530 O O . TYR A 1 191 ? -14.594 -3.168 16.922 1 96.62 191 TYR A O 1
ATOM 1538 N N .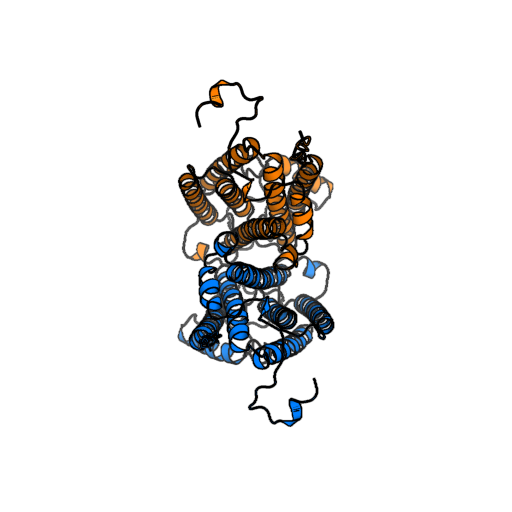 VAL A 1 192 ? -16.516 -2.32 17.625 1 98.19 192 VAL A N 1
ATOM 1539 C CA . VAL A 1 192 ? -17.203 -3.592 17.453 1 98.19 192 VAL A CA 1
ATOM 1540 C C . VAL A 1 192 ? -17.266 -3.963 15.977 1 98.19 192 VAL A C 1
ATOM 1542 O O . VAL A 1 192 ? -17 -5.109 15.602 1 98.19 192 VAL A O 1
ATOM 1545 N N . TYR A 1 193 ? -17.594 -2.949 15.125 1 98.38 193 TYR A N 1
ATOM 1546 C CA . TYR A 1 193 ? -17.641 -3.195 13.688 1 98.38 193 TYR A CA 1
ATOM 1547 C C . TYR A 1 193 ? -16.266 -3.602 13.156 1 98.38 193 TYR A C 1
ATOM 1549 O O . TYR A 1 193 ? -16.156 -4.441 12.266 1 98.38 193 TYR A O 1
ATOM 1557 N N . GLN A 1 194 ? -15.25 -2.99 13.688 1 97.88 194 GLN A N 1
ATOM 1558 C CA . GLN A 1 194 ? -13.891 -3.389 13.328 1 97.88 194 GLN A CA 1
ATOM 1559 C C . GLN A 1 194 ? -13.625 -4.844 13.711 1 97.88 194 GLN A C 1
ATOM 1561 O O . GLN A 1 194 ? -13.023 -5.59 12.938 1 97.88 194 GLN A O 1
ATOM 1566 N N . GLY A 1 195 ? -14.062 -5.234 14.914 1 98.25 195 GLY A N 1
ATOM 1567 C CA . GLY A 1 195 ? -13.961 -6.629 15.32 1 98.25 195 GLY A CA 1
ATOM 1568 C C . GLY A 1 195 ? -14.695 -7.574 14.391 1 98.25 195 GLY A C 1
ATOM 1569 O O . GLY A 1 195 ? -14.18 -8.633 14.039 1 98.25 195 GLY A O 1
ATOM 1570 N N . LEU A 1 196 ? -15.875 -7.184 13.977 1 98.5 196 LEU A N 1
ATOM 1571 C CA . LEU A 1 196 ? -16.656 -7.977 13.039 1 98.5 196 LEU A CA 1
ATOM 1572 C C . LEU A 1 196 ? -15.922 -8.141 11.711 1 98.5 196 LEU A C 1
ATOM 1574 O O . LEU A 1 196 ? -15.969 -9.211 11.102 1 98.5 196 LEU A O 1
ATOM 1578 N N . SER A 1 197 ? -15.258 -7.078 11.281 1 98.19 197 SER A N 1
ATOM 1579 C CA . SER A 1 197 ? -14.516 -7.148 10.031 1 98.19 197 SER A CA 1
ATOM 1580 C C . SER A 1 197 ? -13.359 -8.148 10.125 1 98.19 197 SER A C 1
ATOM 1582 O O . SER A 1 197 ? -13.062 -8.852 9.164 1 98.19 197 SER A O 1
ATOM 1584 N N . TYR A 1 198 ? -12.75 -8.25 11.305 1 98.25 198 TYR A N 1
ATOM 1585 C CA . TYR A 1 198 ? -11.688 -9.227 11.484 1 98.25 198 TYR A CA 1
ATOM 1586 C C . TYR A 1 198 ? -12.242 -10.648 11.469 1 98.25 198 TYR A C 1
ATOM 1588 O O . TYR A 1 198 ? -11.609 -11.562 10.93 1 98.25 198 TYR A O 1
ATOM 1596 N N . ILE A 1 199 ? -13.383 -10.836 12.016 1 98.38 199 ILE A N 1
ATOM 1597 C CA . ILE A 1 199 ? -14.039 -12.133 11.938 1 98.38 199 ILE A CA 1
ATOM 1598 C C . ILE A 1 199 ? -14.336 -12.484 10.484 1 98.38 199 ILE A C 1
ATOM 1600 O O . ILE A 1 199 ? -14.109 -13.617 10.055 1 98.38 199 ILE A O 1
ATOM 1604 N N . ALA A 1 200 ? -14.781 -11.508 9.734 1 98.12 200 ALA A N 1
ATOM 1605 C CA . ALA A 1 200 ? -15.094 -11.719 8.32 1 98.12 200 ALA A CA 1
ATOM 1606 C C . ALA A 1 200 ? -13.852 -12.133 7.543 1 98.12 200 ALA A C 1
ATOM 1608 O O . ALA A 1 200 ? -13.906 -13.016 6.684 1 98.12 200 ALA A O 1
ATOM 1609 N N . ILE A 1 201 ? -12.742 -11.492 7.832 1 97.62 201 ILE A N 1
ATOM 1610 C CA . ILE A 1 201 ? -11.492 -11.805 7.145 1 97.62 201 ILE A CA 1
ATOM 1611 C C . ILE A 1 201 ? -11.07 -13.234 7.461 1 97.62 201 ILE A C 1
ATOM 1613 O O . ILE A 1 201 ? -10.602 -13.961 6.578 1 97.62 201 ILE A O 1
ATOM 1617 N N . ILE A 1 202 ? -11.234 -13.641 8.711 1 98.06 202 ILE A N 1
ATOM 1618 C CA . ILE A 1 202 ? -10.914 -15.008 9.109 1 98.06 202 ILE A CA 1
ATOM 1619 C C . ILE A 1 202 ? -11.789 -15.992 8.336 1 98.06 202 ILE A C 1
ATOM 1621 O O . ILE A 1 202 ? -11.305 -17.016 7.848 1 98.06 202 ILE A O 1
ATOM 1625 N N . CYS A 1 203 ? -13.016 -15.656 8.125 1 97.69 203 CYS A N 1
ATOM 1626 C CA . CYS A 1 203 ? -13.938 -16.516 7.406 1 97.69 203 CYS A CA 1
ATOM 1627 C C . CYS A 1 203 ? -13.609 -16.562 5.918 1 97.69 203 CYS A C 1
ATOM 1629 O O . CYS A 1 203 ? -13.789 -17.594 5.266 1 97.69 203 CYS A O 1
ATOM 1631 N N . ILE A 1 204 ? -13.117 -15.43 5.355 1 96 204 ILE A N 1
ATOM 1632 C CA . ILE A 1 204 ? -12.656 -15.406 3.971 1 96 204 ILE A CA 1
ATOM 1633 C C . ILE A 1 204 ? -11.531 -16.406 3.785 1 96 204 ILE A C 1
ATOM 1635 O O . ILE A 1 204 ? -11.531 -17.188 2.824 1 96 204 ILE A O 1
ATOM 1639 N N . LEU A 1 205 ? -10.633 -16.453 4.766 1 97.25 205 LEU A N 1
ATOM 1640 C CA . LEU A 1 205 ? -9.461 -17.312 4.676 1 97.25 205 LEU A CA 1
ATOM 1641 C C . LEU A 1 205 ? -9.844 -18.766 4.938 1 97.25 205 LEU A C 1
ATOM 1643 O O . LEU A 1 205 ? -9.336 -19.672 4.266 1 97.25 205 LEU A O 1
ATOM 1647 N N . LEU A 1 206 ? -10.773 -18.969 5.812 1 97.31 206 LEU A N 1
ATOM 1648 C CA . LEU A 1 206 ? -11.219 -20.328 6.102 1 97.31 206 LEU A CA 1
ATOM 1649 C C . LEU A 1 206 ? -11.961 -20.922 4.906 1 97.31 206 LEU A C 1
ATOM 1651 O O . LEU A 1 206 ? -11.898 -22.125 4.668 1 97.31 206 LEU A O 1
ATOM 1655 N N . SER A 1 207 ? -12.617 -20.125 4.148 1 94.12 207 SER A N 1
ATOM 1656 C CA . SER A 1 207 ? -13.344 -20.594 2.977 1 94.12 207 SER A CA 1
ATOM 1657 C C . SER A 1 207 ? -12.422 -20.734 1.77 1 94.12 207 SER A C 1
ATOM 1659 O O . SER A 1 207 ? -12.836 -21.234 0.721 1 94.12 207 SER A O 1
ATOM 1661 N N . ARG A 1 208 ? -11.18 -20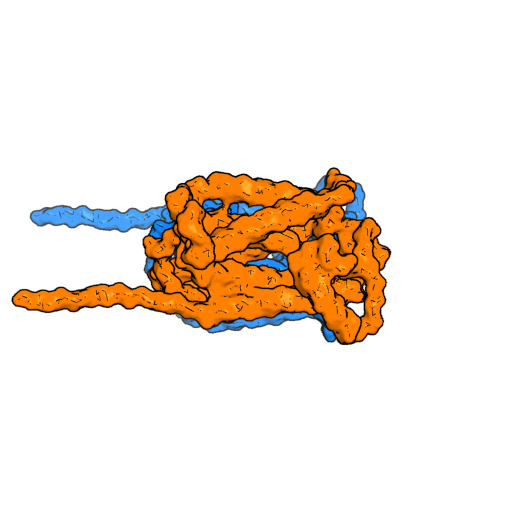.266 1.875 1 94.12 208 ARG A N 1
ATOM 1662 C CA . ARG A 1 208 ? -10.188 -20.25 0.809 1 94.12 208 ARG A CA 1
ATOM 1663 C C . ARG A 1 208 ? -10.719 -19.531 -0.429 1 94.12 208 ARG A C 1
ATOM 1665 O O . ARG A 1 208 ? -10.539 -20 -1.553 1 94.12 208 ARG A O 1
ATOM 1672 N N . LYS A 1 209 ? -11.453 -18.484 -0.123 1 90.94 209 LYS A N 1
ATOM 1673 C CA . LYS A 1 209 ? -11.883 -17.625 -1.222 1 90.94 209 LYS A CA 1
ATOM 1674 C C . LYS A 1 209 ? -10.727 -16.781 -1.742 1 90.94 209 LYS A C 1
ATOM 1676 O O . LYS A 1 209 ? -10.672 -16.453 -2.932 1 90.94 209 LYS A O 1
ATOM 1681 N N . HIS A 1 210 ? -9.875 -16.406 -0.866 1 94.25 210 HIS A N 1
ATOM 1682 C CA . HIS A 1 210 ? -8.695 -15.602 -1.18 1 94.25 210 HIS A CA 1
ATOM 1683 C C . HIS A 1 210 ? -7.449 -16.188 -0.522 1 94.25 210 HIS A C 1
ATOM 1685 O O . HIS A 1 210 ? -7.535 -16.844 0.511 1 94.25 210 HIS A O 1
ATOM 1691 N N . TYR A 1 211 ? -6.293 -15.961 -1.188 1 95.88 211 TYR A N 1
ATOM 1692 C CA . TYR A 1 211 ? -5.016 -16.203 -0.53 1 95.88 211 TYR A CA 1
ATOM 1693 C C . TYR A 1 211 ? -4.773 -15.195 0.584 1 95.88 211 TYR A C 1
ATOM 1695 O O . TYR A 1 211 ? -5.352 -14.109 0.584 1 95.88 211 TYR A O 1
ATOM 1703 N N . CYS A 1 212 ? -3.904 -15.516 1.524 1 96.38 212 CYS A N 1
ATOM 1704 C CA . CYS A 1 212 ? -3.57 -14.641 2.643 1 96.38 212 CYS A CA 1
ATOM 1705 C C . CYS A 1 212 ? -3.07 -13.289 2.148 1 96.38 212 CYS A C 1
ATOM 1707 O O . CYS A 1 212 ? -3.441 -12.242 2.693 1 96.38 212 CYS A O 1
ATOM 1709 N N . ILE A 1 213 ? -2.318 -13.328 1.123 1 96.56 213 ILE A N 1
ATOM 1710 C CA . ILE A 1 213 ? -1.685 -12.102 0.651 1 96.56 213 ILE A CA 1
ATOM 1711 C C . ILE A 1 213 ? -2.742 -11.164 0.07 1 96.56 213 ILE A C 1
ATOM 1713 O O . ILE A 1 213 ? -2.615 -9.945 0.162 1 96.56 213 ILE A O 1
ATOM 1717 N N . ASP A 1 214 ? -3.816 -11.695 -0.56 1 96.5 214 ASP A N 1
ATOM 1718 C CA . ASP A 1 214 ? -4.906 -10.891 -1.1 1 96.5 214 ASP A CA 1
ATOM 1719 C C . ASP A 1 214 ? -5.574 -10.062 -0.002 1 96.5 214 ASP A C 1
ATOM 1721 O O . ASP A 1 214 ? -5.852 -8.883 -0.19 1 96.5 214 ASP A O 1
ATOM 1725 N N . VAL A 1 215 ? -5.746 -10.766 1.047 1 97.5 215 VAL A N 1
ATOM 1726 C CA . VAL A 1 215 ? -6.441 -10.156 2.178 1 97.5 215 VAL A CA 1
ATOM 1727 C C . VAL A 1 215 ? -5.551 -9.102 2.824 1 97.5 215 VAL A C 1
ATOM 1729 O O . VAL A 1 215 ? -6.004 -7.992 3.117 1 97.5 215 VAL A O 1
ATOM 1732 N N . LEU A 1 216 ? -4.305 -9.422 3.012 1 97.44 216 LEU A N 1
ATOM 1733 C CA . LEU A 1 216 ? -3.367 -8.469 3.594 1 97.44 216 LEU A CA 1
ATOM 1734 C C . LEU A 1 216 ? -3.266 -7.211 2.734 1 97.44 216 LEU A C 1
ATOM 1736 O O . LEU A 1 216 ? -3.373 -6.094 3.244 1 97.44 216 LEU A O 1
ATOM 1740 N N . LEU A 1 217 ? -3.08 -7.402 1.469 1 97.19 217 LEU A N 1
ATOM 1741 C CA . LEU A 1 217 ? -2.928 -6.27 0.563 1 97.19 217 LEU A CA 1
ATOM 1742 C C . LEU A 1 217 ? -4.223 -5.465 0.478 1 97.19 217 LEU A C 1
ATOM 1744 O O . LEU A 1 217 ? -4.188 -4.238 0.356 1 97.19 217 LEU A O 1
ATOM 1748 N N . GLY A 1 218 ? -5.359 -6.176 0.515 1 97.31 218 GLY A N 1
ATOM 1749 C CA . GLY A 1 218 ? -6.625 -5.461 0.563 1 97.31 218 GLY A CA 1
ATOM 1750 C C . GLY A 1 218 ? -6.738 -4.523 1.751 1 97.31 218 GLY A C 1
ATOM 1751 O O . GLY A 1 218 ? -7.145 -3.369 1.603 1 97.31 218 GLY A O 1
ATOM 1752 N N . TYR A 1 219 ? -6.352 -5.066 2.896 1 97.94 219 TYR A N 1
ATOM 1753 C CA . TYR A 1 219 ? -6.387 -4.27 4.117 1 97.94 219 TYR A CA 1
ATOM 1754 C C . TYR A 1 219 ? -5.453 -3.07 4.012 1 97.94 219 TYR A C 1
ATOM 1756 O O . TYR A 1 219 ? -5.848 -1.942 4.324 1 97.94 219 TYR A O 1
ATOM 1764 N N . VAL A 1 220 ? -4.266 -3.301 3.559 1 97.38 220 VAL A N 1
ATOM 1765 C CA . VAL A 1 220 ? -3.252 -2.252 3.488 1 97.38 220 VAL A CA 1
ATOM 1766 C C . VAL A 1 220 ? -3.684 -1.184 2.486 1 97.38 220 VAL A C 1
ATOM 1768 O O . VAL A 1 220 ? -3.602 0.013 2.771 1 97.38 220 VAL A O 1
ATOM 1771 N N . VAL A 1 221 ? -4.18 -1.556 1.378 1 97.5 221 VAL A N 1
ATOM 1772 C CA . VAL A 1 221 ? -4.551 -0.629 0.313 1 97.5 221 VAL A CA 1
ATOM 1773 C C . VAL A 1 221 ? -5.688 0.273 0.787 1 97.5 221 VAL A C 1
ATOM 1775 O O . VAL A 1 221 ? -5.586 1.5 0.718 1 97.5 221 VAL A O 1
ATOM 1778 N N . VAL A 1 222 ? -6.707 -0.299 1.353 1 98.12 222 VAL A N 1
ATOM 1779 C CA . VAL A 1 222 ? -7.895 0.493 1.659 1 98.12 222 VAL A CA 1
ATOM 1780 C C . VAL A 1 222 ? -7.617 1.402 2.854 1 98.12 222 VAL A C 1
ATOM 1782 O O . VAL A 1 222 ? -8.039 2.561 2.873 1 98.12 222 VAL A O 1
ATOM 1785 N N . THR A 1 223 ? -6.895 0.962 3.855 1 98.19 223 THR A N 1
ATOM 1786 C CA . THR A 1 223 ? -6.594 1.801 5.012 1 98.19 223 THR A CA 1
ATOM 1787 C C . THR A 1 223 ? -5.664 2.947 4.621 1 98.19 223 THR A C 1
ATOM 1789 O O . THR A 1 223 ? -5.871 4.09 5.035 1 98.19 223 THR A O 1
ATOM 1792 N N . ARG A 1 224 ? -4.703 2.611 3.773 1 98.06 224 ARG A N 1
ATOM 1793 C CA . ARG A 1 224 ? -3.752 3.645 3.381 1 98.06 224 ARG A CA 1
ATOM 1794 C C . ARG A 1 224 ? -4.41 4.684 2.48 1 98.06 224 ARG A C 1
ATOM 1796 O O . ARG A 1 224 ? -4.113 5.875 2.578 1 98.06 224 ARG A O 1
ATOM 1803 N N . ILE A 1 225 ? -5.242 4.203 1.637 1 98.5 225 ILE A N 1
ATOM 1804 C CA . ILE A 1 225 ? -5.965 5.148 0.795 1 98.5 225 ILE A CA 1
ATOM 1805 C C . ILE A 1 225 ? -6.812 6.07 1.668 1 98.5 225 ILE A C 1
ATOM 1807 O O . ILE A 1 225 ? -6.754 7.293 1.528 1 98.5 225 ILE A O 1
ATOM 1811 N N . PHE A 1 226 ? -7.574 5.512 2.586 1 98.81 226 PHE A N 1
ATOM 1812 C CA . PHE A 1 226 ? -8.5 6.258 3.428 1 98.81 226 PHE A CA 1
ATOM 1813 C C . PHE A 1 226 ? -7.754 7.238 4.324 1 98.81 226 PHE A C 1
ATOM 1815 O O . PHE A 1 226 ? -8.109 8.414 4.402 1 98.81 226 PHE A O 1
ATOM 1822 N N . TRP A 1 227 ? -6.711 6.781 4.926 1 98.75 227 TRP A N 1
ATOM 1823 C CA . TRP A 1 227 ? -5.953 7.625 5.844 1 98.75 227 TRP A CA 1
ATOM 1824 C C . TRP A 1 227 ? -5.168 8.688 5.082 1 98.75 227 TRP A C 1
ATOM 1826 O O . TRP A 1 227 ? -5.008 9.812 5.566 1 98.75 227 TRP A O 1
ATOM 1836 N N . THR A 1 228 ? -4.656 8.336 3.875 1 98.62 228 THR A N 1
ATOM 1837 C CA . THR A 1 228 ? -3.963 9.32 3.049 1 98.62 228 THR A CA 1
ATOM 1838 C C . THR A 1 228 ? -4.91 10.445 2.639 1 98.62 228 THR A C 1
ATOM 1840 O O . THR A 1 228 ? -4.559 11.617 2.734 1 98.62 228 THR A O 1
ATOM 1843 N N . TYR A 1 229 ? -6.094 10.055 2.25 1 98.69 229 TYR A N 1
ATOM 1844 C CA . TYR A 1 229 ? -7.07 11.078 1.883 1 98.69 229 TYR A CA 1
ATOM 1845 C C . TYR A 1 229 ? -7.32 12.039 3.039 1 98.69 229 TYR A C 1
ATOM 1847 O O . TYR A 1 229 ? -7.273 13.258 2.861 1 98.69 229 TYR A O 1
ATOM 1855 N N . HIS A 1 230 ? -7.543 11.562 4.176 1 98.56 230 HIS A N 1
ATOM 1856 C CA . HIS A 1 230 ? -7.945 12.383 5.312 1 98.56 230 HIS A CA 1
ATOM 1857 C C . HIS A 1 230 ? -6.762 13.156 5.879 1 98.56 230 HIS A C 1
ATOM 1859 O O . HIS A 1 230 ? -6.938 14.227 6.469 1 98.56 230 HIS A O 1
ATOM 1865 N N . SER A 1 231 ? -5.547 12.562 5.684 1 98.44 231 SER A N 1
ATOM 1866 C CA . SER A 1 231 ? -4.355 13.336 6.008 1 98.44 231 SER A CA 1
ATOM 1867 C C . SER A 1 231 ? -4.223 14.555 5.102 1 98.44 231 SER A C 1
ATOM 1869 O O . SER A 1 231 ? -3.992 15.664 5.582 1 98.44 231 SER A O 1
ATOM 1871 N N . LEU A 1 232 ? -4.387 14.352 3.867 1 98.5 232 LEU A N 1
ATOM 1872 C CA . LEU A 1 232 ? -4.297 15.43 2.889 1 98.5 232 LEU A CA 1
ATOM 1873 C C . LEU A 1 232 ? -5.418 16.453 3.098 1 98.5 232 LEU A C 1
ATOM 1875 O O . LEU A 1 232 ? -5.195 17.656 2.984 1 98.5 232 LEU A O 1
ATOM 1879 N N . GLN A 1 233 ? -6.641 15.906 3.375 1 98.06 233 GLN A N 1
ATOM 1880 C CA . GLN A 1 233 ? -7.785 16.766 3.67 1 98.06 233 GLN A CA 1
ATOM 1881 C C . GLN A 1 233 ? -7.473 17.719 4.82 1 98.06 233 GLN A C 1
ATOM 1883 O O . GLN A 1 233 ? -7.758 18.922 4.734 1 98.06 233 GLN A O 1
ATOM 1888 N N . TYR A 1 234 ? -6.93 17.188 5.863 1 97.56 234 TYR A N 1
ATOM 1889 C CA . TYR A 1 234 ? -6.59 18 7.023 1 97.56 234 TYR A CA 1
ATOM 1890 C C . TYR A 1 234 ? -5.539 19.047 6.668 1 97.56 234 TYR A C 1
ATOM 1892 O O . TYR A 1 234 ? -5.691 20.234 6.992 1 97.56 234 TYR A O 1
ATOM 1900 N N . SER A 1 235 ? -4.492 18.609 5.984 1 97.44 235 SER A N 1
ATOM 1901 C CA . SER A 1 235 ? -3.426 19.531 5.59 1 97.44 235 SER A CA 1
ATOM 1902 C C . SER A 1 235 ? -3.949 20.625 4.668 1 97.44 235 SER A C 1
ATOM 1904 O O . SER A 1 235 ? -3.49 21.766 4.734 1 97.44 235 SER A O 1
ATOM 1906 N N . PHE A 1 236 ? -4.848 20.25 3.828 1 97.88 236 PHE A N 1
ATOM 1907 C CA . PHE A 1 236 ? -5.449 21.234 2.924 1 97.88 236 PHE A CA 1
ATOM 1908 C C . PHE A 1 236 ? -6.125 22.344 3.703 1 97.88 236 PHE A C 1
ATOM 1910 O O . PHE A 1 236 ? -5.902 23.531 3.426 1 97.88 236 PHE A O 1
ATOM 1917 N N . HIS A 1 237 ? -6.875 22.047 4.68 1 97 237 HIS A N 1
ATOM 1918 C CA . HIS A 1 237 ? -7.641 23.016 5.445 1 97 237 HIS A CA 1
ATOM 1919 C C . HIS A 1 237 ? -6.738 23.828 6.371 1 97 237 HIS A C 1
ATOM 1921 O O . HIS A 1 237 ? -7.102 24.922 6.801 1 97 237 HIS A O 1
ATOM 1927 N N . GLN A 1 238 ? -5.539 23.297 6.648 1 95.69 238 GLN A N 1
ATOM 1928 C CA . GLN A 1 238 ? -4.562 24.031 7.449 1 95.69 238 GLN A CA 1
ATOM 1929 C C . GLN A 1 238 ? -3.695 24.922 6.574 1 95.69 238 GLN A C 1
ATOM 1931 O O . GLN A 1 238 ? -2.826 25.641 7.082 1 95.69 238 GLN A O 1
ATOM 1936 N N . GLY A 1 239 ? -3.854 24.812 5.25 1 95.62 239 GLY A N 1
ATOM 1937 C CA . GLY A 1 239 ? -3.035 25.594 4.332 1 95.62 239 GLY A CA 1
ATOM 1938 C C . GLY A 1 239 ? -1.645 25.016 4.141 1 95.62 239 GLY A C 1
ATOM 1939 O O . GLY A 1 239 ? -0.707 25.75 3.807 1 95.62 239 GLY A O 1
ATOM 1940 N N . GLU A 1 240 ? -1.481 23.703 4.445 1 96.19 240 GLU A N 1
ATOM 1941 C CA . GLU A 1 240 ? -0.173 23.062 4.395 1 96.19 240 GLU A CA 1
ATOM 1942 C C . GLU A 1 240 ? -0.188 21.844 3.459 1 96.19 240 GLU A C 1
ATOM 1944 O O . GLU A 1 240 ? 0.461 20.844 3.734 1 96.19 240 GLU A O 1
ATOM 1949 N N . PHE A 1 241 ? -0.986 21.922 2.416 1 97.06 241 PHE A N 1
ATOM 1950 C CA . PHE A 1 241 ? -1.161 20.812 1.483 1 97.06 241 PHE A CA 1
ATOM 1951 C C . PHE A 1 241 ? 0.167 20.422 0.841 1 97.06 241 PHE A C 1
ATOM 1953 O O . PHE A 1 241 ? 0.532 19.25 0.81 1 97.06 241 PHE A O 1
ATOM 1960 N N . ASP A 1 242 ? 0.979 21.422 0.44 1 95.25 242 ASP A N 1
ATOM 1961 C CA . ASP A 1 242 ? 2.213 21.172 -0.302 1 95.25 242 ASP A CA 1
ATOM 1962 C C . ASP A 1 242 ? 3.326 20.688 0.625 1 95.25 242 ASP A C 1
ATOM 1964 O O . ASP A 1 242 ? 4.324 20.141 0.165 1 95.25 242 ASP A O 1
ATOM 1968 N N . ARG A 1 243 ? 3.135 20.906 1.934 1 95.06 243 ARG A N 1
ATOM 1969 C CA . ARG A 1 243 ? 4.145 20.5 2.902 1 95.06 243 ARG A CA 1
ATOM 1970 C C . ARG A 1 243 ? 3.957 19.047 3.312 1 95.06 243 ARG A C 1
ATOM 1972 O O . ARG A 1 243 ? 4.855 18.438 3.895 1 95.06 243 ARG A O 1
ATOM 1979 N N . ASN A 1 244 ? 2.752 18.562 3.033 1 97.19 244 ASN A N 1
ATOM 1980 C CA . ASN A 1 244 ? 2.486 17.156 3.27 1 97.19 244 ASN A CA 1
ATOM 1981 C C . ASN A 1 244 ? 3.133 16.281 2.201 1 97.19 244 ASN A C 1
ATOM 1983 O O . ASN A 1 244 ? 2.811 16.391 1.019 1 97.19 244 ASN A O 1
ATOM 1987 N N . ALA A 1 245 ? 4.016 15.406 2.637 1 97.44 245 ALA A N 1
ATOM 1988 C CA . ALA A 1 245 ? 4.762 14.562 1.705 1 97.44 245 ALA A CA 1
ATOM 1989 C C . ALA A 1 245 ? 3.812 13.758 0.823 1 97.44 245 ALA A C 1
ATOM 1991 O O . ALA A 1 245 ? 4.16 13.398 -0.305 1 97.44 245 ALA A O 1
ATOM 1992 N N . LEU A 1 246 ? 2.607 13.5 1.227 1 98.06 246 LEU A N 1
ATOM 1993 C CA . LEU A 1 246 ? 1.629 12.703 0.496 1 98.06 246 LEU A CA 1
ATOM 1994 C C . LEU A 1 246 ? 1.086 13.477 -0.703 1 98.06 246 LEU A C 1
ATOM 1996 O O . LEU A 1 246 ? 0.449 12.891 -1.583 1 98.06 246 LEU A O 1
ATOM 2000 N N . SER A 1 247 ? 1.363 14.789 -0.738 1 97.75 247 SER A N 1
ATOM 2001 C CA . SER A 1 247 ? 0.914 15.586 -1.872 1 97.75 247 SER A CA 1
ATOM 2002 C C . SER A 1 247 ? 1.608 15.164 -3.16 1 97.75 247 SER A C 1
ATOM 2004 O O . SER A 1 247 ? 1.182 15.531 -4.254 1 97.75 247 SER A O 1
ATOM 2006 N N . GLN A 1 248 ? 2.639 14.32 -3.025 1 95.56 248 GLN A N 1
ATOM 2007 C CA . GLN A 1 248 ? 3.383 13.82 -4.176 1 95.56 248 GLN A CA 1
ATOM 2008 C C . GLN A 1 248 ? 2.629 12.688 -4.871 1 95.56 248 GLN A C 1
ATOM 2010 O O . GLN A 1 248 ? 2.986 12.289 -5.98 1 95.56 248 GLN A O 1
ATOM 2015 N N . THR A 1 249 ? 1.588 12.156 -4.215 1 96.19 249 THR A N 1
ATOM 2016 C CA . THR A 1 249 ? 0.795 11.117 -4.863 1 96.19 249 THR A CA 1
ATOM 2017 C C . THR A 1 249 ? 0.081 11.672 -6.094 1 96.19 249 THR A C 1
ATOM 2019 O O . THR A 1 249 ? -0.365 12.82 -6.094 1 96.19 249 THR A O 1
ATOM 2022 N N . CYS A 1 250 ? -0.131 10.859 -7.047 1 94.69 250 CYS A N 1
ATOM 2023 C CA . CYS A 1 250 ? -0.6 11.32 -8.352 1 94.69 250 CYS A CA 1
ATOM 2024 C C . CYS A 1 250 ? -2.053 11.773 -8.281 1 94.69 250 CYS A C 1
ATOM 2026 O O . CYS A 1 250 ? -2.52 12.516 -9.141 1 94.69 250 CYS A O 1
ATOM 2028 N N . TRP A 1 251 ? -2.793 11.406 -7.246 1 96.94 251 TRP A N 1
ATOM 2029 C CA . TRP A 1 251 ? -4.207 11.758 -7.168 1 96.94 251 TRP A CA 1
ATOM 2030 C C . TRP A 1 251 ? -4.453 12.797 -6.078 1 96.94 251 TRP A C 1
ATOM 2032 O O . TRP A 1 251 ? -5.602 13.117 -5.77 1 96.94 251 TRP A O 1
ATOM 2042 N N . ALA A 1 252 ? -3.416 13.383 -5.473 1 97.75 252 ALA A N 1
ATOM 2043 C CA . ALA A 1 252 ? -3.539 14.336 -4.375 1 97.75 252 ALA A CA 1
ATOM 2044 C C . ALA A 1 252 ? -4.301 15.586 -4.82 1 97.75 252 ALA A C 1
ATOM 2046 O O . ALA A 1 252 ? -5.059 16.172 -4.039 1 97.75 252 ALA A O 1
ATOM 2047 N N . TRP A 1 253 ? -4.098 15.961 -6.094 1 97 253 TRP A N 1
ATOM 2048 C CA . TRP A 1 253 ? -4.73 17.172 -6.598 1 97 253 TRP A CA 1
ATOM 2049 C C . TRP A 1 253 ? -6.25 17.047 -6.574 1 97 253 TRP A C 1
ATOM 2051 O O . TRP A 1 253 ? -6.961 18.047 -6.422 1 97 253 TRP A O 1
ATOM 2061 N N . ILE A 1 254 ? -6.785 15.883 -6.656 1 97.62 254 ILE A N 1
ATOM 2062 C CA . ILE A 1 254 ? -8.227 15.664 -6.625 1 97.62 254 ILE A CA 1
ATOM 2063 C C . ILE A 1 254 ? -8.758 15.945 -5.223 1 97.62 254 ILE A C 1
ATOM 2065 O O . ILE A 1 254 ? -9.859 16.484 -5.07 1 97.62 254 ILE A O 1
ATOM 2069 N N . VAL A 1 255 ? -7.969 15.617 -4.219 1 97.88 255 VAL A N 1
ATOM 2070 C CA . VAL A 1 255 ? -8.359 15.906 -2.842 1 97.88 255 VAL A CA 1
ATOM 2071 C C . VAL A 1 255 ? -8.531 17.406 -2.656 1 97.88 255 VAL A C 1
ATOM 2073 O O . VAL A 1 255 ? -9.508 17.859 -2.047 1 97.88 255 VAL A O 1
ATOM 2076 N N . ALA A 1 256 ? -7.598 18.125 -3.219 1 96.88 256 ALA A N 1
ATOM 2077 C CA . ALA A 1 256 ? -7.676 19.578 -3.109 1 96.88 256 ALA A CA 1
ATOM 2078 C C . ALA A 1 256 ? -8.945 20.109 -3.762 1 96.88 256 ALA A C 1
ATOM 2080 O O . ALA A 1 256 ? -9.633 20.969 -3.195 1 96.88 256 ALA A O 1
ATOM 2081 N N . VAL A 1 257 ? -9.312 19.578 -4.887 1 96.25 257 VAL A N 1
ATOM 2082 C CA . VAL A 1 257 ? -10.508 20 -5.609 1 96.25 257 VAL A CA 1
ATOM 2083 C C . VAL A 1 257 ? -11.758 19.609 -4.82 1 96.25 257 VAL A C 1
ATOM 2085 O O . VAL A 1 257 ? -12.695 20.391 -4.699 1 96.25 257 VAL A O 1
ATOM 2088 N N . PHE A 1 258 ? -11.75 18.422 -4.215 1 97.06 258 PHE A N 1
ATOM 2089 C CA . PHE A 1 258 ? -12.906 17.906 -3.502 1 97.06 258 PHE A CA 1
ATOM 2090 C C . PHE A 1 258 ? -13.125 18.656 -2.191 1 97.06 258 PHE A C 1
ATOM 2092 O O . PHE A 1 258 ? -14.25 18.719 -1.688 1 97.06 258 PHE A O 1
ATOM 2099 N N . GLU A 1 259 ? -12.055 19.297 -1.711 1 96.69 259 GLU A N 1
ATOM 2100 C CA . GLU A 1 259 ? -12.141 19.906 -0.383 1 96.69 259 GLU A CA 1
ATOM 2101 C C . GLU A 1 259 ? -12.312 21.422 -0.474 1 96.69 259 GLU A C 1
ATOM 2103 O O . GLU A 1 259 ? -12.508 22.078 0.542 1 96.69 259 GLU A O 1
ATOM 2108 N N . MET A 1 260 ? -12.367 21.969 -1.643 1 95 260 MET A N 1
ATOM 2109 C CA . MET A 1 260 ? -12.375 23.422 -1.857 1 95 260 MET A CA 1
ATOM 2110 C C . MET A 1 260 ? -13.57 24.062 -1.17 1 95 260 MET A C 1
ATOM 2112 O O . MET A 1 260 ? -13.445 25.141 -0.577 1 95 260 MET A O 1
ATOM 2116 N N . ASP A 1 261 ? -14.711 23.391 -1.232 1 94.5 261 ASP A N 1
ATOM 2117 C CA . ASP A 1 261 ? -15.922 24 -0.684 1 94.5 261 ASP A CA 1
ATOM 2118 C C . ASP A 1 261 ? -16.328 23.328 0.625 1 94.5 261 ASP A C 1
ATOM 2120 O O . ASP A 1 261 ? -17.438 23.531 1.119 1 94.5 261 ASP A O 1
ATOM 2124 N N . ALA A 1 262 ? -15.508 22.484 1.133 1 95.19 262 ALA A N 1
ATOM 2125 C CA . ALA A 1 262 ? -15.797 21.812 2.398 1 95.19 262 ALA A CA 1
ATOM 2126 C C . ALA A 1 262 ? -15.383 22.672 3.584 1 95.19 262 ALA A C 1
ATOM 2128 O O . ALA A 1 262 ? -14.359 23.375 3.529 1 95.19 262 ALA A O 1
ATOM 2129 N N . PRO A 1 263 ? -16.156 22.672 4.617 1 93.69 263 PRO A N 1
ATOM 2130 C CA . PRO A 1 263 ? -15.758 23.422 5.812 1 93.69 263 PRO A CA 1
ATOM 2131 C C . PRO A 1 263 ? -14.508 22.859 6.473 1 93.69 263 PRO A C 1
ATOM 2133 O O . PRO A 1 263 ? -14.211 21.672 6.324 1 93.69 263 PRO A O 1
ATOM 2136 N N . PRO A 1 264 ? -13.781 23.672 7.137 1 93.62 264 PRO A N 1
ATOM 2137 C CA . PRO A 1 264 ? -12.617 23.172 7.875 1 93.62 264 PRO A CA 1
ATOM 2138 C C . PRO A 1 264 ? -13 22.203 8.984 1 93.62 264 PRO A C 1
ATOM 2140 O O . PRO A 1 264 ? -14.164 22.141 9.391 1 93.62 264 PRO A O 1
ATOM 2143 N N . PRO A 1 265 ? -12 21.469 9.414 1 90.75 265 PRO A N 1
ATOM 2144 C CA . PRO A 1 265 ? -12.273 20.406 10.375 1 90.75 265 PRO A CA 1
ATOM 2145 C C . PRO A 1 265 ? -12.922 20.922 11.656 1 90.75 265 PRO A C 1
ATOM 2147 O O . PRO A 1 265 ? -13.742 20.219 12.258 1 90.75 265 PRO A O 1
ATOM 2150 N N . ASN A 1 266 ? -12.609 22.047 12.078 1 89.38 266 ASN A N 1
ATOM 2151 C CA . ASN A 1 266 ? -13.164 22.578 13.32 1 89.38 266 ASN A CA 1
ATOM 2152 C C . ASN A 1 266 ? -14.656 22.891 13.18 1 89.38 266 ASN A C 1
ATOM 2154 O O . ASN A 1 266 ? -15.375 22.953 14.18 1 89.38 266 ASN A O 1
ATOM 2158 N N . LEU A 1 267 ? -15.148 23.031 11.953 1 89.81 267 LEU A N 1
ATOM 2159 C CA . LEU A 1 267 ? -16.547 23.344 11.695 1 89.81 267 LEU A CA 1
ATOM 2160 C C . LEU A 1 267 ? -17.266 22.141 11.109 1 89.81 267 LEU A C 1
ATOM 2162 O O . LEU A 1 267 ? -18.453 22.219 10.773 1 89.81 267 LEU A O 1
ATOM 2166 N N . PHE A 1 268 ? -16.562 21.078 10.938 1 92.25 268 PHE A N 1
ATOM 2167 C CA . PHE A 1 268 ? -17.125 19.844 10.406 1 92.25 268 PHE A CA 1
ATOM 2168 C C . PHE A 1 268 ? -17.438 18.859 11.523 1 92.25 268 PHE A C 1
ATOM 2170 O O . PHE A 1 268 ? -16.609 18 11.852 1 92.25 268 PHE A O 1
ATOM 2177 N N . LEU A 1 269 ? -18.641 18.906 12.039 1 91.06 269 LEU A N 1
ATOM 2178 C CA . LEU A 1 269 ? -19.062 18.031 13.133 1 91.06 269 LEU A CA 1
ATOM 2179 C C . LEU A 1 269 ? -19.797 16.812 12.602 1 91.06 269 LEU A C 1
ATOM 2181 O O . LEU A 1 269 ? -20.578 16.922 11.648 1 91.06 269 LEU A O 1
ATOM 2185 N N . ASN A 1 270 ? -19.5 15.734 13.227 1 94.62 270 ASN A N 1
ATOM 2186 C CA . ASN A 1 270 ? -20.219 14.516 12.875 1 94.62 270 ASN A CA 1
ATOM 2187 C C . ASN A 1 270 ? -21.578 14.453 13.539 1 94.62 270 ASN A C 1
ATOM 2189 O O . ASN A 1 270 ? -21.719 13.93 14.648 1 94.62 270 ASN A O 1
ATOM 2193 N N . VAL A 1 271 ? -22.562 15.023 12.883 1 93.75 271 VAL A N 1
ATOM 2194 C CA . VAL A 1 271 ? -23.953 14.992 13.328 1 93.75 271 VAL A CA 1
ATOM 2195 C C . VAL A 1 271 ? -24.812 14.273 12.289 1 93.75 271 VAL A C 1
ATOM 2197 O O . VAL A 1 271 ? -24.703 14.531 11.094 1 93.75 271 VAL A O 1
ATOM 2200 N N . LEU A 1 272 ? -25.547 13.352 12.766 1 91.88 272 LEU A N 1
ATOM 2201 C CA . LEU A 1 272 ? -26.453 12.617 11.883 1 91.88 272 LEU A CA 1
ATOM 2202 C C . LEU A 1 272 ? -27.859 13.203 11.93 1 91.88 272 LEU A C 1
ATOM 2204 O O . LEU A 1 272 ? -28.391 13.477 13.016 1 91.88 272 LEU A O 1
ATOM 2208 N N . GLU A 1 273 ? -28.25 13.68 10.766 1 86.12 273 GLU A N 1
ATOM 2209 C CA . GLU A 1 273 ? -29.578 14.242 10.641 1 86.12 273 GLU A CA 1
ATOM 2210 C C . GLU A 1 273 ? -30.438 13.43 9.672 1 86.12 273 GLU A C 1
ATOM 2212 O O . GLU A 1 273 ? -29.938 12.938 8.664 1 86.12 273 GLU A O 1
ATOM 2217 N N . TRP A 1 274 ? -31.469 12.953 10.227 1 69.06 274 TRP A N 1
ATOM 2218 C CA . TRP A 1 274 ? -32.344 12.273 9.297 1 69.06 274 TRP A CA 1
ATOM 2219 C C . TRP A 1 274 ? -32.75 13.188 8.141 1 69.06 274 TRP A C 1
ATOM 2221 O O . TRP A 1 274 ? -33.031 14.375 8.344 1 69.06 274 TRP A O 1
ATOM 2231 N N . PRO A 1 275 ? -32.531 12.75 6.957 1 61.81 275 PRO A N 1
ATOM 2232 C CA . PRO A 1 275 ? -32.906 13.609 5.832 1 61.81 275 PRO A CA 1
ATOM 2233 C C . PRO A 1 275 ? -34.344 14.141 5.953 1 61.81 275 PRO A C 1
ATOM 2235 O O . PRO A 1 275 ? -35.219 13.469 6.516 1 61.81 275 PRO A O 1
ATOM 2238 N N . SER A 1 276 ? -34.438 15.5 6.082 1 55.09 276 SER A N 1
ATOM 2239 C CA . SER A 1 276 ? -35.719 16.172 6.258 1 55.09 276 SER A CA 1
ATOM 2240 C C . SER A 1 276 ? -36.812 15.414 5.547 1 55.09 276 SER A C 1
ATOM 2242 O O . SER A 1 276 ? -38 15.516 5.934 1 55.09 276 SER A O 1
ATOM 2244 N N . SER A 1 277 ? -36.531 14.891 4.371 1 48.28 277 SER A N 1
ATOM 2245 C CA . SER A 1 277 ? -37.656 14.266 3.707 1 48.28 277 SER A CA 1
ATOM 2246 C C . SER A 1 277 ? -38.125 13.023 4.453 1 48.28 277 SER A C 1
ATOM 2248 O O . SER A 1 277 ? -39.062 12.344 4.023 1 48.28 277 SER A O 1
ATOM 2250 N N . CYS A 1 278 ? -37.25 12.586 5.43 1 46.94 278 CYS A N 1
ATOM 2251 C CA . CYS A 1 278 ? -37.75 11.5 6.27 1 46.94 278 CYS A CA 1
ATOM 2252 C C . CYS A 1 278 ? -38.75 12.031 7.312 1 46.94 278 CYS A C 1
ATOM 2254 O O . CYS A 1 278 ? -38.562 13.125 7.848 1 46.94 278 CYS A O 1
ATOM 2256 N N . PRO A 1 279 ? -40 11.492 7.527 1 45.09 279 PRO A N 1
ATOM 2257 C CA . PRO A 1 279 ? -41.031 12.008 8.398 1 45.09 279 PRO A CA 1
ATOM 2258 C C . PRO A 1 279 ? -40.531 12.367 9.797 1 45.09 279 PRO A C 1
ATOM 2260 O O . PRO A 1 279 ? -39.562 11.781 10.266 1 45.09 279 PRO A O 1
ATOM 2263 N N . SER A 1 280 ? -41.031 13.492 10.477 1 43.91 280 SER A N 1
ATOM 2264 C CA . SER A 1 280 ? -40.781 14.219 11.727 1 43.91 280 SER A CA 1
ATOM 2265 C C . SER A 1 280 ? -40.531 13.258 12.883 1 43.91 280 SER A C 1
ATOM 2267 O O . SER A 1 280 ? -39.906 13.633 13.883 1 43.91 280 SER A O 1
ATOM 2269 N N . LYS A 1 281 ? -41.125 12.148 12.922 1 42.66 281 LYS A N 1
ATOM 2270 C CA . LYS A 1 281 ? -41.125 11.281 14.102 1 42.66 281 LYS A CA 1
ATOM 2271 C C . LYS A 1 281 ? -39.719 10.75 14.398 1 42.66 281 LYS A C 1
ATOM 2273 O O . LYS A 1 281 ? -39.438 10.359 15.531 1 42.66 281 LYS A O 1
ATOM 2278 N N . ILE A 1 282 ? -38.906 10.461 13.508 1 39.56 282 ILE A N 1
ATOM 2279 C CA . ILE A 1 282 ? -37.594 9.883 13.773 1 39.56 282 ILE A CA 1
ATOM 2280 C C . ILE A 1 282 ? -36.594 10.992 14.109 1 39.56 282 ILE A C 1
ATOM 2282 O O . ILE A 1 282 ? -35.438 10.719 14.477 1 39.56 282 ILE A O 1
ATOM 2286 N N . ARG A 1 283 ? -36.688 12.273 13.875 1 42.09 283 ARG A N 1
ATOM 2287 C CA . ARG A 1 283 ? -35.812 13.406 14.133 1 42.09 283 ARG A CA 1
ATOM 2288 C C . ARG A 1 283 ? -35.531 13.578 15.625 1 42.09 283 ARG A C 1
ATOM 2290 O O . ARG A 1 283 ? -34.688 14.375 16.031 1 42.09 283 ARG A O 1
ATOM 2297 N N . ARG A 1 284 ? -36.531 13.32 16.547 1 37.84 284 ARG A N 1
ATOM 2298 C CA . ARG A 1 284 ? -36.469 13.742 17.938 1 37.84 284 ARG A CA 1
ATOM 2299 C C . ARG A 1 284 ? -35.344 13.016 18.672 1 37.84 284 ARG A C 1
ATOM 2301 O O . ARG A 1 284 ? -34.812 13.508 19.672 1 37.84 284 ARG A O 1
ATOM 2308 N N . THR A 1 285 ? -35.219 11.617 18.562 1 34.44 285 THR A N 1
ATOM 2309 C CA . THR A 1 285 ? -34.719 10.867 19.719 1 34.44 285 THR A CA 1
ATOM 2310 C C . THR A 1 285 ? -33.219 10.766 19.688 1 34.44 285 THR A C 1
ATOM 2312 O O . THR A 1 285 ? -32.594 10.273 20.641 1 34.44 285 THR A O 1
ATOM 2315 N N . PHE A 1 286 ? -32.406 10.867 18.609 1 31.81 286 PHE A N 1
ATOM 2316 C CA . PHE A 1 286 ? -31.078 10.539 19.078 1 31.81 286 PHE A CA 1
ATOM 2317 C C . PHE A 1 286 ? -30.344 11.781 19.578 1 31.81 286 PHE A C 1
ATOM 2319 O O . PHE A 1 286 ? -30.5 12.867 19 1 31.81 286 PHE A O 1
ATOM 2326 N N . MET B 1 1 ? 21.016 47.656 34.75 1 30.19 1 MET B N 1
ATOM 2327 C CA . MET B 1 1 ? 21.266 46.938 33.5 1 30.19 1 MET B CA 1
ATOM 2328 C C . MET B 1 1 ? 20.734 45.531 33.562 1 30.19 1 MET B C 1
ATOM 2330 O O . MET B 1 1 ? 21.188 44.719 34.375 1 30.19 1 MET B O 1
ATOM 2334 N N . PRO B 1 2 ? 19.469 45.281 33.281 1 38.38 2 PRO B N 1
ATOM 2335 C CA . PRO B 1 2 ? 18.859 43.969 33.469 1 38.38 2 PRO B CA 1
ATOM 2336 C C . PRO B 1 2 ? 19.562 42.844 32.719 1 38.38 2 PRO B C 1
ATOM 2338 O O . PRO B 1 2 ? 20.031 43.062 31.594 1 38.38 2 PRO B O 1
ATOM 2341 N N . GLU B 1 3 ? 20.281 41.906 33.375 1 36.53 3 GLU B N 1
ATOM 2342 C CA . GLU B 1 3 ? 21 40.75 32.844 1 36.53 3 GLU B CA 1
ATOM 2343 C C . GLU B 1 3 ? 20.141 39.969 31.844 1 36.53 3 GLU B C 1
ATOM 2345 O O . GLU B 1 3 ? 19.031 39.562 32.156 1 36.53 3 GLU B O 1
ATOM 2350 N N . ILE B 1 4 ? 20.219 40.219 30.5 1 38.06 4 ILE B N 1
ATOM 2351 C CA . ILE B 1 4 ? 19.625 39.5 29.391 1 38.06 4 ILE B CA 1
ATOM 2352 C C . ILE B 1 4 ? 19.859 38 29.609 1 38.06 4 ILE B C 1
ATOM 2354 O O . ILE B 1 4 ? 21 37.531 29.688 1 38.06 4 ILE B O 1
ATOM 2358 N N . LEU B 1 5 ? 18.969 37.281 30.281 1 37.88 5 LEU B N 1
ATOM 2359 C CA . LEU B 1 5 ? 19.016 35.812 30.391 1 37.88 5 LEU B CA 1
ATOM 2360 C C . LEU B 1 5 ? 19.359 35.188 29.047 1 37.88 5 LEU B C 1
ATOM 2362 O O . LEU B 1 5 ? 18.734 35.5 28.031 1 37.88 5 LEU B O 1
ATOM 2366 N N . PRO B 1 6 ? 20.609 34.719 28.797 1 38.62 6 PRO B N 1
ATOM 2367 C CA . PRO B 1 6 ? 20.906 34.062 27.531 1 38.62 6 PRO B CA 1
ATOM 2368 C C . PRO B 1 6 ? 19.797 33.094 27.094 1 38.62 6 PRO B C 1
ATOM 2370 O O . PRO B 1 6 ? 19.172 32.438 27.938 1 38.62 6 PRO B O 1
ATOM 2373 N N . LEU B 1 7 ? 18.906 33.469 26.219 1 37.38 7 LEU B N 1
ATOM 2374 C CA . LEU B 1 7 ? 18.094 32.469 25.516 1 37.38 7 LEU B CA 1
ATOM 2375 C C . LEU B 1 7 ? 18.875 31.203 25.25 1 37.38 7 LEU B C 1
ATOM 2377 O O . LEU B 1 7 ? 19.812 31.188 24.453 1 37.38 7 LEU B O 1
ATOM 2381 N N . VAL B 1 8 ? 19.25 30.391 26.234 1 35.88 8 VAL B N 1
ATOM 2382 C CA . VAL B 1 8 ? 19.812 29.062 26.094 1 35.88 8 VAL B CA 1
ATOM 2383 C C . VAL B 1 8 ? 19.109 28.344 24.938 1 35.88 8 VAL B C 1
ATOM 2385 O O . VAL B 1 8 ? 17.906 28.047 25 1 35.88 8 VAL B O 1
ATOM 2388 N N . THR B 1 9 ? 19.266 28.656 23.703 1 41.09 9 THR B N 1
ATOM 2389 C CA . THR B 1 9 ? 19 27.734 22.609 1 41.09 9 THR B CA 1
ATOM 2390 C C . THR B 1 9 ? 19.391 26.297 23 1 41.09 9 THR B C 1
ATOM 2392 O O . THR B 1 9 ? 20.562 25.969 23.062 1 41.09 9 THR B O 1
ATOM 2395 N N . SER B 1 10 ? 19 25.688 24 1 39.94 10 SER B N 1
ATOM 2396 C CA . SER B 1 10 ? 19.25 24.281 24.297 1 39.94 10 SER B CA 1
ATOM 2397 C C . SER B 1 10 ? 19.359 23.453 23.016 1 39.94 10 SER B C 1
ATOM 2399 O O . SER B 1 10 ? 18.391 23.344 22.266 1 39.94 10 SER B O 1
ATOM 2401 N N . LYS B 1 11 ? 20.375 23.562 22.156 1 47.03 11 LYS B N 1
ATOM 2402 C CA . LYS B 1 11 ? 20.766 22.578 21.141 1 47.03 11 LYS B CA 1
ATOM 2403 C C . LYS B 1 11 ? 20.391 21.172 21.562 1 47.03 11 LYS B C 1
ATOM 2405 O O . LYS B 1 11 ? 21.062 20.562 22.406 1 47.03 11 LYS B O 1
ATOM 2410 N N . ASN B 1 12 ? 19.219 20.719 21.75 1 56.69 12 ASN B N 1
ATOM 2411 C CA . ASN B 1 12 ? 18.844 19.359 22.094 1 56.69 12 ASN B CA 1
ATOM 2412 C C . ASN B 1 12 ? 19.703 18.328 21.391 1 56.69 12 ASN B C 1
ATOM 2414 O O . ASN B 1 12 ? 19.766 18.297 20.156 1 56.69 12 ASN B O 1
ATOM 2418 N N . GLU B 1 13 ? 20.797 17.922 21.969 1 74.94 13 GLU B N 1
ATOM 2419 C CA . GLU B 1 13 ? 21.734 16.906 21.5 1 74.94 13 GLU B CA 1
ATOM 2420 C C . GLU B 1 13 ? 21.016 15.703 20.906 1 74.94 13 GLU B C 1
ATOM 2422 O O . GLU B 1 13 ? 20.094 15.172 21.516 1 74.94 13 GLU B O 1
ATOM 2427 N N . VAL B 1 14 ? 21.172 15.508 19.609 1 83.56 14 VAL B N 1
ATOM 2428 C CA . VAL B 1 14 ? 20.609 14.383 18.875 1 83.56 14 VAL B CA 1
ATOM 2429 C C . VAL B 1 14 ? 21.062 13.07 19.531 1 83.56 14 VAL B C 1
ATOM 2431 O O . VAL B 1 14 ? 22.25 12.875 19.797 1 83.56 14 VAL B O 1
ATOM 2434 N N . SER B 1 15 ? 20.141 12.32 20 1 86.19 15 SER B N 1
ATOM 2435 C CA . SER B 1 15 ? 20.406 11.039 20.641 1 86.19 15 SER B CA 1
ATOM 2436 C C . SER B 1 15 ? 20.922 10.016 19.641 1 86.19 15 SER B C 1
ATOM 2438 O O . SER B 1 15 ? 20.188 9.609 18.734 1 86.19 15 SER B O 1
ATOM 2440 N N . LYS B 1 16 ? 22.047 9.555 19.844 1 88.44 16 LYS B N 1
ATOM 2441 C CA . LYS B 1 16 ? 22.609 8.5 19 1 88.44 16 LYS B CA 1
ATOM 2442 C C . LYS B 1 16 ? 21.969 7.152 19.297 1 88.44 16 LYS B C 1
ATOM 2444 O O . LYS B 1 16 ? 21.938 6.27 18.438 1 88.44 16 LYS B O 1
ATOM 2449 N N . LEU B 1 17 ? 21.422 7.039 20.469 1 89.62 17 LEU B N 1
ATOM 2450 C CA . LEU B 1 17 ? 20.75 5.801 20.859 1 89.62 17 LEU B CA 1
ATOM 2451 C C . LEU B 1 17 ? 19.516 5.562 20 1 89.62 17 LEU B C 1
ATOM 2453 O O . LEU B 1 17 ? 19.25 4.43 19.594 1 89.62 17 LEU B O 1
ATOM 2457 N N . THR B 1 18 ? 18.828 6.59 19.719 1 91.81 18 THR B N 1
ATOM 2458 C CA . THR B 1 18 ? 17.641 6.461 18.875 1 91.81 18 THR B CA 1
ATOM 2459 C C . THR B 1 18 ? 18.016 6.031 17.453 1 91.81 18 THR B C 1
ATOM 2461 O O . THR B 1 18 ? 17.312 5.238 16.844 1 91.81 18 THR B O 1
ATOM 2464 N N . THR B 1 19 ? 19.094 6.516 17.016 1 92.19 19 THR B N 1
ATOM 2465 C CA . THR B 1 19 ? 19.578 6.109 15.703 1 92.19 19 THR B CA 1
ATOM 2466 C C . THR B 1 19 ? 20.016 4.648 15.727 1 92.19 19 THR B C 1
ATOM 2468 O O . THR B 1 19 ? 19.797 3.914 14.758 1 92.19 19 THR B O 1
ATOM 2471 N N . MET B 1 20 ? 20.594 4.215 16.797 1 93.62 20 MET B N 1
ATOM 2472 C CA . MET B 1 20 ? 21 2.816 16.922 1 93.62 20 MET B CA 1
ATOM 2473 C C . MET B 1 20 ? 19.797 1.89 16.859 1 93.62 20 MET B C 1
ATOM 2475 O O . MET B 1 20 ? 19.875 0.802 16.281 1 93.62 20 MET B O 1
ATOM 2479 N N . TRP B 1 21 ? 18.734 2.35 17.422 1 94.38 21 TRP B N 1
ATOM 2480 C CA . TRP B 1 21 ? 17.5 1.562 17.344 1 94.38 21 TRP B CA 1
ATOM 2481 C C . TRP B 1 21 ? 17.062 1.41 15.891 1 94.38 21 TRP B C 1
ATOM 2483 O O . TRP B 1 21 ? 16.578 0.346 15.492 1 94.38 21 TRP B O 1
ATOM 2493 N N . ALA B 1 22 ? 17.172 2.465 15.109 1 95.06 22 ALA B N 1
ATOM 2494 C CA . ALA B 1 22 ? 16.828 2.379 13.695 1 95.06 22 ALA B CA 1
ATOM 2495 C C . ALA B 1 22 ? 17.719 1.383 12.969 1 95.06 22 ALA B C 1
ATOM 2497 O O . ALA B 1 22 ? 17.266 0.643 12.102 1 95.06 22 ALA B O 1
ATOM 2498 N N . PHE B 1 23 ? 18.969 1.341 13.406 1 94.38 23 PHE B N 1
ATOM 2499 C CA . PHE B 1 23 ? 19.922 0.387 12.844 1 94.38 23 PHE B CA 1
ATOM 2500 C C . PHE B 1 23 ? 19.516 -1.043 13.18 1 94.38 23 PHE B C 1
ATOM 2502 O O . PHE B 1 23 ? 19.562 -1.931 12.328 1 94.38 23 PHE B O 1
ATOM 2509 N N . VAL B 1 24 ? 19.109 -1.246 14.344 1 95.69 24 VAL B N 1
ATOM 2510 C CA . VAL B 1 24 ? 18.672 -2.566 14.789 1 95.69 24 VAL B CA 1
ATOM 2511 C C . VAL B 1 24 ? 17.422 -2.973 14.016 1 95.69 24 VAL B C 1
ATOM 2513 O O . VAL B 1 24 ? 17.297 -4.121 13.586 1 95.69 24 VAL B O 1
ATOM 2516 N N . LEU B 1 25 ? 16.562 -2.031 13.812 1 96.19 25 LEU B N 1
ATOM 2517 C CA . LEU B 1 25 ? 15.312 -2.324 13.109 1 96.19 25 LEU B CA 1
ATOM 2518 C C . LEU B 1 25 ? 15.578 -2.693 11.656 1 96.19 25 LEU B C 1
ATOM 2520 O O . LEU B 1 25 ? 14.969 -3.623 11.125 1 96.19 25 LEU B O 1
ATOM 2524 N N . VAL B 1 26 ? 16.406 -1.962 11.031 1 94.94 26 VAL B N 1
ATOM 2525 C CA . VAL B 1 26 ? 16.688 -2.281 9.641 1 94.94 26 VAL B CA 1
ATOM 2526 C C . VAL B 1 26 ? 17.406 -3.625 9.547 1 94.94 26 VAL B C 1
ATOM 2528 O O . VAL B 1 26 ? 17.125 -4.426 8.656 1 94.94 26 VAL B O 1
ATOM 2531 N N . ALA B 1 27 ? 18.359 -3.891 10.484 1 92.44 27 ALA B N 1
ATOM 2532 C CA . ALA B 1 27 ? 19.031 -5.188 10.539 1 92.44 27 ALA B CA 1
ATOM 2533 C C . ALA B 1 27 ? 18.016 -6.312 10.766 1 92.44 27 ALA B C 1
ATOM 2535 O O . ALA B 1 27 ? 18.094 -7.367 10.133 1 92.44 27 ALA B O 1
ATOM 2536 N N . ALA B 1 28 ? 17.109 -6.086 11.617 1 94.19 28 ALA B N 1
ATOM 2537 C CA . ALA B 1 28 ? 16.062 -7.07 11.891 1 94.19 28 ALA B CA 1
ATOM 2538 C C . ALA B 1 28 ? 15.188 -7.297 10.656 1 94.19 28 ALA B C 1
ATOM 2540 O O . ALA B 1 28 ? 14.812 -8.43 10.359 1 94.19 28 ALA B O 1
ATOM 2541 N N . GLY B 1 29 ? 14.82 -6.152 9.984 1 93.19 29 GLY B N 1
ATOM 2542 C CA . GLY B 1 29 ? 14.062 -6.285 8.75 1 93.19 29 GLY B CA 1
ATOM 2543 C C . GLY B 1 29 ? 14.789 -7.082 7.684 1 93.19 29 GLY B C 1
ATOM 2544 O O . GLY B 1 29 ? 14.203 -7.945 7.035 1 93.19 29 GLY B O 1
ATOM 2545 N N . TRP B 1 30 ? 16.031 -6.797 7.562 1 88.12 30 TRP B N 1
ATOM 2546 C CA . TRP B 1 30 ? 16.859 -7.52 6.598 1 88.12 30 TRP B CA 1
ATOM 2547 C C . TRP B 1 30 ? 16.984 -8.992 6.984 1 88.12 30 TRP B C 1
ATOM 2549 O O . TRP B 1 30 ? 16.906 -9.867 6.125 1 88.12 30 TRP B O 1
ATOM 2559 N N . PHE B 1 31 ? 17.203 -9.227 8.227 1 87.75 31 PHE B N 1
ATOM 2560 C CA . PHE B 1 31 ? 17.312 -10.594 8.727 1 87.75 31 PHE B CA 1
ATOM 2561 C C . PHE B 1 31 ? 16.016 -11.359 8.5 1 87.75 31 PHE B C 1
ATOM 2563 O O . PHE B 1 31 ? 16.031 -12.508 8.055 1 87.75 31 PHE B O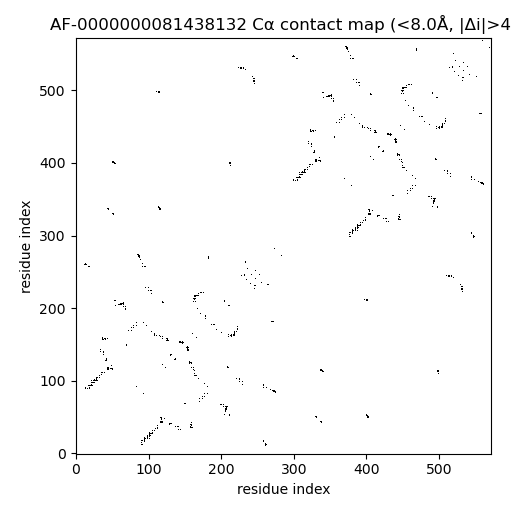 1
ATOM 2570 N N . ALA B 1 32 ? 14.961 -10.75 8.789 1 91.44 32 ALA B N 1
ATOM 2571 C CA . ALA B 1 32 ? 13.656 -11.367 8.562 1 91.44 32 ALA B CA 1
ATOM 2572 C C . ALA B 1 32 ? 13.461 -11.711 7.09 1 91.44 32 ALA B C 1
ATOM 2574 O O . ALA B 1 32 ? 12.922 -12.773 6.762 1 91.44 32 ALA B O 1
ATOM 2575 N N . ASN B 1 33 ? 13.883 -10.836 6.254 1 90.06 33 ASN B N 1
ATOM 2576 C CA . ASN B 1 33 ? 13.773 -11.078 4.82 1 90.06 33 ASN B CA 1
ATOM 2577 C C . ASN B 1 33 ? 14.617 -12.273 4.387 1 90.06 33 ASN B C 1
ATOM 2579 O O . ASN B 1 33 ? 14.156 -13.109 3.604 1 90.06 33 ASN B O 1
ATOM 2583 N N . GLU B 1 34 ? 15.789 -12.367 4.93 1 84.81 34 GLU B N 1
ATOM 2584 C CA . GLU B 1 34 ? 16.672 -13.484 4.594 1 84.81 34 GLU B CA 1
ATOM 2585 C C . GLU B 1 34 ? 16.109 -14.797 5.133 1 84.81 34 GLU B C 1
ATOM 2587 O O . GLU B 1 34 ? 16.172 -15.828 4.457 1 84.81 34 GLU B O 1
ATOM 2592 N N . LEU B 1 35 ? 15.633 -14.742 6.309 1 86.06 35 LEU B N 1
ATOM 2593 C CA . LEU B 1 35 ? 15.008 -15.922 6.902 1 86.06 35 LEU B CA 1
ATOM 2594 C C . LEU B 1 35 ? 13.812 -16.375 6.074 1 86.06 35 LEU B C 1
ATOM 2596 O O . LEU B 1 35 ? 13.656 -17.578 5.816 1 86.06 35 LEU B O 1
ATOM 2600 N N . ALA B 1 36 ? 13.055 -15.43 5.672 1 89.69 36 ALA B N 1
ATOM 2601 C CA . ALA B 1 36 ? 11.891 -15.75 4.852 1 89.69 36 ALA B CA 1
ATOM 2602 C C . ALA B 1 36 ? 12.305 -16.375 3.525 1 89.69 36 ALA B C 1
ATOM 2604 O O . ALA B 1 36 ? 11.734 -17.375 3.096 1 89.69 36 ALA B O 1
ATOM 2605 N N . LEU B 1 37 ? 13.266 -15.836 2.914 1 86.75 37 LEU B N 1
ATOM 2606 C CA . LEU B 1 37 ? 13.727 -16.344 1.626 1 86.75 37 LEU B CA 1
ATOM 2607 C C . LEU B 1 37 ? 14.266 -17.766 1.756 1 86.75 37 LEU B C 1
ATOM 2609 O O . LEU B 1 37 ? 14 -18.609 0.896 1 86.75 37 LEU B O 1
ATOM 2613 N N . ALA B 1 38 ? 15 -17.984 2.764 1 82.81 38 ALA B N 1
ATOM 2614 C CA . ALA B 1 38 ? 15.531 -19.328 3.008 1 82.81 38 ALA B CA 1
ATOM 2615 C C . ALA B 1 38 ? 14.406 -20.328 3.248 1 82.81 38 ALA B C 1
ATOM 2617 O O . ALA B 1 38 ? 14.461 -21.469 2.771 1 82.81 38 ALA B O 1
ATOM 2618 N N . TRP B 1 39 ? 13.445 -19.891 3.916 1 84.62 39 TRP B N 1
ATOM 2619 C CA . TRP B 1 39 ? 12.328 -20.75 4.27 1 84.62 39 TRP B CA 1
ATOM 2620 C C . TRP B 1 39 ? 11.469 -21.062 3.049 1 84.62 39 TRP B C 1
ATOM 2622 O O . TRP B 1 39 ? 11.055 -22.203 2.846 1 84.62 39 TRP B O 1
ATOM 2632 N N . ILE B 1 40 ? 11.281 -20.125 2.195 1 87.5 40 ILE B N 1
ATOM 2633 C CA . ILE B 1 40 ? 10.336 -20.297 1.101 1 87.5 40 ILE B CA 1
ATOM 2634 C C . ILE B 1 40 ? 11.016 -21.016 -0.065 1 87.5 40 ILE B C 1
ATOM 2636 O O . ILE B 1 40 ? 10.352 -21.516 -0.97 1 87.5 40 ILE B O 1
ATOM 2640 N N . HIS B 1 41 ? 12.281 -21.031 -0.08 1 83.38 41 HIS B N 1
ATOM 2641 C CA . HIS B 1 41 ? 13.031 -21.656 -1.167 1 83.38 41 HIS B CA 1
ATOM 2642 C C . HIS B 1 41 ? 12.516 -23.062 -1.462 1 83.38 41 HIS B C 1
ATOM 2644 O O . HIS B 1 41 ? 12.406 -23.453 -2.625 1 83.38 41 HIS B O 1
ATOM 2650 N N . ASP B 1 42 ? 12.117 -23.75 -0.453 1 83.56 42 ASP B N 1
ATOM 2651 C CA . ASP B 1 42 ? 11.688 -25.141 -0.605 1 83.56 42 ASP B CA 1
ATOM 2652 C C . ASP B 1 42 ? 10.195 -25.219 -0.88 1 83.56 42 ASP B C 1
ATOM 2654 O O . ASP B 1 42 ? 9.664 -26.297 -1.164 1 83.56 42 ASP B O 1
ATOM 2658 N N . ARG B 1 43 ? 9.586 -24.141 -0.895 1 86.94 43 ARG B N 1
ATOM 2659 C CA . ARG B 1 43 ? 8.133 -24.156 -1.012 1 86.94 43 ARG B CA 1
ATOM 2660 C C . ARG B 1 43 ? 7.684 -23.562 -2.34 1 86.94 43 ARG B C 1
ATOM 2662 O O . ARG B 1 43 ? 6.516 -23.672 -2.719 1 86.94 43 ARG B O 1
ATOM 2669 N N . VAL B 1 44 ? 8.555 -22.969 -3.018 1 88.56 44 VAL B N 1
ATOM 2670 C CA . VAL B 1 44 ? 8.242 -22.359 -4.309 1 88.56 44 VAL B CA 1
ATOM 2671 C C . VAL B 1 44 ? 7.887 -23.438 -5.32 1 88.56 44 VAL B C 1
ATOM 2673 O O . VAL B 1 44 ? 8.586 -24.453 -5.43 1 88.56 44 VAL B O 1
ATOM 2676 N N . PRO B 1 45 ? 6.707 -23.281 -5.949 1 87.62 45 PRO B N 1
ATOM 2677 C CA . PRO B 1 45 ? 6.379 -24.25 -6.992 1 87.62 45 PRO B CA 1
ATOM 2678 C C . PRO B 1 45 ? 7.414 -24.281 -8.109 1 87.62 45 PRO B C 1
ATOM 2680 O O . PRO B 1 45 ? 7.746 -23.25 -8.68 1 87.62 45 PRO B O 1
ATOM 2683 N N . ARG B 1 46 ? 7.766 -25.625 -8.266 1 80.94 46 ARG B N 1
ATOM 2684 C CA . ARG B 1 46 ? 8.766 -25.828 -9.312 1 80.94 46 ARG B CA 1
ATOM 2685 C C . ARG B 1 46 ? 8.18 -26.609 -10.477 1 80.94 46 ARG B C 1
ATOM 2687 O O . ARG B 1 46 ? 7.223 -27.359 -10.312 1 80.94 46 ARG B O 1
ATOM 2694 N N . GLN B 1 47 ? 8.648 -26.391 -11.695 1 77.44 47 GLN B N 1
ATOM 2695 C CA . GLN B 1 47 ? 8.25 -27.125 -12.883 1 77.44 47 GLN B CA 1
ATOM 2696 C C . GLN B 1 47 ? 6.832 -26.75 -13.32 1 77.44 47 GLN B C 1
ATOM 2698 O O . GLN B 1 47 ? 6.059 -27.609 -13.75 1 77.44 47 GLN B O 1
ATOM 2703 N N . VAL B 1 48 ? 6.395 -25.719 -12.789 1 84.38 48 VAL B N 1
ATOM 2704 C CA . VAL B 1 48 ? 5.137 -25.156 -13.273 1 84.38 48 VAL B CA 1
ATOM 2705 C C . VAL B 1 48 ? 5.414 -23.938 -14.141 1 84.38 48 VAL B C 1
ATOM 2707 O O . VAL B 1 48 ? 6.445 -23.281 -13.977 1 84.38 48 VAL B O 1
ATOM 2710 N N . GLU B 1 49 ? 4.582 -23.781 -15.039 1 88.88 49 GLU B N 1
ATOM 2711 C CA . GLU B 1 49 ? 4.719 -22.609 -15.906 1 88.88 49 GLU B CA 1
ATOM 2712 C C . GLU B 1 49 ? 4.543 -21.312 -15.125 1 88.88 49 GLU B C 1
ATOM 2714 O O . GLU B 1 49 ? 3.816 -21.281 -14.125 1 88.88 49 GLU B O 1
ATOM 2719 N N . PRO B 1 50 ? 5.258 -20.297 -15.617 1 91.75 50 PRO B N 1
ATOM 2720 C CA . PRO B 1 50 ? 5.02 -19 -14.984 1 91.75 50 PRO B CA 1
ATOM 2721 C C . PRO B 1 50 ? 3.557 -18.578 -15.055 1 91.75 50 PRO B C 1
ATOM 2723 O O . PRO B 1 50 ? 2.836 -18.953 -15.977 1 91.75 50 PRO B O 1
ATOM 2726 N N . LEU B 1 51 ? 3.16 -17.844 -14.094 1 93.69 51 LEU B N 1
ATOM 2727 C CA . LEU B 1 51 ? 1.791 -17.344 -14.055 1 93.69 51 LEU B CA 1
ATOM 2728 C C . LEU B 1 51 ? 1.545 -16.344 -15.188 1 93.69 51 LEU B C 1
ATOM 2730 O O . LEU B 1 51 ? 2.473 -15.672 -15.641 1 93.69 51 LEU B O 1
ATOM 2734 N N . PRO B 1 52 ? 0.298 -16.344 -15.641 1 94.06 52 PRO B N 1
ATOM 2735 C CA . PRO B 1 52 ? -0.019 -15.352 -16.656 1 94.06 52 PRO B CA 1
ATOM 2736 C C . PRO B 1 52 ? 0.193 -13.914 -16.172 1 94.06 52 PRO B C 1
ATOM 2738 O O . PRO B 1 52 ? -0.369 -13.516 -15.156 1 94.06 52 PRO B O 1
ATOM 2741 N N . ASP B 1 53 ? 1.012 -13.195 -16.906 1 95.81 53 ASP B N 1
ATOM 2742 C CA . ASP B 1 53 ? 1.38 -11.812 -16.609 1 95.81 53 ASP B CA 1
ATOM 2743 C C . ASP B 1 53 ? 1.177 -10.922 -17.844 1 95.81 53 ASP B C 1
ATOM 2745 O O . ASP B 1 53 ? 1.535 -11.305 -18.953 1 95.81 53 ASP B O 1
ATOM 2749 N N . LEU B 1 54 ? 0.611 -9.773 -17.562 1 96.31 54 LEU B N 1
ATOM 2750 C CA . LEU B 1 54 ? 0.283 -8.883 -18.672 1 96.31 54 LEU B CA 1
ATOM 2751 C C . LEU B 1 54 ? 1.542 -8.461 -19.422 1 96.31 54 LEU B C 1
ATOM 2753 O O . LEU B 1 54 ? 1.573 -8.5 -20.656 1 96.31 54 LEU B O 1
ATOM 2757 N N . TRP B 1 55 ? 2.586 -8.078 -18.719 1 96.81 55 TRP B N 1
ATOM 2758 C CA . TRP B 1 55 ? 3.842 -7.656 -19.328 1 96.81 55 TRP B CA 1
ATOM 2759 C C . TRP B 1 55 ? 4.461 -8.789 -20.156 1 96.81 55 TRP B C 1
ATOM 2761 O O . TRP B 1 55 ? 4.949 -8.562 -21.266 1 96.81 55 TRP B O 1
ATOM 2771 N N . PHE B 1 56 ? 4.344 -9.969 -19.578 1 95.06 56 PHE B N 1
ATOM 2772 C CA . PHE B 1 56 ? 4.93 -11.133 -20.25 1 95.06 56 PHE B CA 1
ATOM 2773 C C . PHE B 1 56 ? 4.199 -11.438 -21.547 1 95.06 56 PHE B C 1
ATOM 2775 O O . PHE B 1 56 ? 4.781 -12.008 -22.469 1 95.06 56 PHE B O 1
ATOM 2782 N N . SER B 1 57 ? 2.949 -11.109 -21.641 1 94.56 57 SER B N 1
ATOM 2783 C CA . SER B 1 57 ? 2.15 -11.383 -22.828 1 94.56 57 SER B CA 1
ATOM 2784 C C . SER B 1 57 ? 2.463 -10.383 -23.938 1 94.56 57 SER B C 1
ATOM 2786 O O . SER B 1 57 ? 2.184 -10.648 -25.109 1 94.56 57 SER B O 1
ATOM 2788 N N . ILE B 1 58 ? 3.047 -9.273 -23.625 1 96.69 58 ILE B N 1
ATOM 2789 C CA . ILE B 1 58 ? 3.252 -8.203 -24.578 1 96.69 58 ILE B CA 1
ATOM 2790 C C . ILE B 1 58 ? 4.723 -8.156 -25 1 96.69 58 ILE B C 1
ATOM 2792 O O . ILE B 1 58 ? 5.035 -7.93 -26.172 1 96.69 58 ILE B O 1
ATOM 2796 N N . PHE B 1 59 ? 5.676 -8.422 -24.062 1 96.88 59 PHE B N 1
ATOM 2797 C CA . PHE B 1 59 ? 7.098 -8.219 -24.312 1 96.88 59 PHE B CA 1
ATOM 2798 C C . PHE B 1 59 ? 7.863 -9.531 -24.156 1 96.88 59 PHE B C 1
ATOM 2800 O O . PHE B 1 59 ? 7.547 -10.344 -23.281 1 96.88 59 PHE B O 1
ATOM 2807 N N . PRO B 1 60 ? 8.898 -9.695 -24.906 1 95.81 60 PRO B N 1
ATOM 2808 C CA . PRO B 1 60 ? 9.742 -10.883 -24.781 1 95.81 60 PRO B CA 1
ATOM 2809 C C . PRO B 1 60 ? 10.719 -10.797 -23.609 1 95.81 60 PRO B C 1
ATOM 2811 O O . PRO B 1 60 ? 10.93 -9.719 -23.062 1 95.81 60 PRO B O 1
ATOM 2814 N N . GLU B 1 61 ? 11.203 -11.898 -23.219 1 95.94 61 GLU B N 1
ATOM 2815 C CA . GLU B 1 61 ? 12.234 -11.945 -22.188 1 95.94 61 GLU B CA 1
ATOM 2816 C C . GLU B 1 61 ? 13.594 -11.547 -22.75 1 95.94 61 GLU B C 1
ATOM 2818 O O . GLU B 1 61 ? 13.992 -12.008 -23.828 1 95.94 61 GLU B O 1
ATOM 2823 N N . VAL B 1 62 ? 14.25 -10.664 -22.156 1 95.31 62 VAL B N 1
ATOM 2824 C CA . VAL B 1 62 ? 15.602 -10.234 -22.516 1 95.31 62 VAL B CA 1
ATOM 2825 C C . VAL B 1 62 ? 16.578 -10.633 -21.406 1 95.31 62 VAL B C 1
ATOM 2827 O O . VAL B 1 62 ? 16.656 -9.969 -20.375 1 95.31 62 VAL B O 1
ATOM 2830 N N . ARG B 1 63 ? 17.344 -11.586 -21.828 1 88.06 63 ARG B N 1
ATOM 2831 C CA . ARG B 1 63 ? 18.281 -12.102 -20.844 1 88.06 63 ARG B CA 1
ATOM 2832 C C . ARG B 1 63 ? 19.375 -11.078 -20.547 1 88.06 63 ARG B C 1
ATOM 2834 O O . ARG B 1 63 ? 19.844 -10.375 -21.453 1 88.06 63 ARG B O 1
ATOM 2841 N N . GLY B 1 64 ? 19.828 -10.891 -19.391 1 88.81 64 GLY B N 1
ATOM 2842 C CA . GLY B 1 64 ? 20.922 -10 -19.016 1 88.81 64 GLY B CA 1
ATOM 2843 C C . GLY B 1 64 ? 20.438 -8.602 -18.656 1 88.81 64 GLY B C 1
ATOM 2844 O O . GLY B 1 64 ? 21.219 -7.781 -18.172 1 88.81 64 GLY B O 1
ATOM 2845 N N . ALA B 1 65 ? 19.172 -8.312 -18.984 1 94.19 65 ALA B N 1
ATOM 2846 C CA . ALA B 1 65 ? 18.641 -6.996 -18.672 1 94.19 65 ALA B CA 1
ATOM 2847 C C . ALA B 1 65 ? 18.734 -6.703 -17.172 1 94.19 65 ALA B C 1
ATOM 2849 O O . ALA B 1 65 ? 18.812 -5.539 -16.766 1 94.19 65 ALA B O 1
ATOM 2850 N N . ILE B 1 66 ? 18.828 -7.723 -16.391 1 91.31 66 ILE B N 1
ATOM 2851 C CA . ILE B 1 66 ? 18.875 -7.566 -14.938 1 91.31 66 ILE B CA 1
ATOM 2852 C C . ILE B 1 66 ? 20.172 -6.902 -14.523 1 91.31 66 ILE B C 1
ATOM 2854 O O . ILE B 1 66 ? 20.234 -6.199 -13.508 1 91.31 66 ILE B O 1
ATOM 2858 N N . HIS B 1 67 ? 21.234 -7.055 -15.328 1 90.81 67 HIS B N 1
ATOM 2859 C CA . HIS B 1 67 ? 22.5 -6.43 -15.008 1 90.81 67 HIS B CA 1
ATOM 2860 C C . HIS B 1 67 ? 22.406 -4.906 -15.039 1 90.81 67 HIS B C 1
ATOM 2862 O O . HIS B 1 67 ? 23.031 -4.223 -14.227 1 90.81 67 HIS B O 1
ATOM 2868 N N . VAL B 1 68 ? 21.672 -4.379 -15.93 1 94.88 68 VAL B N 1
ATOM 2869 C CA . VAL B 1 68 ? 21.438 -2.939 -16 1 94.88 68 VAL B CA 1
ATOM 2870 C C . VAL B 1 68 ? 20.766 -2.451 -14.727 1 94.88 68 VAL B C 1
ATOM 2872 O O . VAL B 1 68 ? 21.172 -1.438 -14.148 1 94.88 68 VAL B O 1
ATOM 2875 N N . THR B 1 69 ? 19.75 -3.199 -14.258 1 94.56 69 THR B N 1
ATOM 2876 C CA . THR B 1 69 ? 19.062 -2.869 -13.016 1 94.56 69 THR B CA 1
ATOM 2877 C C . THR B 1 69 ? 20.047 -2.834 -11.844 1 94.56 69 THR B C 1
ATOM 2879 O O . THR B 1 69 ? 20.031 -1.894 -11.047 1 94.56 69 THR B O 1
ATOM 2882 N N . GLU B 1 70 ? 20.891 -3.777 -11.758 1 91.06 70 GLU B N 1
ATOM 2883 C CA . GLU B 1 70 ? 21.812 -3.893 -10.625 1 91.06 70 GLU B CA 1
ATOM 2884 C C . GLU B 1 70 ? 22.812 -2.744 -10.617 1 91.06 70 GLU B C 1
ATOM 2886 O O . GLU B 1 70 ? 23.125 -2.191 -9.555 1 91.06 70 GLU B O 1
ATOM 2891 N N . TYR B 1 71 ? 23.312 -2.4 -11.797 1 93.88 71 TYR B N 1
ATOM 2892 C CA . TYR B 1 71 ? 24.234 -1.281 -11.875 1 93.88 71 TYR B CA 1
ATOM 2893 C C . TYR B 1 71 ? 23.562 0.025 -11.484 1 93.88 71 TYR B C 1
ATOM 2895 O O . TYR B 1 71 ? 24.125 0.823 -10.727 1 93.88 71 TYR B O 1
ATOM 2903 N N . ILE B 1 72 ? 22.359 0.22 -11.969 1 97.25 72 ILE B N 1
ATOM 2904 C CA . ILE B 1 72 ? 21.625 1.433 -11.641 1 97.25 72 ILE B CA 1
ATOM 2905 C C . ILE B 1 72 ? 21.328 1.463 -10.141 1 97.25 72 ILE B C 1
ATOM 2907 O O . ILE B 1 72 ? 21.484 2.498 -9.492 1 97.25 72 ILE B O 1
ATOM 2911 N N . MET B 1 73 ? 20.891 0.342 -9.633 1 96.19 73 MET B N 1
ATOM 2912 C CA . MET B 1 73 ? 20.547 0.245 -8.219 1 96.19 73 MET B CA 1
ATOM 2913 C C . MET B 1 73 ? 21.766 0.555 -7.348 1 96.19 73 MET B C 1
ATOM 2915 O O . MET B 1 73 ? 21.672 1.324 -6.387 1 96.19 73 MET B O 1
ATOM 2919 N N . LEU B 1 74 ? 22.953 -0.052 -7.703 1 93.81 74 LEU B N 1
ATOM 2920 C CA . LEU B 1 74 ? 24.156 0.207 -6.941 1 93.81 74 LEU B CA 1
ATOM 2921 C C . LEU B 1 74 ? 24.531 1.688 -6.988 1 93.81 74 LEU B C 1
ATOM 2923 O O . LEU B 1 74 ? 24.875 2.279 -5.961 1 93.81 74 LEU B O 1
ATOM 2927 N N . PHE B 1 75 ? 24.422 2.213 -8.148 1 96.56 75 PHE B N 1
ATOM 2928 C CA . PHE B 1 75 ? 24.719 3.627 -8.336 1 96.56 75 PHE B CA 1
ATOM 2929 C C . PHE B 1 75 ? 23.812 4.492 -7.473 1 96.56 75 PHE B C 1
ATOM 2931 O O . PHE B 1 75 ? 24.281 5.387 -6.766 1 96.56 75 PHE B O 1
ATOM 2938 N N . LEU B 1 76 ? 22.547 4.23 -7.457 1 97.75 76 LEU B N 1
ATOM 2939 C CA . LEU B 1 76 ? 21.562 5.031 -6.727 1 97.75 76 LEU B CA 1
ATOM 2940 C C . LEU B 1 76 ? 21.734 4.844 -5.219 1 97.75 76 LEU B C 1
ATOM 2942 O O . LEU B 1 76 ? 21.625 5.805 -4.453 1 97.75 76 LEU B O 1
ATOM 2946 N N . VAL B 1 77 ? 21.984 3.605 -4.801 1 96.62 77 VAL B N 1
ATOM 2947 C CA . VAL B 1 77 ? 22.125 3.314 -3.379 1 96.62 77 VAL B CA 1
ATOM 2948 C C . VAL B 1 77 ? 23.375 4.02 -2.84 1 96.62 77 VAL B C 1
ATOM 2950 O O . VAL B 1 77 ? 23.344 4.625 -1.766 1 96.62 77 VAL B O 1
ATOM 2953 N N . VAL B 1 78 ? 24.453 3.971 -3.598 1 95.5 78 VAL B N 1
ATOM 2954 C CA . VAL B 1 78 ? 25.688 4.625 -3.18 1 95.5 78 VAL B CA 1
ATOM 2955 C C . VAL B 1 78 ? 25.453 6.129 -3.045 1 95.5 78 VAL B C 1
ATOM 2957 O O . VAL B 1 78 ? 25.859 6.738 -2.049 1 95.5 78 VAL B O 1
ATOM 2960 N N . ASN B 1 79 ? 24.828 6.715 -4.004 1 96.69 79 ASN B N 1
ATOM 2961 C CA . ASN B 1 79 ? 24.547 8.148 -3.947 1 96.69 79 ASN B CA 1
ATOM 2962 C C . ASN B 1 79 ? 23.656 8.492 -2.764 1 96.69 79 ASN B C 1
ATOM 2964 O O . ASN B 1 79 ? 23.875 9.508 -2.096 1 96.69 79 ASN B O 1
ATOM 2968 N N . ALA B 1 80 ? 22.641 7.695 -2.512 1 97.19 80 ALA B N 1
ATOM 2969 C CA . ALA B 1 80 ? 21.766 7.918 -1.365 1 97.19 80 ALA B CA 1
ATOM 2970 C C . AL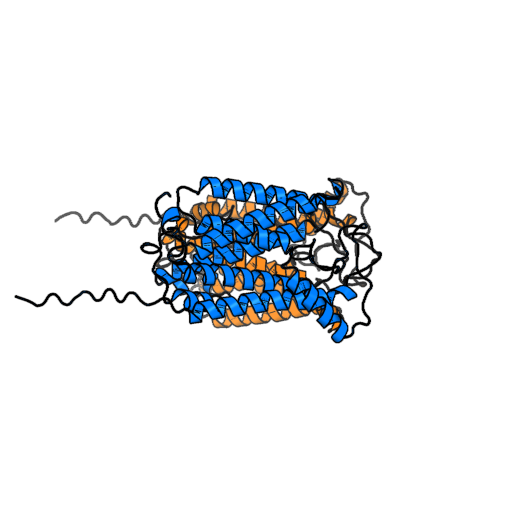A B 1 80 ? 22.547 7.84 -0.056 1 97.19 80 ALA B C 1
ATOM 2972 O O . ALA B 1 80 ? 22.344 8.664 0.842 1 97.19 80 ALA B O 1
ATOM 2973 N N . LEU B 1 81 ? 23.453 6.902 0.009 1 95.94 81 LEU B N 1
ATOM 2974 C CA . LEU B 1 81 ? 24.266 6.742 1.215 1 95.94 81 LEU B CA 1
ATOM 2975 C C . LEU B 1 81 ? 25.188 7.941 1.415 1 95.94 81 LEU B C 1
ATOM 2977 O O . LEU B 1 81 ? 25.375 8.391 2.545 1 95.94 81 LEU B O 1
ATOM 2981 N N . ILE B 1 82 ? 25.734 8.414 0.372 1 95.75 82 ILE B N 1
ATOM 2982 C CA . ILE B 1 82 ? 26.578 9.602 0.449 1 95.75 82 ILE B CA 1
ATOM 2983 C C . ILE B 1 82 ? 25.781 10.766 1.017 1 95.75 82 ILE B C 1
ATOM 2985 O O . ILE B 1 82 ? 26.25 11.477 1.912 1 95.75 82 ILE B O 1
ATOM 2989 N N . VAL B 1 83 ? 24.578 10.945 0.543 1 96.75 83 VAL B N 1
ATOM 2990 C CA . VAL B 1 83 ? 23.719 12.031 1.006 1 96.75 83 VAL B CA 1
ATOM 2991 C C . VAL B 1 83 ? 23.406 11.852 2.49 1 96.75 83 VAL B C 1
ATOM 2993 O O . VAL B 1 83 ? 23.484 12.805 3.266 1 96.75 83 VAL B O 1
ATOM 2996 N N . VAL B 1 84 ? 23.109 10.648 2.898 1 96.56 84 VAL B N 1
ATOM 2997 C CA . VAL B 1 84 ? 22.766 10.359 4.285 1 96.56 84 VAL B CA 1
ATOM 2998 C C . VAL B 1 84 ? 23.953 10.633 5.188 1 96.56 84 VAL B C 1
ATOM 3000 O O . VAL B 1 84 ? 23.828 11.312 6.211 1 96.56 84 VAL B O 1
ATOM 3003 N N . ILE B 1 85 ? 25.141 10.188 4.785 1 94.62 85 ILE B N 1
ATOM 3004 C CA . ILE B 1 85 ? 26.344 10.258 5.613 1 94.62 85 ILE B CA 1
ATOM 3005 C C . ILE B 1 85 ? 26.859 11.695 5.656 1 94.62 85 ILE B C 1
ATOM 3007 O O . ILE B 1 85 ? 27.328 12.164 6.699 1 94.62 85 ILE B O 1
ATOM 3011 N N . CYS B 1 86 ? 26.719 12.43 4.645 1 95.12 86 CYS B N 1
ATOM 3012 C CA . CYS B 1 86 ? 27.312 13.766 4.543 1 95.12 86 CYS B CA 1
ATOM 3013 C C . CYS B 1 86 ? 26.297 14.828 4.953 1 95.12 86 CYS B C 1
ATOM 3015 O O . CYS B 1 86 ? 26.625 16.016 5.012 1 95.12 86 CYS B O 1
ATOM 3017 N N . HIS B 1 87 ? 25.125 14.484 5.246 1 95.19 87 HIS B N 1
ATOM 3018 C CA . HIS B 1 87 ? 24.125 15.477 5.641 1 95.19 87 HIS B CA 1
ATOM 3019 C C . HIS B 1 87 ? 24.484 16.109 6.98 1 95.19 87 HIS B C 1
ATOM 3021 O O . HIS B 1 87 ? 24.984 15.438 7.879 1 95.19 87 HIS B O 1
ATOM 3027 N N . GLN B 1 88 ? 24.203 17.344 7.223 1 93.62 88 GLN B N 1
ATOM 3028 C CA . GLN B 1 88 ? 24.516 18.047 8.469 1 93.62 88 GLN B CA 1
ATOM 3029 C C . GLN B 1 88 ? 23.797 17.391 9.648 1 93.62 88 GLN B C 1
ATOM 3031 O O . GLN B 1 88 ? 24.328 17.375 10.766 1 93.62 88 GLN B O 1
ATOM 3036 N N . HIS B 1 89 ? 22.641 16.875 9.383 1 94.62 89 HIS B N 1
ATOM 3037 C CA . HIS B 1 89 ? 21.875 16.141 10.391 1 94.62 89 HIS B CA 1
ATOM 3038 C C . HIS B 1 89 ? 21.875 14.641 10.094 1 94.62 89 HIS B C 1
ATOM 3040 O O . HIS B 1 89 ? 20.812 14 10.117 1 94.62 89 HIS B O 1
ATOM 3046 N N . ARG B 1 90 ? 22.984 14.062 9.891 1 94.56 90 ARG B N 1
ATOM 3047 C CA . ARG B 1 90 ? 23.125 12.703 9.367 1 94.56 90 ARG B CA 1
ATOM 3048 C C . ARG B 1 90 ? 22.484 11.688 10.297 1 94.56 90 ARG B C 1
ATOM 3050 O O . ARG B 1 90 ? 21.875 10.711 9.836 1 94.56 90 ARG B O 1
ATOM 3057 N N . TRP B 1 91 ? 22.5 11.852 11.562 1 94.81 91 TRP B N 1
ATOM 3058 C CA . TRP B 1 91 ? 21.953 10.867 12.484 1 94.81 91 TRP B CA 1
ATOM 3059 C C . TRP B 1 91 ? 20.422 10.836 12.398 1 94.81 91 TRP B C 1
ATOM 3061 O O . TRP B 1 91 ? 19.812 9.766 12.492 1 94.81 91 TRP B O 1
ATOM 3071 N N . ILE B 1 92 ? 19.797 11.977 12.195 1 96.75 92 ILE B N 1
ATOM 3072 C CA . ILE B 1 92 ? 18.359 12.07 12.055 1 96.75 92 ILE B CA 1
ATOM 3073 C C . ILE B 1 92 ? 17.938 11.484 10.703 1 96.75 92 ILE B C 1
ATOM 3075 O O . ILE B 1 92 ? 16.969 10.711 10.625 1 96.75 92 ILE B O 1
ATOM 3079 N N . VAL B 1 93 ? 18.688 11.859 9.688 1 97.31 93 VAL B N 1
ATOM 3080 C CA . VAL B 1 93 ? 18.375 11.359 8.352 1 97.31 93 VAL B CA 1
ATOM 3081 C C . VAL B 1 93 ? 18.516 9.836 8.32 1 97.31 93 VAL B C 1
ATOM 3083 O O . VAL B 1 93 ? 17.672 9.141 7.762 1 97.31 93 VAL B O 1
ATOM 3086 N N . MET B 1 94 ? 19.547 9.336 8.977 1 96.62 94 MET B N 1
ATOM 3087 C CA . MET B 1 94 ? 19.781 7.895 9.031 1 96.62 94 MET B CA 1
ATOM 3088 C C . MET B 1 94 ? 18.609 7.18 9.711 1 96.62 94 MET B C 1
ATOM 3090 O O . MET B 1 94 ? 18.125 6.164 9.219 1 96.62 94 MET B O 1
ATOM 3094 N N . ARG B 1 95 ? 18.203 7.691 10.781 1 96.75 95 ARG B N 1
ATOM 3095 C CA . ARG B 1 95 ? 17.125 7.02 11.5 1 96.75 95 ARG B CA 1
ATOM 3096 C C . ARG B 1 95 ? 15.836 7.023 10.68 1 96.75 95 ARG B C 1
ATOM 3098 O O . ARG B 1 95 ? 15.125 6.02 10.633 1 96.75 95 ARG B O 1
ATOM 3105 N N . ARG B 1 96 ? 15.547 8.164 9.977 1 98.25 96 ARG B N 1
ATOM 3106 C CA . ARG B 1 96 ? 14.359 8.25 9.141 1 98.25 96 ARG B CA 1
ATOM 3107 C C . ARG B 1 96 ? 14.406 7.23 8.008 1 98.25 96 ARG B C 1
ATOM 3109 O O . ARG B 1 96 ? 13.453 6.465 7.816 1 98.25 96 ARG B O 1
ATOM 3116 N N . VAL B 1 97 ? 15.484 7.188 7.348 1 98.44 97 VAL B N 1
ATOM 3117 C CA . VAL B 1 97 ? 15.633 6.371 6.148 1 98.44 97 VAL B CA 1
ATOM 3118 C C . VAL B 1 97 ? 15.727 4.895 6.535 1 98.44 97 VAL B C 1
ATOM 3120 O O . VAL B 1 97 ? 15.102 4.039 5.902 1 98.44 97 VAL B O 1
ATOM 3123 N N . PHE B 1 98 ? 16.438 4.602 7.582 1 97.81 98 PHE B N 1
ATOM 3124 C CA . PHE B 1 98 ? 16.594 3.217 8.016 1 97.81 98 PHE B CA 1
ATOM 3125 C C . PHE B 1 98 ? 15.273 2.658 8.523 1 97.81 98 PHE B C 1
ATOM 3127 O O . PHE B 1 98 ? 14.969 1.481 8.32 1 97.81 98 PHE B O 1
ATOM 3134 N N . PHE B 1 99 ? 14.555 3.445 9.188 1 98.44 99 PHE B N 1
ATOM 3135 C CA . PHE B 1 99 ? 13.25 2.977 9.648 1 98.44 99 PHE B CA 1
ATOM 3136 C C . PHE B 1 99 ? 12.336 2.666 8.469 1 98.44 99 PHE B C 1
ATOM 3138 O O . PHE B 1 99 ? 11.633 1.655 8.469 1 98.44 99 PHE B O 1
ATOM 3145 N N . CYS B 1 100 ? 12.344 3.551 7.445 1 98.62 100 CYS B N 1
ATOM 3146 C CA . CYS B 1 100 ? 11.562 3.285 6.242 1 98.62 100 CYS B CA 1
ATOM 3147 C C . CYS B 1 100 ? 12.008 1.983 5.582 1 98.62 100 CYS B C 1
ATOM 3149 O O . CYS B 1 100 ? 11.172 1.186 5.152 1 98.62 100 CYS B O 1
ATOM 3151 N N . ALA B 1 101 ? 13.281 1.779 5.527 1 98.06 101 ALA B N 1
ATOM 3152 C CA . ALA B 1 101 ? 13.812 0.538 4.973 1 98.06 101 ALA B CA 1
ATOM 3153 C C . ALA B 1 101 ? 13.375 -0.666 5.801 1 98.06 101 ALA B C 1
ATOM 3155 O O . ALA B 1 101 ? 12.977 -1.694 5.25 1 98.06 101 ALA B O 1
ATOM 3156 N N . ALA B 1 102 ? 13.461 -0.477 7.09 1 98 102 ALA B N 1
ATOM 3157 C CA . ALA B 1 102 ? 13.062 -1.554 7.992 1 98 102 ALA B CA 1
ATOM 3158 C C . ALA B 1 102 ? 11.609 -1.945 7.77 1 98 102 ALA B C 1
ATOM 3160 O O . ALA B 1 102 ? 11.281 -3.133 7.68 1 98 102 ALA B O 1
ATOM 3161 N N . LEU B 1 103 ? 10.773 -1.003 7.668 1 98.19 103 LEU B N 1
ATOM 3162 C CA . LEU B 1 103 ? 9.359 -1.26 7.457 1 98.19 103 LEU B CA 1
ATOM 3163 C C . LEU B 1 103 ? 9.117 -1.936 6.113 1 98.19 103 LEU B C 1
ATOM 3165 O O . LEU B 1 103 ? 8.336 -2.885 6.02 1 98.19 103 LEU B O 1
ATOM 3169 N N . ALA B 1 104 ? 9.773 -1.437 5.094 1 97.75 104 ALA B N 1
ATOM 3170 C CA . ALA B 1 104 ? 9.602 -1.979 3.748 1 97.75 104 ALA B CA 1
ATOM 3171 C C . ALA B 1 104 ? 10.023 -3.445 3.691 1 97.75 104 ALA B C 1
ATOM 3173 O O . ALA B 1 104 ? 9.297 -4.289 3.166 1 97.75 104 ALA B O 1
ATOM 3174 N N . TYR B 1 105 ? 11.125 -3.76 4.289 1 95.75 105 TYR B N 1
ATOM 3175 C CA . TYR B 1 105 ? 11.641 -5.121 4.199 1 95.75 105 TYR B CA 1
ATOM 3176 C C . TYR B 1 105 ? 10.906 -6.047 5.16 1 95.75 105 TYR B C 1
ATOM 3178 O O . TYR B 1 105 ? 10.742 -7.238 4.879 1 95.75 105 TYR B O 1
ATOM 3186 N N . ALA B 1 106 ? 10.469 -5.527 6.273 1 96.44 106 ALA B N 1
ATOM 3187 C CA . ALA B 1 106 ? 9.602 -6.324 7.137 1 96.44 106 ALA B CA 1
ATOM 3188 C C . ALA B 1 106 ? 8.305 -6.688 6.422 1 96.44 106 ALA B C 1
ATOM 3190 O O . ALA B 1 106 ? 7.836 -7.824 6.508 1 96.44 106 ALA B O 1
ATOM 3191 N N . PHE B 1 107 ? 7.785 -5.68 5.781 1 97.31 107 PHE B N 1
ATOM 3192 C CA . PHE B 1 107 ? 6.566 -5.934 5.02 1 97.31 107 PHE B CA 1
ATOM 3193 C C . PHE B 1 107 ? 6.812 -6.965 3.928 1 97.31 107 PHE B C 1
ATOM 3195 O O . PHE B 1 107 ? 5.992 -7.855 3.711 1 97.31 107 PHE B O 1
ATOM 3202 N N . ARG B 1 108 ? 7.879 -6.832 3.213 1 96.75 108 ARG B N 1
ATOM 3203 C CA . ARG B 1 108 ? 8.258 -7.793 2.184 1 96.75 108 ARG B CA 1
ATOM 3204 C C . ARG B 1 108 ? 8.383 -9.195 2.764 1 96.75 108 ARG B C 1
ATOM 3206 O O . ARG B 1 108 ? 7.875 -10.164 2.189 1 96.75 108 ARG B O 1
ATOM 3213 N N . ALA B 1 109 ? 9.055 -9.312 3.871 1 95.31 109 ALA B N 1
ATOM 3214 C CA . ALA B 1 109 ? 9.242 -10.602 4.52 1 95.31 109 ALA B CA 1
ATOM 3215 C C . ALA B 1 109 ? 7.898 -11.25 4.844 1 95.31 109 ALA B C 1
ATOM 3217 O O . ALA B 1 109 ? 7.719 -12.461 4.652 1 95.31 109 ALA B O 1
ATOM 3218 N N . ILE B 1 110 ? 7.004 -10.469 5.27 1 96.81 110 ILE B N 1
ATOM 3219 C CA . ILE B 1 110 ? 5.668 -10.977 5.57 1 96.81 110 ILE B CA 1
ATOM 3220 C C . ILE B 1 110 ? 5 -11.469 4.289 1 96.81 110 ILE B C 1
ATOM 3222 O O . ILE B 1 110 ? 4.477 -12.586 4.242 1 96.81 110 ILE B O 1
ATOM 3226 N N . CYS B 1 111 ? 5.055 -10.734 3.238 1 96.25 111 CYS B N 1
ATOM 3227 C CA . CYS B 1 111 ? 4.383 -11.06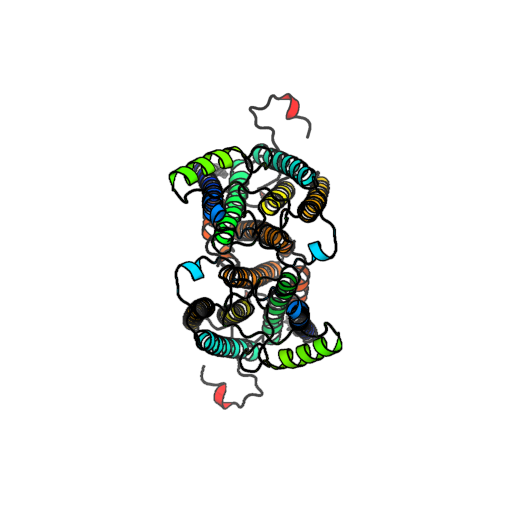2 1.986 1 96.25 111 CYS B CA 1
ATOM 3228 C C . CYS B 1 111 ? 4.945 -12.344 1.386 1 96.25 111 CYS B C 1
ATOM 3230 O O . CYS B 1 111 ? 4.188 -13.227 0.978 1 96.25 111 CYS B O 1
ATOM 3232 N N . ILE B 1 112 ? 6.258 -12.445 1.366 1 93.94 112 ILE B N 1
ATOM 3233 C CA . ILE B 1 112 ? 6.867 -13.602 0.716 1 93.94 112 ILE B CA 1
ATOM 3234 C C . ILE B 1 112 ? 6.57 -14.867 1.521 1 93.94 112 ILE B C 1
ATOM 3236 O O . ILE B 1 112 ? 6.484 -15.961 0.961 1 93.94 112 ILE B O 1
ATOM 3240 N N . THR B 1 113 ? 6.383 -14.727 2.83 1 94.44 113 THR B N 1
ATOM 3241 C CA . THR B 1 113 ? 6.062 -15.867 3.682 1 94.44 113 THR B CA 1
ATOM 3242 C C . THR B 1 113 ? 4.609 -16.281 3.498 1 94.44 113 THR B C 1
ATOM 3244 O O . THR B 1 113 ? 4.285 -17.469 3.598 1 94.44 113 THR B O 1
ATOM 3247 N N . LEU B 1 114 ? 3.789 -15.383 3.107 1 96.12 114 LEU B N 1
ATOM 3248 C CA . LEU B 1 114 ? 2.355 -15.648 3.051 1 96.12 114 LEU B CA 1
ATOM 3249 C C . LEU B 1 114 ? 1.998 -16.438 1.802 1 96.12 114 LEU B C 1
ATOM 3251 O O . LEU B 1 114 ? 1.146 -17.328 1.851 1 96.12 114 LEU B O 1
ATOM 3255 N N . LEU B 1 115 ? 2.637 -16.141 0.714 1 95.69 115 LEU B N 1
ATOM 3256 C CA . LEU B 1 115 ? 2.283 -16.781 -0.547 1 95.69 115 LEU B CA 1
ATOM 3257 C C . LEU B 1 115 ? 3.521 -17 -1.412 1 95.69 115 LEU B C 1
ATOM 3259 O O . LEU B 1 115 ? 4.336 -16.094 -1.573 1 95.69 115 LEU B O 1
ATOM 3263 N N . GLN B 1 116 ? 3.65 -18.172 -1.926 1 93.69 116 GLN B N 1
ATOM 3264 C CA . GLN B 1 116 ? 4.75 -18.484 -2.832 1 93.69 116 GLN B CA 1
ATOM 3265 C C . GLN B 1 116 ? 4.242 -18.688 -4.258 1 93.69 116 GLN B C 1
ATOM 3267 O O . GLN B 1 116 ? 3.371 -19.531 -4.492 1 93.69 116 GLN B O 1
ATOM 3272 N N . VAL B 1 117 ? 4.773 -17.953 -5.148 1 92.81 117 VAL B N 1
ATOM 3273 C CA . VAL B 1 117 ? 4.398 -18.031 -6.555 1 92.81 117 VAL B CA 1
ATOM 3274 C C . VAL B 1 117 ? 5.543 -18.641 -7.359 1 92.81 117 VAL B C 1
ATOM 3276 O O . VAL B 1 117 ? 6.703 -18.562 -6.949 1 92.81 117 VAL B O 1
ATOM 3279 N N . PRO B 1 118 ? 5.172 -19.281 -8.508 1 92.44 118 PRO B N 1
ATOM 3280 C CA . PRO B 1 118 ? 6.242 -19.812 -9.352 1 92.44 118 PRO B CA 1
ATOM 3281 C C . PRO B 1 118 ? 7.168 -18.734 -9.891 1 92.44 118 PRO B C 1
ATOM 3283 O O . PRO B 1 118 ? 6.773 -17.562 -9.977 1 92.44 118 PRO B O 1
ATOM 3286 N N . VAL B 1 119 ? 8.32 -19.125 -10.227 1 90.44 119 VAL B N 1
ATOM 3287 C CA . VAL B 1 119 ? 9.297 -18.188 -10.766 1 90.44 119 VAL B CA 1
ATOM 3288 C C . VAL B 1 119 ? 8.82 -17.656 -12.109 1 90.44 119 VAL B C 1
ATOM 3290 O O . VAL B 1 119 ? 8.211 -18.375 -12.898 1 90.44 119 VAL B O 1
ATOM 3293 N N . PRO B 1 120 ? 9.109 -16.438 -12.375 1 92.12 120 PRO B N 1
ATOM 3294 C CA . PRO B 1 120 ? 8.57 -15.773 -13.57 1 92.12 120 PRO B CA 1
ATOM 3295 C C . PRO B 1 120 ? 9.273 -16.203 -14.852 1 92.12 120 PRO B C 1
ATOM 3297 O O . PRO B 1 120 ? 8.781 -15.93 -15.953 1 92.12 120 PRO B O 1
ATOM 3300 N N . SER B 1 121 ? 10.398 -16.797 -14.703 1 88.5 121 SER B N 1
ATOM 3301 C CA . SER B 1 121 ? 11.125 -17.234 -15.891 1 88.5 121 SER B CA 1
ATOM 3302 C C . SER B 1 121 ? 11.453 -18.734 -15.812 1 88.5 121 SER B C 1
ATOM 3304 O O . SER B 1 121 ? 11.867 -19.219 -14.758 1 88.5 121 SER B O 1
ATOM 3306 N N . LYS B 1 122 ? 11.359 -19.344 -16.953 1 81.44 122 LYS B N 1
ATOM 3307 C CA . LYS B 1 122 ? 11.75 -20.75 -17.047 1 81.44 122 LYS B CA 1
ATOM 3308 C C . LYS B 1 122 ? 13.273 -20.906 -17 1 81.44 122 LYS B C 1
ATOM 3310 O O . LYS B 1 122 ? 13.781 -22 -16.75 1 81.44 122 LYS B O 1
ATOM 3315 N N . ASN B 1 123 ? 13.914 -19.812 -17.234 1 77.69 123 ASN B N 1
ATOM 3316 C CA . ASN B 1 123 ? 15.367 -19.844 -17.297 1 77.69 123 ASN B CA 1
ATOM 3317 C C . ASN B 1 123 ? 16 -19.531 -15.945 1 77.69 123 ASN B C 1
ATOM 3319 O O . ASN B 1 123 ? 17.234 -19.484 -15.828 1 77.69 123 ASN B O 1
ATOM 3323 N N . THR B 1 124 ? 15.102 -19.344 -14.992 1 73.56 124 THR B N 1
ATOM 3324 C CA . THR B 1 124 ? 15.625 -19.016 -13.672 1 73.56 124 THR B CA 1
ATOM 3325 C C . THR B 1 124 ? 16.266 -20.25 -13.031 1 73.56 124 THR B C 1
ATOM 3327 O O . THR B 1 124 ? 15.648 -21.328 -12.984 1 73.56 124 THR B O 1
ATOM 3330 N N . TYR B 1 125 ? 17.547 -20.094 -12.695 1 68.62 125 TYR B N 1
ATOM 3331 C CA . TYR B 1 125 ? 18.203 -21.172 -11.984 1 68.62 125 TYR B CA 1
ATOM 3332 C C . TYR B 1 125 ? 17.844 -21.172 -10.5 1 68.62 125 TYR B C 1
ATOM 3334 O O . TYR B 1 125 ? 17.891 -20.125 -9.852 1 68.62 125 TYR B O 1
ATOM 3342 N N . CYS B 1 126 ? 17.344 -22.25 -10.008 1 70.81 126 CYS B N 1
ATOM 3343 C CA . CYS B 1 126 ? 17.047 -22.438 -8.594 1 70.81 126 CYS B CA 1
ATOM 3344 C C . CYS B 1 126 ? 17.891 -23.562 -8.008 1 70.81 126 CYS B C 1
ATOM 3346 O O . CYS B 1 126 ? 17.969 -24.656 -8.57 1 70.81 126 CYS B O 1
ATOM 3348 N N . ALA B 1 127 ? 18.625 -23.219 -6.895 1 70.94 127 ALA B N 1
ATOM 3349 C CA . ALA B 1 127 ? 19.391 -24.25 -6.211 1 70.94 127 ALA B CA 1
ATOM 3350 C C . ALA B 1 127 ? 18.5 -25.391 -5.754 1 70.94 127 ALA B C 1
ATOM 3352 O O . ALA B 1 127 ? 17.297 -25.203 -5.504 1 70.94 127 ALA B O 1
ATOM 3353 N N . PRO B 1 128 ? 19.141 -26.531 -5.734 1 72.75 128 PRO B N 1
ATOM 3354 C CA . PRO B 1 128 ? 18.328 -27.688 -5.316 1 72.75 128 PRO B CA 1
ATOM 3355 C C . PRO B 1 128 ? 17.688 -27.484 -3.943 1 72.75 128 PRO B C 1
ATOM 3357 O O . PRO B 1 128 ? 18.25 -26.781 -3.094 1 72.75 128 PRO B O 1
ATOM 3360 N N . LYS B 1 129 ? 16.484 -28.031 -3.76 1 70.19 129 LYS B N 1
ATOM 3361 C CA . LYS B 1 129 ? 15.75 -27.922 -2.498 1 70.19 129 LYS B CA 1
ATOM 3362 C C . LYS B 1 129 ? 16.484 -28.672 -1.382 1 70.19 129 LYS B C 1
ATOM 3364 O O . LYS B 1 129 ? 17.156 -29.672 -1.631 1 70.19 129 LYS B O 1
ATOM 3369 N N . GLY B 1 130 ? 16.688 -27.984 -0.298 1 63.66 130 GLY B N 1
ATOM 3370 C CA . GLY B 1 130 ? 17.312 -28.609 0.849 1 63.66 130 GLY B CA 1
ATOM 3371 C C . GLY B 1 130 ? 16.422 -29.609 1.55 1 63.66 130 GLY B C 1
ATOM 3372 O O . GLY B 1 130 ? 15.297 -29.875 1.102 1 63.66 130 GLY B O 1
ATOM 3373 N N . ASP B 1 131 ? 17.125 -30.328 2.502 1 61.25 131 ASP B N 1
ATOM 3374 C CA . ASP B 1 131 ? 16.406 -31.328 3.281 1 61.25 131 ASP B CA 1
ATOM 3375 C C . ASP B 1 131 ? 15.453 -30.672 4.273 1 61.25 131 ASP B C 1
ATOM 3377 O O . ASP B 1 131 ? 14.883 -31.344 5.137 1 61.25 131 ASP B O 1
ATOM 3381 N N . GLY B 1 132 ? 15.211 -29.406 4.121 1 59.19 132 GLY B N 1
ATOM 3382 C CA . GLY B 1 132 ? 14.273 -28.703 4.984 1 59.19 132 GLY B CA 1
ATOM 3383 C C . GLY B 1 132 ? 14.805 -28.469 6.391 1 59.19 132 GLY B C 1
ATOM 3384 O O . GLY B 1 132 ? 14.078 -28.016 7.27 1 59.19 132 GLY B O 1
ATOM 3385 N N . SER B 1 133 ? 16.234 -28.75 6.598 1 60.62 133 SER B N 1
ATOM 3386 C CA . SER B 1 133 ? 16.797 -28.672 7.945 1 60.62 133 SER B CA 1
ATOM 3387 C C . SER B 1 133 ? 17.203 -27.25 8.289 1 60.62 133 SER B C 1
ATOM 3389 O O . SER B 1 133 ? 17.516 -26.453 7.402 1 60.62 133 SER B O 1
ATOM 3391 N N . LEU B 1 134 ? 17.094 -26.906 9.586 1 63 134 LEU B N 1
ATOM 3392 C CA . LEU B 1 134 ? 17.453 -25.594 10.125 1 63 134 LEU B CA 1
ATOM 3393 C C . LEU B 1 134 ? 18.906 -25.25 9.797 1 63 134 LEU B C 1
ATOM 3395 O O . LEU B 1 134 ? 19.234 -24.094 9.547 1 63 134 LEU B O 1
ATOM 3399 N N . ALA B 1 135 ? 19.766 -26.266 9.828 1 58.25 135 ALA B N 1
ATOM 3400 C CA . ALA B 1 135 ? 21.188 -26.031 9.57 1 58.25 135 ALA B CA 1
ATOM 3401 C C . ALA B 1 135 ? 21.422 -25.562 8.141 1 58.25 135 ALA B C 1
ATOM 3403 O O . ALA B 1 135 ? 22.188 -24.625 7.898 1 58.25 135 ALA B O 1
ATOM 3404 N N . THR B 1 136 ? 20.812 -26.172 7.242 1 59.47 136 THR B N 1
ATOM 3405 C CA . THR B 1 136 ? 20.953 -25.797 5.84 1 59.47 136 THR B CA 1
ATOM 3406 C C . THR B 1 136 ? 20.375 -24.406 5.598 1 59.47 136 THR B C 1
ATOM 3408 O O . THR B 1 136 ? 20.938 -23.609 4.836 1 59.47 136 THR B O 1
ATOM 3411 N N . THR B 1 137 ? 19.359 -24.172 6.289 1 60.38 137 THR B N 1
ATOM 3412 C CA . THR B 1 137 ? 18.719 -22.875 6.184 1 60.38 137 THR B CA 1
ATOM 3413 C C . THR B 1 137 ? 19.641 -21.781 6.742 1 60.38 137 THR B C 1
ATOM 3415 O O . THR B 1 137 ? 19.781 -20.719 6.141 1 60.38 137 THR B O 1
ATOM 3418 N N . ALA B 1 138 ? 20.219 -22.047 7.828 1 61.91 138 ALA B N 1
ATOM 3419 C CA . ALA B 1 138 ? 21.125 -21.094 8.469 1 61.91 138 ALA B CA 1
ATOM 3420 C C . ALA B 1 138 ? 22.328 -20.797 7.574 1 61.91 138 ALA B C 1
ATOM 3422 O O . ALA B 1 138 ? 22.75 -19.641 7.477 1 61.91 138 ALA B O 1
ATOM 3423 N N . GLU B 1 139 ? 22.875 -21.75 6.973 1 60.34 139 GLU B N 1
ATOM 3424 C CA . GLU B 1 139 ? 24 -21.547 6.066 1 60.34 139 GLU B CA 1
ATOM 3425 C C . GLU B 1 139 ? 23.609 -20.656 4.891 1 60.34 139 GLU B C 1
ATOM 3427 O O . GLU B 1 139 ? 24.375 -19.781 4.488 1 60.34 139 GLU B O 1
ATOM 3432 N N . ARG B 1 140 ? 22.516 -20.844 4.414 1 61.19 140 ARG B N 1
ATOM 3433 C CA . ARG B 1 140 ? 22 -20.047 3.299 1 61.19 140 ARG B CA 1
ATOM 3434 C C . ARG B 1 140 ? 21.812 -18.594 3.703 1 61.19 140 ARG B C 1
ATOM 3436 O O . ARG B 1 140 ? 22.109 -17.672 2.926 1 61.19 140 ARG B O 1
ATOM 3443 N N . ILE B 1 141 ? 21.359 -18.484 4.891 1 59.19 141 ILE B N 1
ATOM 3444 C CA . ILE B 1 141 ? 21.125 -17.156 5.43 1 59.19 141 ILE B CA 1
ATOM 3445 C C . ILE B 1 141 ? 22.453 -16.391 5.484 1 59.19 141 ILE B C 1
ATOM 3447 O O . ILE B 1 141 ? 22.516 -15.227 5.07 1 59.19 141 ILE B O 1
ATOM 3451 N N . VAL B 1 142 ? 23.391 -16.984 6.012 1 55.53 142 VAL B N 1
ATOM 3452 C CA . VAL B 1 142 ? 24.688 -16.328 6.199 1 55.53 142 VAL B CA 1
ATOM 3453 C C . VAL B 1 142 ? 25.281 -15.953 4.84 1 55.53 142 VAL B C 1
ATOM 3455 O O . VAL B 1 142 ? 25.797 -14.852 4.664 1 55.53 142 VAL B O 1
ATOM 3458 N N . ARG B 1 143 ? 25.109 -16.75 3.914 1 54.84 143 ARG B N 1
ATOM 3459 C CA . ARG B 1 143 ? 25.688 -16.484 2.596 1 54.84 143 ARG B CA 1
ATOM 3460 C C . ARG B 1 143 ? 24.938 -15.367 1.885 1 54.84 143 ARG B C 1
ATOM 3462 O O . ARG B 1 143 ? 25.547 -14.516 1.245 1 54.84 143 ARG B O 1
ATOM 3469 N N . THR B 1 144 ? 23.672 -15.398 1.979 1 53.75 144 THR B N 1
ATOM 3470 C CA . THR B 1 144 ? 22.828 -14.391 1.325 1 53.75 144 THR B CA 1
ATOM 3471 C C . THR B 1 144 ? 23.016 -13.031 1.983 1 53.75 144 THR B C 1
ATOM 3473 O O . THR B 1 144 ? 23.047 -12 1.3 1 53.75 144 THR B O 1
ATOM 3476 N N . PHE B 1 145 ? 23.141 -13.062 3.273 1 52.47 145 PHE B N 1
ATOM 3477 C CA . PHE B 1 145 ? 23.328 -11.82 4.016 1 52.47 145 PHE B CA 1
ATOM 3478 C C . PHE B 1 145 ? 24.562 -11.078 3.523 1 52.47 145 PHE B C 1
ATOM 3480 O O . PHE B 1 145 ? 24.531 -9.859 3.348 1 52.47 145 PHE B O 1
ATOM 3487 N N . TRP B 1 146 ? 25.5 -11.781 3.285 1 46.81 146 TRP B N 1
ATOM 3488 C CA . TRP B 1 146 ? 26.781 -11.164 2.904 1 46.81 146 TRP B CA 1
ATOM 3489 C C . TRP B 1 146 ? 26.719 -10.633 1.479 1 46.81 146 TRP B C 1
ATOM 3491 O O . TRP B 1 146 ? 27.484 -9.734 1.111 1 46.81 146 TRP B O 1
ATOM 3501 N N . SER B 1 147 ? 25.75 -11.039 0.783 1 47.84 147 SER B N 1
ATOM 3502 C CA . SER B 1 147 ? 25.672 -10.609 -0.61 1 47.84 147 SER B CA 1
ATOM 3503 C C . SER B 1 147 ? 24.984 -9.258 -0.739 1 47.84 147 SER B C 1
ATOM 3505 O O . SER B 1 147 ? 25.031 -8.625 -1.798 1 47.84 147 SER B O 1
ATOM 3507 N N . ALA B 1 148 ? 24.766 -8.594 0.269 1 48.66 148 ALA B N 1
ATOM 3508 C CA . ALA B 1 148 ? 24.156 -7.266 0.346 1 48.66 148 ALA B CA 1
ATOM 3509 C C . ALA B 1 148 ? 23.062 -7.098 -0.709 1 48.66 148 ALA B C 1
ATOM 3511 O O . ALA B 1 148 ? 22.906 -6.02 -1.291 1 48.66 148 ALA B O 1
ATOM 3512 N N . GLY B 1 149 ? 22.375 -8.164 -1.051 1 49.28 149 GLY B N 1
ATOM 3513 C CA . GLY B 1 149 ? 21.281 -8.078 -2.002 1 49.28 149 GLY B CA 1
ATOM 3514 C C . GLY B 1 149 ? 21.734 -8.102 -3.447 1 49.28 149 GLY B C 1
ATOM 3515 O O . GLY B 1 149 ? 20.922 -8.016 -4.367 1 49.28 149 GLY B O 1
ATOM 3516 N N . ILE B 1 150 ? 23.109 -7.98 -3.652 1 47.22 150 ILE B N 1
ATOM 3517 C CA . ILE B 1 150 ? 23.641 -8.016 -5.012 1 47.22 150 ILE B CA 1
ATOM 3518 C C . ILE B 1 150 ? 23.562 -9.445 -5.555 1 47.22 150 ILE B C 1
ATOM 3520 O O . ILE B 1 150 ? 24.156 -10.359 -4.98 1 47.22 150 ILE B O 1
ATOM 3524 N N . GLU B 1 151 ? 22.688 -9.648 -6.461 1 52.31 151 GLU B N 1
ATOM 3525 C CA . GLU B 1 151 ? 22.453 -10.969 -7.047 1 52.31 151 GLU B CA 1
ATOM 3526 C C . GLU B 1 151 ? 23.75 -11.633 -7.469 1 52.31 151 GLU B C 1
ATOM 3528 O O . GLU B 1 151 ? 23.906 -12.852 -7.336 1 52.31 151 GLU B O 1
ATOM 3533 N N . GLN B 1 152 ? 24.781 -10.805 -7.934 1 48.28 152 GLN B N 1
ATOM 3534 C CA . GLN B 1 152 ? 26.016 -11.391 -8.453 1 48.28 152 GLN B CA 1
ATOM 3535 C C . GLN B 1 152 ? 26.844 -12.008 -7.328 1 48.28 152 GLN B C 1
ATOM 3537 O O . GLN B 1 152 ? 27.641 -12.914 -7.566 1 48.28 152 GLN B O 1
ATOM 3542 N N . LEU B 1 153 ? 26.75 -11.406 -6.156 1 46.28 153 LEU B N 1
ATOM 3543 C CA . LEU B 1 153 ? 27.578 -11.898 -5.066 1 46.28 153 LEU B CA 1
ATOM 3544 C C . LEU B 1 153 ? 26.844 -12.969 -4.258 1 46.28 153 LEU B C 1
ATOM 3546 O O . LEU B 1 153 ? 27.422 -13.594 -3.369 1 46.28 153 LEU B O 1
ATOM 3550 N N . ARG B 1 154 ? 25.594 -12.844 -4.203 1 51.06 154 ARG B N 1
ATOM 3551 C CA . ARG B 1 154 ? 24.828 -13.875 -3.51 1 51.06 154 ARG B CA 1
ATOM 3552 C C . ARG B 1 154 ? 25.156 -15.258 -4.051 1 51.06 154 ARG B C 1
ATOM 3554 O O . ARG B 1 154 ? 25.219 -15.461 -5.266 1 51.06 154 ARG B O 1
ATOM 3561 N N . PRO B 1 155 ? 25.828 -16.094 -3.234 1 46.28 155 PRO B N 1
ATOM 3562 C CA . PRO B 1 155 ? 25.828 -17.438 -3.818 1 46.28 155 PRO B CA 1
ATOM 3563 C C . PRO B 1 155 ? 24.516 -17.75 -4.562 1 46.28 155 PRO B C 1
ATOM 3565 O O . PRO B 1 155 ? 23.469 -17.219 -4.219 1 46.28 155 PRO B O 1
ATOM 3568 N N . ARG B 1 156 ? 24.453 -18.281 -5.629 1 49.62 156 ARG B N 1
ATOM 3569 C CA . ARG B 1 156 ? 23.516 -18.469 -6.727 1 49.62 156 ARG B CA 1
ATOM 3570 C C . ARG B 1 156 ? 22.078 -18.609 -6.203 1 49.62 156 ARG B C 1
ATOM 3572 O O . ARG B 1 156 ? 21.172 -17.969 -6.715 1 49.62 156 ARG B O 1
ATOM 3579 N N . GLU B 1 157 ? 21.016 -19.859 -5.82 1 55.09 157 GLU B N 1
ATOM 3580 C CA . GLU B 1 157 ? 19.781 -20.094 -6.566 1 55.09 157 GLU B CA 1
ATOM 3581 C C . GLU B 1 157 ? 18.562 -20.141 -5.633 1 55.09 157 GLU B C 1
ATOM 3583 O O . GLU B 1 157 ? 18.078 -21.219 -5.305 1 55.09 157 GLU B O 1
ATOM 3588 N N . LEU B 1 158 ? 18.562 -18.922 -4.605 1 63.78 158 LEU B N 1
ATOM 3589 C CA . LEU B 1 158 ? 17.25 -19.031 -3.949 1 63.78 158 LEU B CA 1
ATOM 3590 C C . LEU B 1 158 ? 16.141 -18.531 -4.871 1 63.78 158 LEU B C 1
ATOM 3592 O O . LEU B 1 158 ? 16.312 -17.547 -5.582 1 63.78 158 LEU B O 1
ATOM 3596 N N . CYS B 1 159 ? 15.195 -19.312 -4.863 1 72.94 159 CYS B N 1
ATOM 3597 C CA . CYS B 1 159 ? 14.023 -19.016 -5.672 1 72.94 159 CYS B CA 1
ATOM 3598 C C . CYS B 1 159 ? 12.867 -18.531 -4.805 1 72.94 159 CYS B C 1
ATOM 3600 O O . CYS B 1 159 ? 12.805 -18.844 -3.613 1 72.94 159 CYS B O 1
ATOM 3602 N N . GLY B 1 160 ? 12.172 -17.547 -5.199 1 77.5 160 GLY B N 1
ATOM 3603 C CA . GLY B 1 160 ? 10.961 -17.172 -4.492 1 77.5 160 GLY B CA 1
ATOM 3604 C C . GLY B 1 160 ? 10.977 -15.727 -4.02 1 77.5 160 GLY B C 1
ATOM 3605 O O . GLY B 1 160 ? 10.109 -15.305 -3.25 1 77.5 160 GLY B O 1
ATOM 3606 N N . ASP B 1 161 ? 11.938 -14.977 -4.441 1 74.19 161 ASP B N 1
ATOM 3607 C CA . ASP B 1 161 ? 12.062 -13.57 -4.078 1 74.19 161 ASP B CA 1
ATOM 3608 C C . ASP B 1 161 ? 11.094 -12.703 -4.883 1 74.19 161 ASP B C 1
ATOM 3610 O O . ASP B 1 161 ? 11.516 -11.867 -5.684 1 74.19 161 ASP B O 1
ATOM 3614 N N . LEU B 1 162 ? 9.773 -12.867 -4.582 1 82.38 162 LEU B N 1
ATOM 3615 C CA . LEU B 1 162 ? 8.844 -12.273 -5.535 1 82.38 162 LEU B CA 1
ATOM 3616 C C . LEU B 1 162 ? 7.93 -11.266 -4.844 1 82.38 162 LEU B C 1
ATOM 3618 O O . LEU B 1 162 ? 8.336 -10.133 -4.578 1 82.38 162 LEU B O 1
ATOM 3622 N N . ILE B 1 163 ? 6.777 -11.5 -4.414 1 85.5 163 ILE B N 1
ATOM 3623 C CA . ILE B 1 163 ? 5.824 -10.508 -3.924 1 85.5 163 ILE B CA 1
ATOM 3624 C C . ILE B 1 163 ? 6.168 -10.133 -2.484 1 85.5 163 ILE B C 1
ATOM 3626 O O . ILE B 1 163 ? 5.883 -10.891 -1.554 1 85.5 163 ILE B O 1
ATOM 3630 N N . VAL B 1 164 ? 6.855 -8.969 -2.385 1 93.5 164 VAL B N 1
ATOM 3631 C CA . VAL B 1 164 ? 7.066 -7.75 -3.158 1 93.5 164 VAL B CA 1
ATOM 3632 C C . VAL B 1 164 ? 8.516 -7.684 -3.633 1 93.5 164 VAL B C 1
ATOM 3634 O O . VAL B 1 164 ? 9.414 -8.227 -2.982 1 93.5 164 VAL B O 1
ATOM 3637 N N . SER B 1 165 ? 8.781 -6.973 -4.68 1 94.44 165 SER B N 1
ATOM 3638 C CA . SER B 1 165 ? 10.102 -6.887 -5.289 1 94.44 165 SER B CA 1
ATOM 3639 C C . SER B 1 165 ? 11.078 -6.125 -4.398 1 94.44 165 SER B C 1
ATOM 3641 O O . SER B 1 165 ? 10.906 -4.926 -4.164 1 94.44 165 SER B O 1
ATOM 3643 N N . GLY B 1 166 ? 12.102 -6.766 -3.994 1 93.31 166 GLY B N 1
ATOM 3644 C CA . GLY B 1 166 ? 13.141 -6.113 -3.205 1 93.31 166 GLY B CA 1
ATOM 3645 C C . GLY B 1 166 ? 13.938 -5.09 -3.992 1 93.31 166 GLY B C 1
ATOM 3646 O O . GLY B 1 166 ? 14.336 -4.059 -3.451 1 93.31 166 GLY B O 1
ATOM 3647 N N . HIS B 1 167 ? 14.227 -5.395 -5.27 1 93.44 167 HIS B N 1
ATOM 3648 C CA . HIS B 1 167 ? 14.914 -4.441 -6.133 1 93.44 167 HIS B CA 1
ATOM 3649 C C . HIS B 1 167 ? 14.148 -3.123 -6.215 1 93.44 167 HIS B C 1
ATOM 3651 O O . HIS B 1 167 ? 14.742 -2.049 -6.098 1 93.44 167 HIS B O 1
ATOM 3657 N N . THR B 1 168 ? 12.844 -3.242 -6.359 1 96.81 168 THR B N 1
ATOM 3658 C CA . THR B 1 168 ? 12.023 -2.043 -6.469 1 96.81 168 THR B CA 1
ATOM 3659 C C . THR B 1 168 ? 12.055 -1.246 -5.164 1 96.81 168 THR B C 1
ATOM 3661 O O . THR B 1 168 ? 12.172 -0.02 -5.184 1 96.81 168 THR B O 1
ATOM 3664 N N . LEU B 1 169 ? 11.922 -1.972 -4.047 1 97.12 169 LEU B N 1
ATOM 3665 C CA . LEU B 1 169 ? 11.984 -1.306 -2.75 1 97.12 169 LEU B CA 1
ATOM 3666 C C . LEU B 1 169 ? 13.281 -0.503 -2.617 1 97.12 169 LEU B C 1
ATOM 3668 O O . LEU B 1 169 ? 13.25 0.672 -2.244 1 97.12 169 LEU B O 1
ATOM 3672 N N . THR B 1 170 ? 14.367 -1.134 -2.967 1 96.19 170 THR B N 1
ATOM 3673 C CA . THR B 1 170 ? 15.672 -0.518 -2.799 1 96.19 170 THR B CA 1
ATOM 3674 C C . THR B 1 170 ? 15.852 0.657 -3.758 1 96.19 170 THR B C 1
ATOM 3676 O O . THR B 1 170 ? 16.312 1.73 -3.357 1 96.19 170 THR B O 1
ATOM 3679 N N . LEU B 1 171 ? 15.484 0.48 -4.992 1 97.62 171 LEU B N 1
ATOM 3680 C CA . LEU B 1 171 ? 15.609 1.507 -6.02 1 97.62 171 LEU B CA 1
ATOM 3681 C C . LEU B 1 171 ? 14.891 2.787 -5.602 1 97.62 171 LEU B C 1
ATOM 3683 O O . LEU B 1 171 ? 15.5 3.859 -5.57 1 97.62 171 LEU B O 1
ATOM 3687 N N . PHE B 1 172 ? 13.688 2.631 -5.191 1 98.44 172 PHE B N 1
ATOM 3688 C CA . PHE B 1 172 ? 12.883 3.828 -4.965 1 98.44 172 PHE B CA 1
ATOM 3689 C C . PHE B 1 172 ? 13.133 4.391 -3.572 1 98.44 172 PHE B C 1
ATOM 3691 O O . PHE B 1 172 ? 13 5.594 -3.35 1 98.44 172 PHE B O 1
ATOM 3698 N N . LEU B 1 173 ? 13.523 3.559 -2.629 1 98.56 173 LEU B N 1
ATOM 3699 C CA . LEU B 1 173 ? 13.969 4.121 -1.357 1 98.56 173 LEU B CA 1
ATOM 3700 C C . LEU B 1 173 ? 15.18 5.023 -1.556 1 98.56 173 LEU B C 1
ATOM 3702 O O . LEU B 1 173 ? 15.266 6.102 -0.96 1 98.56 173 LEU B O 1
ATOM 3706 N N . ALA B 1 174 ? 16.094 4.574 -2.406 1 98.38 174 ALA B N 1
ATOM 3707 C CA . ALA B 1 174 ? 17.297 5.352 -2.688 1 98.38 174 ALA B CA 1
ATOM 3708 C C . ALA B 1 174 ? 16.953 6.676 -3.365 1 98.38 174 ALA B C 1
ATOM 3710 O O . ALA B 1 174 ? 17.453 7.73 -2.969 1 98.38 174 ALA B O 1
ATOM 3711 N N . VAL B 1 175 ? 16.094 6.629 -4.301 1 98.5 175 VAL B N 1
ATOM 3712 C CA . VAL B 1 175 ? 15.727 7.824 -5.055 1 98.5 175 VAL B CA 1
ATOM 3713 C C . VAL B 1 175 ? 14.992 8.805 -4.141 1 98.5 175 VAL B C 1
ATOM 3715 O O . VAL B 1 175 ? 15.258 10.008 -4.168 1 98.5 175 VAL B O 1
ATOM 3718 N N . LEU B 1 176 ? 14.055 8.305 -3.354 1 98.62 176 LEU B N 1
ATOM 3719 C CA . LEU B 1 176 ? 13.297 9.164 -2.449 1 98.62 176 LEU B CA 1
ATOM 3720 C C . LEU B 1 176 ? 14.211 9.797 -1.407 1 98.62 176 LEU B C 1
ATOM 3722 O O . LEU B 1 176 ? 14.039 10.969 -1.057 1 98.62 176 LEU B O 1
ATOM 3726 N N . THR B 1 177 ? 15.141 9.008 -0.911 1 98.62 177 THR B N 1
ATOM 3727 C CA . THR B 1 177 ? 16.125 9.523 0.039 1 98.62 177 THR B CA 1
ATOM 3728 C C . THR B 1 177 ? 16.922 10.664 -0.581 1 98.62 177 THR B C 1
ATOM 3730 O O . THR B 1 177 ? 17.094 11.719 0.03 1 98.62 177 THR B O 1
ATOM 3733 N N . PHE B 1 178 ? 17.359 10.438 -1.782 1 98.38 178 PHE B N 1
ATOM 3734 C CA . PHE B 1 178 ? 18.156 11.445 -2.486 1 98.38 178 PHE B CA 1
ATOM 3735 C C . PHE B 1 178 ? 17.344 12.719 -2.693 1 98.38 178 PHE B C 1
ATOM 3737 O O . PHE B 1 178 ? 17.797 13.812 -2.371 1 98.38 178 PHE B O 1
ATOM 3744 N N . ARG B 1 179 ? 16.156 12.578 -3.111 1 97.56 179 ARG B N 1
ATOM 3745 C CA . ARG B 1 179 ? 15.32 13.727 -3.438 1 97.56 179 ARG B CA 1
ATOM 3746 C C . ARG B 1 179 ? 14.898 14.477 -2.176 1 97.56 179 ARG B C 1
ATOM 3748 O O . ARG B 1 179 ? 14.781 15.703 -2.188 1 97.56 179 ARG B O 1
ATOM 3755 N N . GLN B 1 180 ? 14.727 13.812 -1.103 1 97.44 180 GLN B N 1
ATOM 3756 C CA . GLN B 1 180 ? 14.227 14.391 0.136 1 97.44 180 GLN B CA 1
ATOM 3757 C C . GLN B 1 180 ? 15.32 15.164 0.869 1 97.44 180 GLN B C 1
ATOM 3759 O O . GLN B 1 180 ? 15.047 16.172 1.508 1 97.44 180 GLN B O 1
ATOM 3764 N N . TYR B 1 181 ? 16.641 14.711 0.749 1 97.44 181 TYR B N 1
ATOM 3765 C CA . TYR B 1 181 ? 17.625 15.203 1.71 1 97.44 181 TYR B CA 1
ATOM 3766 C C . TYR B 1 181 ? 18.781 15.891 1.001 1 97.44 181 TYR B C 1
ATOM 3768 O O . TYR B 1 181 ? 19.781 16.266 1.635 1 97.44 181 TYR B O 1
ATOM 3776 N N . THR B 1 182 ? 18.641 16.047 -0.288 1 96.62 182 THR B N 1
ATOM 3777 C CA . THR B 1 182 ? 19.672 16.812 -1.002 1 96.62 182 THR B CA 1
ATOM 3778 C C . THR B 1 182 ? 19.281 18.281 -1.085 1 96.62 182 THR B C 1
ATOM 3780 O O . THR B 1 182 ? 18.094 18.625 -1.013 1 96.62 182 THR B O 1
ATOM 3783 N N . PRO B 1 183 ? 20.297 19.172 -1.216 1 95 183 PRO B N 1
ATOM 3784 C CA . PRO B 1 183 ? 19.984 20.594 -1.378 1 95 183 PRO B CA 1
ATOM 3785 C C . PRO B 1 183 ? 19.156 20.875 -2.629 1 95 183 PRO B C 1
ATOM 3787 O O . PRO B 1 183 ? 19.172 20.078 -3.572 1 95 183 PRO B O 1
ATOM 3790 N N . ARG B 1 184 ? 18.531 21.984 -2.658 1 92.81 184 ARG B N 1
ATOM 3791 C CA . ARG B 1 184 ? 17.609 22.375 -3.725 1 92.81 184 ARG B CA 1
ATOM 3792 C C . ARG B 1 184 ? 18.328 22.438 -5.07 1 92.81 184 ARG B C 1
ATOM 3794 O O . ARG B 1 184 ? 17.734 22.156 -6.109 1 92.81 184 ARG B O 1
ATOM 3801 N N . ARG B 1 185 ? 19.562 22.688 -5.121 1 92.75 185 ARG B N 1
ATOM 3802 C CA . ARG B 1 185 ? 20.328 22.812 -6.359 1 92.75 185 ARG B CA 1
ATOM 3803 C C . ARG B 1 185 ? 20.438 21.484 -7.078 1 92.75 185 ARG B C 1
ATOM 3805 O O . ARG B 1 185 ? 20.656 21.438 -8.289 1 92.75 185 ARG B O 1
ATOM 3812 N N . LEU B 1 186 ? 20.25 20.438 -6.352 1 94.56 186 LEU B N 1
ATOM 3813 C CA . LEU B 1 186 ? 20.406 19.109 -6.93 1 94.56 186 LEU B CA 1
ATOM 3814 C C . LEU B 1 186 ? 19.031 18.5 -7.223 1 94.56 186 LEU B C 1
ATOM 3816 O O . LEU B 1 186 ? 18.938 17.281 -7.461 1 94.56 186 LEU B O 1
ATOM 3820 N N . THR B 1 187 ? 18.016 19.266 -7.25 1 92.69 187 THR B N 1
ATOM 3821 C CA . THR B 1 187 ? 16.641 18.797 -7.461 1 92.69 187 THR B CA 1
ATOM 3822 C C . THR B 1 187 ? 16.516 18.109 -8.812 1 92.69 187 THR B C 1
ATOM 3824 O O . THR B 1 187 ? 15.891 17.047 -8.922 1 92.69 187 THR B O 1
ATOM 3827 N N . TYR B 1 188 ? 17.125 18.688 -9.844 1 95.5 188 TYR B N 1
ATOM 3828 C CA . TYR B 1 188 ? 17.016 18.125 -11.188 1 95.5 188 TYR B CA 1
ATOM 3829 C C . TYR B 1 188 ? 17.734 16.797 -11.281 1 95.5 188 TYR B C 1
ATOM 3831 O O . TYR B 1 188 ? 17.281 15.891 -11.992 1 95.5 188 TYR B O 1
ATOM 3839 N N . LEU B 1 189 ? 18.828 16.703 -10.562 1 96.69 189 LEU B N 1
ATOM 3840 C CA . LEU B 1 189 ? 19.516 15.414 -10.516 1 96.69 189 LEU B CA 1
ATOM 3841 C C . LEU B 1 189 ? 18.641 14.352 -9.891 1 96.69 189 LEU B C 1
ATOM 3843 O O . LEU B 1 189 ? 18.641 13.195 -10.32 1 96.69 189 LEU B O 1
ATOM 3847 N N . GLY B 1 190 ? 17.859 14.75 -8.953 1 97.19 190 GLY B N 1
ATOM 3848 C CA . GLY B 1 190 ? 16.906 13.836 -8.352 1 97.19 190 GLY B CA 1
ATOM 3849 C C . GLY B 1 190 ? 15.906 13.281 -9.352 1 97.19 190 GLY B C 1
ATOM 3850 O O . GLY B 1 190 ? 15.57 12.102 -9.32 1 97.19 190 GLY B O 1
ATOM 3851 N N . TYR B 1 191 ? 15.469 14.125 -10.25 1 96.62 191 TYR B N 1
ATOM 3852 C CA . TYR B 1 191 ? 14.523 13.688 -11.273 1 96.62 191 TYR B CA 1
ATOM 3853 C C . TYR B 1 191 ? 15.195 12.766 -12.281 1 96.62 191 TYR B C 1
ATOM 3855 O O . TYR B 1 191 ? 14.57 11.836 -12.805 1 96.62 191 TYR B O 1
ATOM 3863 N N . VAL B 1 192 ? 16.422 13.008 -12.555 1 98.12 192 VAL B N 1
ATOM 3864 C CA . VAL B 1 192 ? 17.188 12.109 -13.414 1 98.12 192 VAL B CA 1
ATOM 3865 C C . VAL B 1 192 ? 17.281 10.734 -12.766 1 98.12 192 VAL B C 1
ATOM 3867 O O . VAL B 1 192 ? 17.094 9.711 -13.422 1 98.12 192 VAL B O 1
ATOM 3870 N N . TYR B 1 193 ? 17.578 10.734 -11.43 1 98.38 193 TYR B N 1
ATOM 3871 C CA . TYR B 1 193 ? 17.672 9.469 -10.711 1 98.38 193 TYR B CA 1
ATOM 3872 C C . TYR B 1 193 ? 16.344 8.742 -10.719 1 98.38 193 TYR B C 1
ATOM 3874 O O . TYR B 1 193 ? 16.297 7.512 -10.812 1 98.38 193 TYR B O 1
ATOM 3882 N N . GLN B 1 194 ? 15.281 9.484 -10.609 1 97.88 194 GLN B N 1
ATOM 3883 C CA . GLN B 1 194 ? 13.953 8.891 -10.727 1 97.88 194 GLN B CA 1
ATOM 3884 C C . GLN B 1 194 ? 13.75 8.258 -12.102 1 97.88 194 GLN B C 1
ATOM 3886 O O . GLN B 1 194 ? 13.195 7.16 -12.203 1 97.88 194 GLN B O 1
ATOM 3891 N N . GLY B 1 195 ? 14.172 8.961 -13.156 1 98.25 195 GLY B N 1
ATOM 3892 C CA . GLY B 1 195 ? 14.133 8.391 -14.492 1 98.25 195 GLY B CA 1
ATOM 3893 C C . GLY B 1 195 ? 14.938 7.109 -14.625 1 98.25 195 GLY B C 1
ATOM 3894 O O . GLY B 1 195 ? 14.477 6.141 -15.234 1 98.25 195 GLY B O 1
ATOM 3895 N N . LEU B 1 196 ? 16.109 7.094 -14.031 1 98.5 196 LEU B N 1
ATOM 3896 C CA . LEU B 1 196 ? 16.953 5.902 -14.039 1 98.5 196 LEU B CA 1
ATOM 3897 C C . LEU B 1 196 ? 16.25 4.738 -13.344 1 98.5 196 LEU B C 1
ATOM 3899 O O . LEU B 1 196 ? 16.359 3.592 -13.789 1 98.5 196 LEU B O 1
ATOM 3903 N N . SER B 1 197 ? 15.547 5.035 -12.258 1 98.19 197 SER B N 1
ATOM 3904 C CA . SER B 1 197 ? 14.828 3.982 -11.539 1 98.19 197 SER B CA 1
ATOM 3905 C C . SER B 1 197 ? 13.727 3.379 -12.406 1 98.19 197 SER B C 1
ATOM 3907 O O . SER B 1 197 ? 13.477 2.172 -12.344 1 98.19 197 SER B O 1
ATOM 3909 N N . TYR B 1 198 ? 13.102 4.199 -13.234 1 98.25 198 TYR B N 1
ATOM 3910 C CA . TYR B 1 198 ? 12.078 3.676 -14.141 1 98.25 198 TYR B CA 1
ATOM 3911 C C . TYR B 1 198 ? 12.703 2.787 -15.211 1 98.25 198 TYR B C 1
ATOM 3913 O O . TYR B 1 198 ? 12.125 1.77 -15.594 1 98.25 198 TYR B O 1
ATOM 3921 N N . ILE B 1 199 ? 13.836 3.148 -15.688 1 98.44 199 ILE B N 1
ATOM 3922 C CA . ILE B 1 199 ? 14.562 2.301 -16.625 1 98.44 199 ILE B CA 1
ATOM 3923 C C . ILE B 1 199 ? 14.898 0.967 -15.969 1 98.44 199 ILE B C 1
ATOM 3925 O O . ILE B 1 199 ? 14.734 -0.094 -16.578 1 98.44 199 ILE B O 1
ATOM 3929 N N . ALA B 1 200 ? 15.328 1.03 -14.727 1 98.19 200 ALA B N 1
ATOM 3930 C CA . ALA B 1 200 ? 15.68 -0.182 -13.992 1 98.19 200 ALA B CA 1
ATOM 3931 C C . ALA B 1 200 ? 14.469 -1.104 -13.844 1 98.19 200 ALA B C 1
ATOM 3933 O O . ALA B 1 200 ? 14.594 -2.322 -13.984 1 98.19 200 ALA B O 1
ATOM 3934 N N . ILE B 1 201 ? 13.32 -0.527 -13.547 1 97.69 201 ILE B N 1
ATOM 3935 C CA . ILE B 1 201 ? 12.109 -1.32 -13.375 1 97.69 201 ILE B CA 1
ATOM 3936 C C . ILE B 1 201 ? 11.75 -1.997 -14.695 1 97.69 201 ILE B C 1
ATOM 3938 O O . ILE B 1 201 ? 11.328 -3.156 -14.719 1 97.69 201 ILE B O 1
ATOM 3942 N N . ILE B 1 202 ? 11.898 -1.286 -15.812 1 98.12 202 ILE B N 1
ATOM 3943 C CA . ILE B 1 202 ? 11.633 -1.858 -17.125 1 98.12 202 ILE B CA 1
ATOM 3944 C C . ILE B 1 202 ? 12.57 -3.035 -17.375 1 98.12 202 ILE B C 1
ATOM 3946 O O . ILE B 1 202 ? 12.148 -4.078 -17.875 1 98.12 202 ILE B O 1
ATOM 3950 N N . CYS B 1 203 ? 13.781 -2.916 -16.953 1 97.75 203 CYS B N 1
ATOM 3951 C CA . CYS B 1 203 ? 14.766 -3.973 -17.156 1 97.75 203 CYS B CA 1
ATOM 3952 C C . CYS B 1 203 ? 14.469 -5.164 -16.25 1 97.75 203 CYS B C 1
ATOM 3954 O O . CYS B 1 203 ? 14.719 -6.312 -16.625 1 97.75 203 CYS B O 1
ATOM 3956 N N . ILE B 1 204 ? 13.938 -4.914 -15.023 1 96 204 ILE B N 1
ATOM 3957 C CA . ILE B 1 204 ? 13.508 -5.996 -14.141 1 96 204 ILE B CA 1
ATOM 3958 C C . ILE B 1 204 ? 12.438 -6.828 -14.836 1 96 204 ILE B C 1
ATOM 3960 O O . ILE B 1 204 ? 12.5 -8.062 -14.828 1 96 204 ILE B O 1
ATOM 3964 N N . LEU B 1 205 ? 11.523 -6.129 -15.508 1 97.25 205 LEU B N 1
ATOM 3965 C CA . LEU B 1 205 ? 10.398 -6.805 -16.156 1 97.25 205 LEU B CA 1
ATOM 3966 C C . LEU B 1 205 ? 10.844 -7.5 -17.438 1 97.25 205 LEU B C 1
ATOM 3968 O O . LEU B 1 205 ? 10.406 -8.617 -17.719 1 97.25 205 LEU B O 1
ATOM 3972 N N . LEU B 1 206 ? 11.766 -6.91 -18.125 1 97.38 206 LEU B N 1
ATOM 3973 C CA . LEU B 1 206 ? 12.273 -7.523 -19.344 1 97.38 206 LEU B CA 1
ATOM 3974 C C . LEU B 1 206 ? 13.07 -8.781 -19.031 1 97.38 206 LEU B C 1
ATOM 3976 O O . LEU B 1 206 ? 13.078 -9.734 -19.828 1 97.38 206 LEU B O 1
ATOM 3980 N N . SER B 1 207 ? 13.695 -8.836 -17.922 1 94.19 207 SER B N 1
ATOM 3981 C CA . SER B 1 207 ? 14.477 -10 -17.531 1 94.19 207 SER B CA 1
ATOM 3982 C C . SER B 1 207 ? 13.594 -11.07 -16.891 1 94.19 207 SER B C 1
ATOM 3984 O O . SER B 1 207 ? 14.055 -12.18 -16.609 1 94.19 207 SER B O 1
ATOM 3986 N N . ARG B 1 208 ? 12.336 -10.742 -16.609 1 94.12 208 ARG B N 1
ATOM 3987 C CA . ARG B 1 208 ? 11.367 -11.609 -15.953 1 94.12 208 ARG B CA 1
ATOM 3988 C C . ARG B 1 208 ? 11.891 -12.094 -14.602 1 94.12 208 ARG B C 1
ATOM 3990 O O . ARG B 1 208 ? 11.766 -13.273 -14.266 1 94.12 208 ARG B O 1
ATOM 3997 N N . LYS B 1 209 ? 12.562 -11.172 -13.969 1 91.06 209 LYS B N 1
ATOM 3998 C CA . LYS B 1 209 ? 12.969 -11.453 -12.594 1 91.06 209 LYS B CA 1
ATOM 3999 C C . LYS B 1 209 ? 11.781 -11.383 -11.641 1 91.06 209 LYS B C 1
ATOM 4001 O O . LYS B 1 209 ? 11.742 -12.094 -10.633 1 91.06 209 LYS B O 1
ATOM 4006 N N . HIS B 1 210 ? 10.898 -10.516 -11.93 1 94.38 210 HIS B N 1
ATOM 4007 C CA . HIS B 1 210 ? 9.688 -10.312 -11.141 1 94.38 210 HIS B CA 1
ATOM 4008 C C . HIS B 1 210 ? 8.453 -10.227 -12.039 1 94.38 210 HIS B C 1
ATOM 4010 O O . HIS B 1 210 ? 8.555 -9.852 -13.203 1 94.38 210 HIS B O 1
ATOM 4016 N N . TYR B 1 211 ? 7.312 -10.656 -11.477 1 95.94 211 TYR B N 1
ATOM 4017 C CA . TYR B 1 211 ? 6.031 -10.359 -12.117 1 95.94 211 TYR B CA 1
ATOM 4018 C C . TYR B 1 211 ? 5.715 -8.875 -12.047 1 95.94 211 TYR B C 1
ATOM 4020 O O . TYR B 1 211 ? 6.242 -8.156 -11.188 1 95.94 211 TYR B O 1
ATOM 4028 N N . CYS B 1 212 ? 4.855 -8.398 -12.906 1 96.44 212 CYS B N 1
ATOM 4029 C CA . CYS B 1 212 ? 4.457 -6.996 -12.945 1 96.44 212 CYS B CA 1
ATOM 4030 C C . CYS B 1 212 ? 3.895 -6.551 -11.602 1 96.44 212 CYS B C 1
ATOM 4032 O O . CYS B 1 212 ? 4.199 -5.453 -11.133 1 96.44 212 CYS B O 1
ATOM 4034 N N . ILE B 1 213 ? 3.154 -7.398 -11 1 96.56 213 ILE B N 1
ATOM 4035 C CA . ILE B 1 213 ? 2.471 -7.023 -9.766 1 96.56 213 ILE B CA 1
ATOM 4036 C C . ILE B 1 213 ? 3.49 -6.832 -8.648 1 96.56 213 ILE B C 1
ATOM 4038 O O . ILE B 1 213 ? 3.297 -6 -7.758 1 96.56 213 ILE B O 1
ATOM 4042 N N . ASP B 1 214 ? 4.605 -7.59 -8.633 1 96.56 214 ASP B N 1
ATOM 4043 C CA . ASP B 1 214 ? 5.664 -7.449 -7.641 1 96.56 214 ASP B CA 1
ATOM 4044 C C . ASP B 1 214 ? 6.266 -6.047 -7.676 1 96.56 214 ASP B C 1
ATOM 4046 O O . ASP B 1 214 ? 6.492 -5.434 -6.629 1 96.56 214 ASP B O 1
ATOM 4050 N N . VAL B 1 215 ? 6.449 -5.672 -8.883 1 97.56 215 VAL B N 1
ATOM 4051 C CA . VAL B 1 215 ? 7.09 -4.379 -9.109 1 97.56 215 VAL B CA 1
ATOM 4052 C C . VAL B 1 215 ? 6.129 -3.256 -8.719 1 97.56 215 VAL B C 1
ATOM 4054 O O . VAL B 1 215 ? 6.523 -2.309 -8.031 1 97.56 215 VAL B O 1
ATOM 4057 N N . LEU B 1 216 ? 4.895 -3.373 -9.109 1 97.5 216 LEU B N 1
ATOM 4058 C CA . LEU B 1 216 ? 3.895 -2.369 -8.758 1 97.5 216 LEU B CA 1
ATOM 4059 C C . LEU B 1 216 ? 3.752 -2.25 -7.246 1 97.5 216 LEU B C 1
ATOM 4061 O O . LEU B 1 216 ? 3.791 -1.145 -6.699 1 97.5 216 LEU B O 1
ATOM 4065 N N . LEU B 1 217 ? 3.611 -3.363 -6.598 1 97.25 217 LEU B N 1
ATOM 4066 C CA . LEU B 1 217 ? 3.426 -3.359 -5.148 1 97.25 217 LEU B CA 1
ATOM 4067 C C . LEU B 1 217 ? 4.68 -2.855 -4.441 1 97.25 217 LEU B C 1
ATOM 4069 O O . LEU B 1 217 ? 4.586 -2.18 -3.414 1 97.25 217 LEU B O 1
ATOM 4073 N N . GLY B 1 218 ? 5.852 -3.209 -4.992 1 97.38 218 GLY B N 1
ATOM 4074 C CA . GLY B 1 218 ? 7.078 -2.658 -4.441 1 97.38 218 GLY B CA 1
ATOM 4075 C C . GLY B 1 218 ? 7.117 -1.142 -4.461 1 97.38 218 GLY B C 1
ATOM 4076 O O . GLY B 1 218 ? 7.469 -0.509 -3.465 1 97.38 218 GLY B O 1
ATOM 4077 N N . TYR B 1 219 ? 6.723 -0.618 -5.621 1 97.94 219 TYR B N 1
ATOM 4078 C CA . TYR B 1 219 ? 6.688 0.832 -5.777 1 97.94 219 TYR B CA 1
ATOM 4079 C C . TYR B 1 219 ? 5.703 1.462 -4.797 1 97.94 219 TYR B C 1
ATOM 4081 O O . TYR B 1 219 ? 6.035 2.432 -4.113 1 97.94 219 TYR B O 1
ATOM 4089 N N . VAL B 1 220 ? 4.535 0.907 -4.715 1 97.44 220 VAL B N 1
ATOM 4090 C CA . VAL B 1 220 ? 3.473 1.465 -3.883 1 97.44 220 VAL B CA 1
ATOM 4091 C C . VAL B 1 220 ? 3.873 1.381 -2.412 1 97.44 220 VAL B C 1
ATOM 4093 O O . VAL B 1 220 ? 3.73 2.354 -1.666 1 97.44 220 VAL B O 1
ATOM 4096 N N . VAL B 1 221 ? 4.414 0.31 -1.987 1 97.5 221 VAL B N 1
ATOM 4097 C CA . VAL B 1 221 ? 4.762 0.085 -0.587 1 97.5 221 VAL B CA 1
ATOM 4098 C C . VAL B 1 221 ? 5.844 1.073 -0.158 1 97.5 221 VAL B C 1
ATOM 4100 O O . VAL B 1 221 ? 5.684 1.786 0.836 1 97.5 221 VAL B O 1
ATOM 4103 N N . VAL B 1 222 ? 6.883 1.201 -0.936 1 98.12 222 VAL B N 1
ATOM 4104 C CA . VAL B 1 222 ? 8.023 1.994 -0.486 1 98.12 222 VAL B CA 1
ATOM 4105 C C . VAL B 1 222 ? 7.672 3.479 -0.539 1 98.12 222 VAL B C 1
ATOM 4107 O O . VAL B 1 222 ? 8.031 4.242 0.359 1 98.12 222 VAL B O 1
ATOM 4110 N N . THR B 1 223 ? 6.949 3.941 -1.532 1 98.19 223 THR B N 1
ATOM 4111 C CA . THR B 1 223 ? 6.586 5.352 -1.618 1 98.19 223 THR B CA 1
ATOM 4112 C C . THR B 1 223 ? 5.609 5.723 -0.505 1 98.19 223 THR B C 1
ATOM 4114 O O . THR B 1 223 ? 5.75 6.773 0.125 1 98.19 223 THR B O 1
ATOM 4117 N N . ARG B 1 224 ? 4.688 4.816 -0.249 1 98.06 224 ARG B N 1
ATOM 4118 C CA . ARG B 1 224 ? 3.693 5.113 0.777 1 98.06 224 ARG B CA 1
ATOM 4119 C C . ARG B 1 224 ? 4.32 5.102 2.166 1 98.06 224 ARG B C 1
ATOM 4121 O O . ARG B 1 224 ? 3.961 5.914 3.023 1 98.06 224 ARG B O 1
ATOM 4128 N N . ILE B 1 225 ? 5.191 4.188 2.344 1 98.56 225 ILE B N 1
ATOM 4129 C CA . ILE B 1 225 ? 5.887 4.168 3.627 1 98.56 225 ILE B CA 1
ATOM 4130 C C . ILE B 1 225 ? 6.672 5.465 3.811 1 98.56 225 ILE B C 1
ATOM 4132 O O . ILE B 1 225 ? 6.559 6.125 4.848 1 98.56 225 ILE B O 1
ATOM 4136 N N . PHE B 1 226 ? 7.441 5.852 2.811 1 98.81 226 PHE B N 1
ATOM 4137 C CA . PHE B 1 226 ? 8.312 7.02 2.881 1 98.81 226 PHE B CA 1
ATOM 4138 C C . PHE B 1 226 ? 7.492 8.297 3.055 1 98.81 226 PHE B C 1
ATOM 4140 O O . PHE B 1 226 ? 7.789 9.117 3.926 1 98.81 226 PHE B O 1
ATOM 4147 N N . TRP B 1 227 ? 6.449 8.43 2.301 1 98.75 227 TRP B N 1
ATOM 4148 C CA . TRP B 1 227 ? 5.629 9.633 2.355 1 98.75 227 TRP B CA 1
ATOM 4149 C C . TRP B 1 227 ? 4.812 9.68 3.643 1 98.75 227 TRP B C 1
ATOM 4151 O O . TRP B 1 227 ? 4.586 10.75 4.203 1 98.75 227 TRP B O 1
ATOM 4161 N N . THR B 1 228 ? 4.359 8.492 4.117 1 98.62 228 THR B N 1
ATOM 4162 C CA . THR B 1 228 ? 3.641 8.438 5.387 1 98.62 228 THR B CA 1
ATOM 4163 C C . THR B 1 228 ? 4.539 8.875 6.539 1 98.62 228 THR B C 1
ATOM 4165 O O . THR B 1 228 ? 4.133 9.672 7.383 1 98.62 228 THR B O 1
ATOM 4168 N N . TYR B 1 229 ? 5.758 8.391 6.512 1 98.69 229 TYR B N 1
ATOM 4169 C CA . TYR B 1 229 ? 6.691 8.797 7.555 1 98.69 229 TYR B CA 1
ATOM 4170 C C . TYR B 1 229 ? 6.863 10.305 7.574 1 98.69 229 TYR B C 1
ATOM 4172 O O . TYR B 1 229 ? 6.77 10.938 8.633 1 98.69 229 TYR B O 1
ATOM 4180 N N . HIS B 1 230 ? 7.078 10.898 6.5 1 98.56 230 HIS B N 1
ATOM 4181 C CA . HIS B 1 230 ? 7.414 12.312 6.426 1 98.56 230 HIS B CA 1
ATOM 4182 C C . HIS B 1 230 ? 6.18 13.188 6.637 1 98.56 230 HIS B C 1
ATOM 4184 O O . HIS B 1 230 ? 6.289 14.328 7.094 1 98.56 230 HIS B O 1
ATOM 4190 N N . SER B 1 231 ? 5 12.594 6.273 1 98.5 231 SER B N 1
ATOM 4191 C CA . SER B 1 231 ? 3.762 13.273 6.641 1 98.5 231 SER B CA 1
ATOM 4192 C C . SER B 1 231 ? 3.592 13.336 8.156 1 98.5 231 SER B C 1
ATOM 4194 O O . SER B 1 231 ? 3.299 14.398 8.711 1 98.5 231 SER B O 1
ATOM 4196 N N . LEU B 1 232 ? 3.791 12.258 8.781 1 98.5 232 LEU B N 1
ATOM 4197 C CA . LEU B 1 232 ? 3.674 12.18 10.234 1 98.5 232 LEU B CA 1
ATOM 4198 C C . LEU B 1 232 ? 4.734 13.031 10.914 1 98.5 232 LEU B C 1
ATOM 4200 O O . LEU B 1 232 ? 4.457 13.695 11.914 1 98.5 232 LEU B O 1
ATOM 4204 N N . GLN B 1 233 ? 5.988 12.969 10.352 1 98.12 233 GLN B N 1
ATOM 4205 C CA . GLN B 1 233 ? 7.078 13.797 10.859 1 98.12 233 GLN B CA 1
ATOM 4206 C C . GLN B 1 233 ? 6.695 15.273 10.859 1 98.12 233 GLN B C 1
ATOM 4208 O O . GLN B 1 233 ? 6.922 15.977 11.852 1 98.12 233 GLN B O 1
ATOM 4213 N N . TYR B 1 234 ? 6.152 15.727 9.781 1 97.56 234 TYR B N 1
ATOM 4214 C CA . TYR B 1 234 ? 5.746 17.125 9.664 1 97.56 234 TYR B CA 1
ATOM 4215 C C . TYR B 1 234 ? 4.652 17.453 10.672 1 97.56 234 TYR B C 1
ATOM 4217 O O . TYR B 1 234 ? 4.738 18.453 11.383 1 97.56 234 TYR B O 1
ATOM 4225 N N . SER B 1 235 ? 3.645 16.594 10.75 1 97.44 235 SER B N 1
ATOM 4226 C CA . SER B 1 235 ? 2.543 16.812 11.68 1 97.44 235 SER B CA 1
ATOM 4227 C C . SER B 1 235 ? 3.035 16.828 13.125 1 97.44 235 SER B C 1
ATOM 4229 O O . SER B 1 235 ? 2.518 17.578 13.961 1 97.44 235 SER B O 1
ATOM 4231 N N . PHE B 1 236 ? 3.973 15.984 13.391 1 97.88 236 PHE B N 1
ATOM 4232 C CA . PHE B 1 236 ? 4.547 15.93 14.727 1 97.88 236 PHE B CA 1
ATOM 4233 C C . PHE B 1 236 ? 5.148 17.266 15.117 1 97.88 236 PHE B C 1
ATOM 4235 O O . PHE B 1 236 ? 4.871 17.797 16.203 1 97.88 236 PHE B O 1
ATOM 4242 N N . HIS B 1 237 ? 5.898 17.875 14.281 1 97 237 HIS B N 1
ATOM 4243 C CA . HIS B 1 237 ? 6.602 19.109 14.57 1 97 237 HIS B CA 1
ATOM 4244 C C . HIS B 1 237 ? 5.637 20.297 14.594 1 97 237 HIS B C 1
ATOM 4246 O O . HIS B 1 237 ? 5.941 21.344 15.172 1 97 237 HIS B O 1
ATOM 4252 N N . GLN B 1 238 ? 4.457 20.109 13.969 1 95.69 238 GLN B N 1
ATOM 4253 C CA . GLN B 1 238 ? 3.43 21.141 14.008 1 95.69 238 GLN B CA 1
ATOM 4254 C C . GLN B 1 238 ? 2.539 21 15.234 1 95.69 238 GLN B C 1
ATOM 4256 O O . GLN B 1 238 ? 1.626 21.797 15.445 1 95.69 238 GLN B O 1
ATOM 4261 N N . GLY B 1 239 ? 2.727 19.922 15.992 1 95.62 239 GLY B N 1
ATOM 4262 C CA . GLY B 1 239 ? 1.893 19.656 17.156 1 95.62 239 GLY B CA 1
ATOM 4263 C C . GLY B 1 239 ? 0.537 19.078 16.797 1 95.62 239 GLY B C 1
ATOM 4264 O O . GLY B 1 239 ? -0.428 19.234 17.547 1 95.62 239 GLY B O 1
ATOM 4265 N N . GLU B 1 240 ? 0.434 18.469 15.586 1 96.19 240 GLU B N 1
ATOM 4266 C CA . GLU B 1 240 ? -0.84 17.969 15.086 1 96.19 240 GLU B CA 1
ATOM 4267 C C . GLU B 1 240 ? -0.748 16.484 14.75 1 96.19 240 GLU B C 1
ATOM 4269 O O . GLU B 1 240 ? -1.362 16.016 13.789 1 96.19 240 GLU B O 1
ATOM 4274 N N . PHE B 1 241 ? 0.069 15.75 15.477 1 97.12 241 PHE B N 1
ATOM 4275 C CA . PHE B 1 241 ? 0.317 14.336 15.219 1 97.12 241 PHE B CA 1
ATOM 4276 C C . PHE B 1 241 ? -0.977 13.539 15.305 1 97.12 241 PHE B C 1
ATOM 4278 O O . PHE B 1 241 ? -1.286 12.75 14.398 1 97.12 241 PHE B O 1
ATOM 4285 N N . ASP B 1 242 ? -1.834 13.812 16.297 1 95.19 242 ASP B N 1
ATOM 4286 C CA . ASP B 1 242 ? -3.037 13.023 16.547 1 95.19 242 ASP B CA 1
ATOM 4287 C C . ASP B 1 242 ? -4.145 13.383 15.562 1 95.19 242 ASP B C 1
ATOM 4289 O O . ASP B 1 242 ? -5.105 12.625 15.398 1 95.19 242 ASP B O 1
ATOM 4293 N N . ARG B 1 243 ? -3.99 14.539 14.906 1 95 243 ARG B N 1
ATOM 4294 C CA . ARG B 1 243 ? -5 14.984 13.953 1 95 243 ARG B CA 1
ATOM 4295 C C . ARG B 1 243 ? -4.75 14.391 12.57 1 95 243 ARG B C 1
ATOM 4297 O O . ARG B 1 243 ? -5.629 14.422 11.703 1 95 243 ARG B O 1
ATOM 4304 N N . ASN B 1 244 ? -3.521 13.93 12.406 1 97.31 244 ASN B N 1
ATOM 4305 C CA . ASN B 1 244 ? -3.193 13.234 11.172 1 97.31 244 ASN B CA 1
ATOM 4306 C C . ASN B 1 244 ? -3.771 11.828 11.148 1 97.31 244 ASN B C 1
ATOM 4308 O O . ASN B 1 244 ? -3.43 11 12 1 97.31 244 ASN B O 1
ATOM 4312 N N . ALA B 1 245 ? -4.617 11.562 10.188 1 97.44 245 ALA B N 1
ATOM 4313 C CA . ALA B 1 245 ? -5.297 10.273 10.102 1 97.44 245 ALA B CA 1
ATOM 4314 C C . ALA B 1 245 ? -4.293 9.125 10.055 1 97.44 245 ALA B C 1
ATOM 4316 O O . ALA B 1 245 ? -4.594 8.008 10.492 1 97.44 245 ALA B O 1
ATOM 4317 N N . LEU B 1 246 ? -3.088 9.344 9.625 1 98.12 246 LEU B N 1
ATOM 4318 C CA . LEU B 1 246 ? -2.055 8.328 9.484 1 98.12 246 LEU B CA 1
ATOM 4319 C C . LEU B 1 246 ? -1.522 7.906 10.852 1 98.12 246 LEU B C 1
ATOM 4321 O O . LEU B 1 246 ? -0.836 6.891 10.977 1 98.12 246 LEU B O 1
ATOM 4325 N N . SER B 1 247 ? -1.865 8.703 11.891 1 97.81 247 SER B N 1
ATOM 4326 C CA . SER B 1 247 ? -1.43 8.344 13.242 1 97.81 247 SER B CA 1
ATOM 4327 C C . SER B 1 247 ? -2.072 7.043 13.703 1 97.81 247 SER B C 1
ATOM 4329 O O . SER B 1 247 ? -1.639 6.453 14.695 1 97.81 247 SER B O 1
ATOM 4331 N N . GLN B 1 248 ? -3.057 6.57 12.945 1 95.62 248 GLN B N 1
ATOM 4332 C CA . GLN B 1 248 ? -3.746 5.328 13.266 1 95.62 248 GLN B CA 1
ATOM 4333 C C . GLN B 1 248 ? -2.924 4.113 12.844 1 95.62 248 GLN B C 1
ATOM 4335 O O . GLN B 1 248 ? -3.229 2.984 13.234 1 95.62 248 GLN B O 1
ATOM 4340 N N . THR B 1 249 ? -1.887 4.34 12.039 1 96.25 249 THR B N 1
ATOM 4341 C CA . THR B 1 249 ? -1.028 3.225 11.656 1 96.25 249 THR B CA 1
ATOM 4342 C C . THR B 1 249 ? -0.309 2.654 12.875 1 96.25 249 THR B C 1
ATOM 4344 O O . THR B 1 249 ? 0.094 3.4 13.773 1 96.25 249 THR B O 1
ATOM 4347 N N . CYS B 1 250 ? -0.031 1.411 12.859 1 94.81 250 CYS B N 1
ATOM 4348 C CA . CYS B 1 250 ? 0.446 0.714 14.047 1 94.81 250 CYS B CA 1
ATOM 4349 C C . CYS B 1 250 ? 1.871 1.131 14.391 1 94.81 250 CYS B C 1
ATOM 4351 O O . CYS B 1 250 ? 2.316 0.961 15.523 1 94.81 250 CYS B O 1
ATOM 4353 N N . TRP B 1 251 ? 2.605 1.725 13.469 1 97 251 TRP B N 1
ATOM 4354 C CA . TRP B 1 251 ? 3.998 2.076 13.727 1 97 251 TRP B CA 1
ATOM 4355 C C . TRP B 1 251 ? 4.164 3.588 13.844 1 97 251 TRP B C 1
ATOM 4357 O O . TRP B 1 251 ? 5.289 4.09 13.922 1 97 251 TRP B O 1
ATOM 4367 N N . ALA B 1 252 ? 3.084 4.371 13.906 1 97.81 252 ALA B N 1
ATOM 4368 C CA . ALA B 1 252 ? 3.133 5.832 13.961 1 97.81 252 ALA B CA 1
ATOM 4369 C C . ALA B 1 252 ? 3.844 6.309 15.227 1 97.81 252 ALA B C 1
ATOM 4371 O O . ALA B 1 252 ? 4.555 7.316 15.203 1 97.81 252 ALA B O 1
ATOM 4372 N N . TRP B 1 253 ? 3.652 5.551 16.312 1 97 253 TRP B N 1
ATOM 4373 C CA . TRP B 1 253 ? 4.234 5.953 17.578 1 97 253 TRP B CA 1
ATOM 4374 C C . TRP B 1 253 ? 5.758 5.965 17.5 1 97 253 TRP B C 1
ATOM 4376 O O . TRP B 1 253 ? 6.414 6.746 18.203 1 97 253 TRP B O 1
ATOM 4386 N N . ILE B 1 254 ? 6.359 5.191 16.672 1 97.62 254 ILE B N 1
ATOM 4387 C CA . ILE B 1 254 ? 7.809 5.148 16.5 1 97.62 254 ILE B CA 1
ATOM 4388 C C . ILE B 1 254 ? 8.297 6.441 15.859 1 97.62 254 ILE B C 1
ATOM 4390 O O . ILE B 1 254 ? 9.367 6.949 16.203 1 97.62 254 ILE B O 1
ATOM 4394 N N . VAL B 1 255 ? 7.484 6.965 14.953 1 97.88 255 VAL B N 1
ATOM 4395 C CA . VAL B 1 255 ? 7.832 8.234 14.312 1 97.88 255 VAL B CA 1
ATOM 4396 C C . VAL B 1 255 ? 7.922 9.336 15.367 1 97.88 255 VAL B C 1
ATOM 4398 O O . VAL B 1 255 ? 8.859 10.133 15.352 1 97.88 255 VAL B O 1
ATOM 4401 N N . ALA B 1 256 ? 6.977 9.305 16.25 1 96.94 256 ALA B N 1
ATOM 4402 C CA . ALA B 1 256 ? 6.98 10.305 17.312 1 96.94 256 ALA B CA 1
ATOM 4403 C C . ALA B 1 256 ? 8.242 10.203 18.172 1 96.94 256 ALA B C 1
ATOM 4405 O O . ALA B 1 256 ? 8.867 11.211 18.484 1 96.94 256 ALA B O 1
ATOM 4406 N N . VAL B 1 257 ? 8.656 9.016 18.484 1 96.19 257 VAL B N 1
ATOM 4407 C CA . VAL B 1 257 ? 9.844 8.773 19.281 1 96.19 257 VAL B CA 1
ATOM 4408 C C . VAL B 1 257 ? 11.094 9.203 18.516 1 96.19 257 VAL B C 1
ATOM 4410 O O . VAL B 1 257 ? 11.992 9.836 19.062 1 96.19 257 VAL B O 1
ATOM 4413 N N . PHE B 1 258 ? 11.133 8.93 17.219 1 97.06 258 PHE B N 1
ATOM 4414 C CA . PHE B 1 258 ? 12.297 9.211 16.391 1 97.06 258 PHE B CA 1
ATOM 4415 C C . PHE B 1 258 ? 12.445 10.703 16.141 1 97.06 258 PHE B C 1
ATOM 4417 O O . PHE B 1 258 ? 13.555 11.195 15.898 1 97.06 258 PHE B O 1
ATOM 4424 N N . GLU B 1 259 ? 11.344 11.438 16.312 1 96.69 259 GLU B N 1
ATOM 4425 C CA . GLU B 1 259 ? 11.375 12.844 15.945 1 96.69 259 GLU B CA 1
ATOM 4426 C C . GLU B 1 259 ? 11.477 13.734 17.188 1 96.69 259 GLU B C 1
ATOM 4428 O O . GLU B 1 259 ? 11.609 14.961 17.062 1 96.69 259 GLU B O 1
ATOM 4433 N N . MET B 1 260 ? 11.531 13.195 18.359 1 95 260 MET B N 1
ATOM 4434 C CA . MET B 1 260 ? 11.477 13.945 19.609 1 95 260 MET B CA 1
ATOM 4435 C C . MET B 1 260 ? 12.633 14.938 19.703 1 95 260 MET B C 1
ATOM 4437 O O . MET B 1 260 ? 12.445 16.062 20.156 1 95 260 MET B O 1
ATOM 4441 N N . ASP B 1 261 ? 13.797 14.516 19.25 1 94.56 261 ASP B N 1
ATOM 4442 C CA . ASP B 1 261 ? 14.969 15.383 19.406 1 94.56 261 ASP B CA 1
ATOM 4443 C C . ASP B 1 261 ? 15.375 15.992 18.062 1 94.56 261 ASP B C 1
ATOM 4445 O O . ASP B 1 261 ? 16.469 16.562 17.938 1 94.56 261 ASP B O 1
ATOM 4449 N N . ALA B 1 262 ? 14.57 15.812 17.078 1 95.25 262 ALA B N 1
ATOM 4450 C CA . ALA B 1 262 ? 14.867 16.391 15.758 1 95.25 262 ALA B CA 1
ATOM 4451 C C . ALA B 1 262 ? 14.375 17.828 15.672 1 95.25 262 ALA B C 1
ATOM 4453 O O . ALA B 1 262 ? 13.328 18.172 16.219 1 95.25 262 ALA B O 1
ATOM 4454 N N . PRO B 1 263 ? 15.148 18.672 15.039 1 93.75 263 PRO B N 1
ATOM 4455 C CA . PRO B 1 263 ? 14.68 20.047 14.859 1 93.75 263 PRO B CA 1
ATOM 4456 C C . PRO B 1 263 ? 13.445 20.141 13.977 1 93.75 263 PRO B C 1
ATOM 4458 O O . PRO B 1 263 ? 13.203 19.266 13.141 1 93.75 263 PRO B O 1
ATOM 4461 N N . PRO B 1 264 ? 12.664 21.141 14.164 1 93.75 264 PRO B N 1
ATOM 4462 C CA . PRO B 1 264 ? 11.508 21.344 13.281 1 93.75 264 PRO B CA 1
ATOM 4463 C C . PRO B 1 264 ? 11.914 21.609 11.836 1 93.75 264 PRO B C 1
ATOM 4465 O O . PRO B 1 264 ? 13.07 21.938 11.562 1 93.75 264 PRO B O 1
ATOM 4468 N N . PRO B 1 265 ? 10.945 21.438 10.977 1 90.94 265 PRO B N 1
ATOM 4469 C CA . PRO B 1 265 ? 11.242 21.516 9.547 1 90.94 265 PRO B CA 1
ATOM 4470 C C . PRO B 1 265 ? 11.844 22.859 9.148 1 90.94 265 PRO B C 1
ATOM 4472 O O . PRO B 1 265 ? 12.688 22.922 8.25 1 90.94 265 PRO B O 1
ATOM 4475 N N . ASN B 1 266 ? 11.484 23.891 9.75 1 89.69 266 ASN B N 1
ATOM 4476 C CA . ASN B 1 266 ? 11.992 25.219 9.383 1 89.69 266 ASN B CA 1
ATOM 4477 C C . ASN B 1 266 ? 13.469 25.359 9.758 1 89.69 266 ASN B C 1
ATOM 4479 O O . ASN B 1 266 ? 14.164 26.219 9.203 1 89.69 266 ASN B O 1
ATOM 4483 N N . LEU B 1 267 ? 13.969 24.531 10.664 1 90.06 267 LEU B N 1
ATOM 4484 C CA . LEU B 1 267 ? 15.359 24.578 11.102 1 90.06 267 LEU B CA 1
ATOM 4485 C C . LEU B 1 267 ? 16.141 23.406 10.555 1 90.06 267 LEU B C 1
ATOM 4487 O O . LEU B 1 267 ? 17.328 23.25 10.852 1 90.06 267 LEU B O 1
ATOM 4491 N N . PHE B 1 268 ? 15.484 22.578 9.82 1 92.38 268 PHE B N 1
ATOM 4492 C CA . PHE B 1 268 ? 16.109 21.406 9.219 1 92.38 268 PHE B CA 1
ATOM 4493 C C . PHE B 1 268 ? 16.453 21.672 7.758 1 92.38 268 PHE B C 1
ATOM 4495 O O . PHE B 1 268 ? 15.68 21.312 6.863 1 92.38 268 PHE B O 1
ATOM 4502 N N . LEU B 1 269 ? 17.641 22.156 7.496 1 91 269 LEU B N 1
ATOM 4503 C CA . LEU B 1 269 ? 18.062 22.484 6.141 1 91 269 LEU B CA 1
ATOM 4504 C C . LEU B 1 269 ? 18.891 21.344 5.543 1 91 269 LEU B C 1
ATOM 4506 O O . LEU B 1 269 ? 19.688 20.719 6.242 1 91 269 LEU B O 1
ATOM 4510 N N . ASN B 1 270 ? 18.625 21.125 4.301 1 94.56 270 ASN B N 1
ATOM 4511 C CA . ASN B 1 270 ? 19.406 20.125 3.588 1 94.56 270 ASN B CA 1
ATOM 4512 C C . ASN B 1 270 ? 20.766 20.656 3.154 1 94.56 270 ASN B C 1
ATOM 4514 O O . ASN B 1 270 ? 20.906 21.203 2.057 1 94.56 270 ASN B O 1
ATOM 4518 N N . VAL B 1 271 ? 21.734 20.562 4.023 1 93.75 271 VAL B N 1
ATOM 4519 C CA . VAL B 1 271 ? 23.109 20.953 3.756 1 93.75 271 VAL B CA 1
ATOM 4520 C C . VAL B 1 271 ? 24.031 19.734 3.877 1 93.75 271 VAL B C 1
ATOM 4522 O O . VAL B 1 271 ? 23.922 18.969 4.836 1 93.75 271 VAL B O 1
ATOM 4525 N N . LEU B 1 272 ? 24.781 19.562 2.881 1 91.88 272 LEU B N 1
ATOM 4526 C CA . LEU B 1 272 ? 25.734 18.453 2.895 1 91.88 272 LEU B CA 1
ATOM 4527 C C . LEU B 1 272 ? 27.109 18.922 3.361 1 91.88 272 LEU B C 1
ATOM 4529 O O . LEU B 1 272 ? 27.609 19.953 2.916 1 91.88 272 LEU B O 1
ATOM 4533 N N . GLU B 1 273 ? 27.5 18.328 4.484 1 85.88 273 GLU B N 1
ATOM 4534 C CA . GLU B 1 273 ? 28.812 18.656 5.035 1 85.88 273 GLU B CA 1
ATOM 4535 C C . GLU B 1 273 ? 29.734 17.438 5.027 1 85.88 273 GLU B C 1
ATOM 4537 O O . GLU B 1 273 ? 29.281 16.312 5.262 1 85.88 273 GLU B O 1
ATOM 4542 N N . TRP B 1 274 ? 30.766 17.609 4.312 1 68.5 274 TRP B N 1
ATOM 4543 C CA . TRP B 1 274 ? 31.703 16.5 4.383 1 68.5 274 TRP B CA 1
ATOM 4544 C C . TRP B 1 274 ? 32.062 16.203 5.828 1 68.5 274 TRP B C 1
ATOM 4546 O O . TRP B 1 274 ? 32.281 17.109 6.629 1 68.5 274 TRP B O 1
ATOM 4556 N N . PRO B 1 275 ? 31.891 15.016 6.246 1 61.28 275 PRO B N 1
ATOM 4557 C CA . PRO B 1 275 ? 32.281 14.695 7.629 1 61.28 275 PRO B CA 1
ATOM 4558 C C . PRO B 1 275 ? 33.656 15.195 7.992 1 61.28 275 PRO B C 1
ATOM 4560 O O . PRO B 1 275 ? 34.531 15.258 7.129 1 61.28 275 PRO B O 1
ATOM 4563 N N . SER B 1 276 ? 33.719 16.125 8.984 1 54.59 276 SER B N 1
ATOM 4564 C CA . SER B 1 276 ? 34.969 16.734 9.422 1 54.59 276 SER B CA 1
ATOM 4565 C C . SER B 1 276 ? 36.125 15.773 9.25 1 54.59 276 SER B C 1
ATOM 4567 O O . SER B 1 276 ? 37.281 16.203 9.109 1 54.59 276 SER B O 1
ATOM 4569 N N . SER B 1 277 ? 35.906 14.508 9.547 1 47.94 277 SER B N 1
ATOM 4570 C CA . SER B 1 277 ? 37.094 13.656 9.445 1 47.94 277 SER B CA 1
ATOM 4571 C C . SER B 1 277 ? 37.531 13.508 7.996 1 47.94 277 SER B C 1
A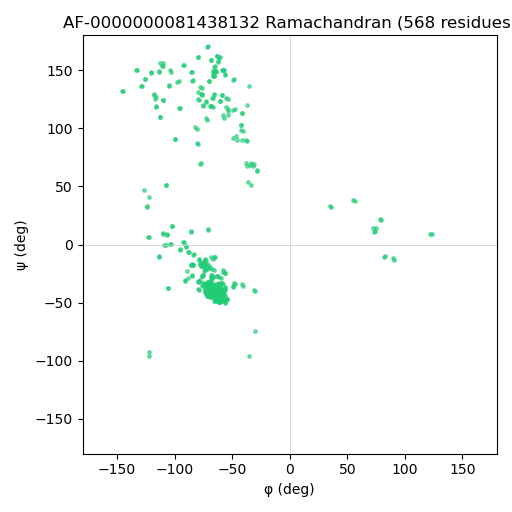TOM 4573 O O . SER B 1 277 ? 38.5 12.805 7.715 1 47.94 277 SER B O 1
ATOM 4575 N N . CYS B 1 278 ? 36.656 13.969 7.051 1 46.25 278 CYS B N 1
ATOM 4576 C CA . CYS B 1 278 ? 37.156 14 5.672 1 46.25 278 CYS B CA 1
ATOM 4577 C C . CYS B 1 278 ? 38.031 15.219 5.434 1 46.25 278 CYS B C 1
ATOM 4579 O O . CYS B 1 278 ? 37.781 16.297 5.98 1 46.25 278 CYS B O 1
ATOM 4581 N N . PRO B 1 279 ? 39.281 15.164 4.832 1 44.97 279 PRO B N 1
ATOM 4582 C CA . PRO B 1 279 ? 40.281 16.234 4.688 1 44.97 279 PRO B CA 1
ATOM 4583 C C . PRO B 1 279 ? 39.656 17.516 4.125 1 44.97 279 PRO B C 1
ATOM 4585 O O . PRO B 1 279 ? 38.688 17.469 3.391 1 44.97 279 PRO B O 1
ATOM 4588 N N . SER B 1 280 ? 40.062 18.781 4.594 1 44.25 280 SER B N 1
ATOM 4589 C CA . SER B 1 280 ? 39.719 20.188 4.406 1 44.25 280 SER B CA 1
ATOM 4590 C C . SER B 1 280 ? 39.438 20.5 2.941 1 44.25 280 SER B C 1
ATOM 4592 O O . SER B 1 280 ? 38.75 21.469 2.629 1 44.25 280 SER B O 1
ATOM 4594 N N . LYS B 1 281 ? 40.094 19.922 2.025 1 42.81 281 LYS B N 1
ATOM 4595 C CA . LYS B 1 281 ? 40.062 20.328 0.625 1 42.81 281 LYS B CA 1
ATOM 4596 C C . LYS B 1 281 ? 38.688 20.172 0.028 1 42.81 281 LYS B C 1
ATOM 4598 O O . LYS B 1 281 ? 38.344 20.812 -0.96 1 42.81 281 LYS B O 1
ATOM 4603 N N . ILE B 1 282 ? 37.906 19.234 0.351 1 39.72 282 ILE B N 1
ATOM 4604 C CA . ILE B 1 282 ? 36.594 19.016 -0.256 1 39.72 282 ILE B CA 1
ATOM 4605 C C . ILE B 1 282 ? 35.562 19.891 0.443 1 39.72 282 ILE B C 1
ATOM 4607 O O . ILE B 1 282 ? 34.406 19.953 0.007 1 39.72 282 ILE B O 1
ATOM 4611 N N . ARG B 1 283 ? 35.656 20.469 1.603 1 42.44 283 ARG B N 1
ATOM 4612 C CA . ARG B 1 283 ? 34.719 21.281 2.369 1 42.44 283 ARG B CA 1
ATOM 4613 C C . ARG B 1 283 ? 34.344 22.562 1.611 1 42.44 283 ARG B C 1
ATOM 4615 O O . ARG B 1 283 ? 33.375 23.234 1.954 1 42.44 283 ARG B O 1
ATOM 4622 N N . ARG B 1 284 ? 35.312 23.25 0.878 1 38.47 284 ARG B N 1
ATOM 4623 C CA . ARG B 1 284 ? 35.125 24.609 0.382 1 38.47 284 ARG B CA 1
ATOM 4624 C C . ARG B 1 284 ? 34.031 24.656 -0.674 1 38.47 284 ARG B C 1
ATOM 4626 O O . ARG B 1 284 ? 33.5 25.734 -0.953 1 38.47 284 ARG B O 1
ATOM 4633 N N . THR B 1 285 ? 33.969 23.625 -1.648 1 34.78 285 THR B N 1
ATOM 4634 C CA . THR B 1 285 ? 33.438 24.016 -2.957 1 34.78 285 THR B CA 1
ATOM 4635 C C . THR B 1 285 ? 31.922 23.875 -3.008 1 34.78 285 THR B C 1
ATOM 4637 O O . THR B 1 285 ? 31.297 24.281 -3.98 1 34.78 285 THR B O 1
ATOM 4640 N N . PHE B 1 286 ? 31.203 22.984 -2.279 1 32.06 286 PHE B N 1
ATOM 4641 C CA . PHE B 1 286 ? 29.859 23.047 -2.811 1 32.06 286 PHE B CA 1
ATOM 4642 C C . PHE B 1 286 ? 29.047 24.125 -2.1 1 32.06 286 PHE B C 1
ATOM 4644 O O . PHE B 1 286 ? 29.188 24.312 -0.889 1 32.06 286 PHE B O 1
#

InterPro domains:
  IPR025749 Sphingomyelin synthase-like domain [PF14360] (159-231)
  IPR045221 Sphingomyelin synthase-like [PTHR21290] (14-275)

pLDDT: mean 85.21, std 18.57, range [30.19, 98.81]

Nearest PDB structures (foldseek):
  8ijq-assembly1_A  TM=8.644E-01  e=1.637E-10  Homo sapiens
  3u4j-assembly1_B  TM=3.296E-01  e=9.242E+00  Sinorhizobium meliloti
  8ijq-assembly1_A  TM=8.642E-01  e=1.243E-10  Homo sapiens

Radius of gyration: 25.96 Å; Cα contacts (8 Å, |Δi|>4): 816; chains: 2; bounding box: 81×86×61 Å

Sequence (572 aa):
MPEILPLVTSKNEVSKLTTMWAFVLVAAGWFANELALAWIHDRVPRQVEPLPDLWFSIFPEVRGAIHVTEYIMLFLVVNALIVVICHQHRWIVMRRVFFCAALAYAFRAICITLLQVPVPSKNTYCAPKGDGSLATTAERIVRTFWSAGIEQLRPRELCGDLIVSGHTLTLFLAVLTFRQYTPRRLTYLGYVYQGLSYIAIICILLSRKHYCIDVLLGYVVVTRIFWTYHSLQYSFHQGEFDRNALSQTCWAWIVAVFEMDAPPPNLFLNVLEWPSSCPSKIRRTFMPEILPLVTSKNEVSKLTTMWAFVLVAAGWFANELALAWIHDRVPRQVEPLPDLWFSIFPEVRGAIHVTEYIMLFLVVNALIVVICHQHRWIVMRRVFFCAALAYAFRAICITLLQVPVPSKNTYCAPKGDGSLATTAERIVRTFWSAGIEQLRPRELCGDLIVSGHTLTLFLAVLTFRQYTPRRLTYLGYVYQGLSYIAIICILLSRKHYCIDVLLGYVVVTRIFWTYHSLQYSFHQGEFDRNALSQTCWAWIVAVFEMDAPPPNLFLNVLEWPSSCPSKIRRTF

Foldseek 3Di:
DPPPPPPPPVLLPQDLVLLVVLVVLLVVLLLLLLLLLLQCLQVADDPDAADDFPLCVPAAADAPLLVLLLVLLVVLLVLLVLLLCQWPPNSLLSSLLSNLNSQLSNVLSVQLNVDFGHQQDPPAAAPDRDPSDPVVSVVLSVQQVVCVVRCVRRPHHRPGSEQAHPSLLSLVSSLCSCCVQAAPVCNVVSVVSVVSSVSSLVSCVSNSRYGPVNNVNSNVSSVCSSVLLVVLLQCLLVVNNVVPPSCPDPCSVSSNVSNVSPDHPVPRHRDGHDDVVPDPPVRPDD/DPDPPPPPPVLLPQDLVLLVVLVVLLVVLLLLLLLLLLQCLQVADDPDAADDFPLCVPAAADAPLLVLLLVLLVVLLVLLVLLLCQWPPNSLLSSLLSNLNSQLSNVLSVQLNVDFGHQQDPPADAPDRDPSDPVVSVVLSVQQVVCVVRQVRRPHHRPGSEQAHPSLLSLVSSLCSCCVQAAPVCNVVSVVSVVSSVSSLVSCVSNSRYGPVNNVNSNVSSVCSSVLLVVLLQCLLVVNNVVPPSCPDPCSVSSNVSNVSPDHPVPRHRDGHGDVVPDPPVRPDD